Protein AF-0000000070283010 (afdb_homodimer)

Nearest PDB structures (foldseek):
  6u2m-assembly2_C  TM=3.510E-01  e=3.351E-02  Rhodococcus sp. (in: high G+C Gram-positive bacteria)
  5joj-assembly1_A  TM=6.188E-01  e=9.234E-01  Homo sapiens
  1h4b-assembly1_A  TM=6.273E-01  e=2.034E+00  Betula pendula
  7swg-assembly1_A  TM=3.282E-01  e=3.825E+00  Homo sapiens
  3l19-assembly1_A  TM=3.863E-01  e=5.989E-02  Cryptosporidium parvum Iowa II

Radius of gyration: 23.24 Å; Cα contacts (8 Å, |Δi|>4): 903; chains: 2; bounding box: 44×87×58 Å

Solvent-accessible surface area (backbone atoms only — not comparable to full-atom values): 24008 Å² total; per-residue (Å²): 108,71,65,59,40,53,52,48,41,65,32,50,57,16,80,59,28,57,58,24,63,66,42,35,71,65,88,62,52,67,81,48,21,82,62,31,51,40,48,11,8,51,32,58,37,40,76,91,32,53,58,20,66,85,88,66,78,44,84,44,23,19,18,44,39,31,34,50,47,74,28,25,76,81,70,78,51,48,30,36,38,68,30,40,24,50,37,34,43,46,61,68,44,54,70,67,60,14,51,50,46,16,52,53,50,24,66,66,33,7,60,57,16,43,97,57,93,68,84,58,96,68,26,46,28,29,46,73,33,43,40,42,38,41,48,27,20,49,78,59,28,52,47,65,61,16,22,29,23,34,41,41,51,54,27,52,33,56,34,37,19,77,87,45,80,52,26,31,39,68,67,33,48,52,51,45,44,59,57,27,41,26,34,78,25,68,54,10,44,51,50,35,48,48,53,53,49,51,49,42,73,72,48,40,44,96,88,52,30,32,40,46,67,55,56,52,29,46,51,46,21,57,42,54,57,51,46,24,53,51,49,53,51,52,52,51,49,60,71,73,104,108,70,65,58,40,54,53,49,40,65,31,50,56,18,78,61,27,58,59,23,62,66,42,34,70,64,88,60,53,67,81,49,22,82,62,30,51,40,49,12,7,51,33,59,36,41,75,91,31,53,57,20,64,85,88,66,79,46,86,44,24,19,19,47,40,31,33,50,46,75,28,26,76,82,70,79,52,47,31,36,37,69,29,40,24,50,40,34,41,47,59,69,44,54,70,67,60,16,50,50,46,17,51,52,49,25,67,67,33,6,60,57,15,44,97,56,93,69,82,59,97,68,27,45,28,30,45,75,34,42,39,43,38,41,47,28,20,47,78,59,27,52,47,67,61,16,22,28,24,34,42,41,50,55,27,50,32,56,36,37,19,76,87,46,81,54,27,30,41,67,66,34,48,51,50,45,44,61,57,28,39,26,33,78,25,68,55,11,47,50,51,35,47,49,54,53,49,50,47,42,74,72,48,40,45,97,86,52,30,32,40,45,68,56,56,52,28,46,52,45,22,56,43,54,57,51,47,25,51,50,49,54,50,52,53,53,52,60,72,74,103

Organism: Medicago truncatula (NCBI:txid3880)

Foldseek 3Di:
DVVVVVVVVLDQDDPVPCLSVLQDFDDCFCVQEPPLQDFAQQAQAESVRNGHDPPDDSVSHGLQLLLCQQLVPPRPQKHFLVSQLVLVVLLPDDNVVSNVCSCLVLVQQQCQQDPDNDDDPRSMHGSVRSLSSDAFLAQCQQPSNLTGRHRSLLSLQSGQVPPDGQKHAPVSLVVSSVVRDDPPRVSSSVVSNVVVVVLQVRAQDPVRIRGSSSVSCSSNNVSSVVSSVVVVVVVVVVVVD/DVVVVVVVVLDQDDPVPCLSVLQDFDDCFCVQEPPLQDFAQQAQAESVRNGHDPPDDRVSHGLQLLLCQQLVPPRPQKHFLVSQLVLVVLLPDDNVVSNVCSCLVLVQAQCQQDPDNDDDPRSIHGSVRSLSSDAFLAQCQQPSNLTGRHRSLLSLQSGQVPPDGQKHAPVSLVVSSVVRDDPPRVSSSVVSNVVVVVLQVRAQDPVRIRGSSSVSCSSNNNNSVVSSVVVVVVVVVVVVD

InterPro domains:
  IPR007736 Caleosin-related [PF05042] (60-227)
  IPR007736 Caleosin-related [PTHR31495] (5-235)

Secondary structure (DSSP, 8-state):
-HHHHHHHTT---BTTBTHHHHS---S-GGGTSSSTTSPBSS----SS-TT-STT---TT--HHHHHHHTT-TTSSSEE-HHHHHHHHHHTT--HHHHHHHHHHHHHHHHHHH-SSSSPPTT--EEGGGGGGG-BSSS-S-B-TTS-B-HHHHHHHHHHH--SSTTEE-HHHHHHHHHHTPPBT-HHHHHHHHHHHHHHHHHH--TTS-EEHHHHHHHHHTHHHHHHHHHHHHHHHHHHH-/-HHHHHHHTT---BTTBTHHHHS---S-GGGTSSSTTSPBSS----SS-TT-STT---TT--HHHHHHHTT-TTSSSEE-HHHHHHHHHHTT--HHHHHHHHHHHHHHHHHHH-SSSSPPTT--EEGGGGGGG-BSSS-S-B-TTS-B-HHHHHHHHHHH--SBTTEE-HHHHHHHHHHTPPBT-HHHHHHHHHHHHHHHHHH--TTS-EEHHHHHHHHHTHHHHHHHHHHHHHHHHHHH-

Structure (mmCIF, N/CA/C/O backbone):
data_AF-0000000070283010-model_v1
#
loop_
_entity.id
_entity.type
_entity.pdbx_description
1 polymer 'Caleosin CLO1-1'
#
loop_
_atom_site.group_PDB
_atom_site.id
_atom_site.type_symbol
_atom_site.label_atom_id
_atom_site.label_alt_id
_atom_site.label_comp_id
_atom_site.label_asym_id
_atom_site.label_entity_id
_atom_site.label_seq_id
_atom_site.pdbx_PDB_ins_code
_atom_site.Cartn_x
_atom_site.Cartn_y
_atom_site.Cartn_z
_atom_site.occupancy
_atom_site.B_iso_or_equiv
_atom_site.auth_seq_id
_atom_site.auth_comp_id
_atom_site.auth_asym_id
_atom_site.auth_atom_id
_atom_site.pdbx_PDB_model_num
ATOM 1 N N . MET A 1 1 ? -12.219 -9.227 -31.656 1 55.12 1 MET A N 1
ATOM 2 C CA . MET A 1 1 ? -11.453 -9.945 -30.641 1 55.12 1 MET A CA 1
ATOM 3 C C . MET A 1 1 ? -10.484 -9.016 -29.922 1 55.12 1 MET A C 1
ATOM 5 O O . MET A 1 1 ? -10.484 -8.945 -28.688 1 55.12 1 MET A O 1
ATOM 9 N N . SER A 1 2 ? -9.773 -8.188 -30.734 1 60.03 2 SER A N 1
ATOM 10 C CA . SER A 1 2 ? -8.82 -7.238 -30.172 1 60.03 2 SER A CA 1
ATOM 11 C C . SER A 1 2 ? -9.531 -6.148 -29.375 1 60.03 2 SER A C 1
ATOM 13 O O . SER A 1 2 ? -9.117 -5.805 -28.266 1 60.03 2 SER A O 1
ATOM 15 N N . VAL A 1 3 ? -10.695 -5.691 -29.844 1 64.38 3 VAL A N 1
ATOM 16 C CA . VAL A 1 3 ? -11.438 -4.617 -29.188 1 64.38 3 VAL A CA 1
ATOM 17 C C . VAL A 1 3 ? -12.047 -5.137 -27.891 1 64.38 3 VAL A C 1
ATOM 19 O O . VAL A 1 3 ? -12.062 -4.43 -26.875 1 64.38 3 VAL A O 1
ATOM 22 N N . GLU A 1 4 ? -12.531 -6.359 -27.969 1 64.94 4 GLU A N 1
ATOM 23 C CA . GLU A 1 4 ? -13.102 -6.969 -26.766 1 64.94 4 GLU A CA 1
ATOM 24 C C . GLU A 1 4 ? -12.039 -7.172 -25.688 1 64.94 4 GLU A C 1
ATOM 26 O O . GLU A 1 4 ? -12.289 -6.949 -24.516 1 64.94 4 GLU A O 1
ATOM 31 N N . MET A 1 5 ? -10.953 -7.547 -26.141 1 69.38 5 MET A N 1
ATOM 32 C CA . MET A 1 5 ? -9.844 -7.73 -25.219 1 69.38 5 MET A CA 1
ATOM 33 C C . MET A 1 5 ? -9.422 -6.398 -24.609 1 69.38 5 MET A C 1
ATOM 35 O O . MET A 1 5 ? -9.094 -6.328 -23.422 1 69.38 5 MET A O 1
ATOM 39 N N . GLU A 1 6 ? -9.398 -5.461 -25.469 1 71.19 6 GLU A N 1
ATOM 40 C CA . GLU A 1 6 ? -9.055 -4.125 -24.984 1 71.19 6 GLU A CA 1
ATOM 41 C C . GLU A 1 6 ? -10.062 -3.629 -23.953 1 71.19 6 GLU A C 1
ATOM 43 O O . GLU A 1 6 ? -9.695 -3.029 -22.938 1 71.19 6 GLU A O 1
ATOM 48 N N . ARG A 1 7 ? -11.156 -3.975 -24.234 1 77.06 7 ARG A N 1
ATOM 49 C CA . ARG A 1 7 ? -12.219 -3.58 -23.312 1 77.06 7 ARG A CA 1
ATOM 50 C C . ARG A 1 7 ? -12.102 -4.34 -21.984 1 77.06 7 ARG A C 1
ATOM 52 O O . ARG A 1 7 ? -12.25 -3.754 -20.906 1 77.06 7 ARG A O 1
ATOM 59 N N . GLU A 1 8 ? -11.773 -5.547 -22.078 1 86.81 8 GLU A N 1
ATOM 60 C CA . GLU A 1 8 ? -11.68 -6.387 -20.891 1 86.81 8 GLU A CA 1
ATOM 61 C C . GLU A 1 8 ? -10.5 -5.965 -20 1 86.81 8 GLU A C 1
ATOM 63 O O . GLU A 1 8 ? -10.57 -6.047 -18.781 1 86.81 8 GLU A O 1
ATOM 68 N N . SER A 1 9 ? -9.516 -5.465 -20.688 1 90.88 9 SER A N 1
ATOM 69 C CA . SER A 1 9 ? -8.297 -5.098 -19.969 1 90.88 9 SER A CA 1
ATOM 70 C C . SER A 1 9 ? -8.484 -3.807 -19.172 1 90.88 9 SER A C 1
ATOM 72 O O . SER A 1 9 ? -7.629 -3.438 -18.375 1 90.88 9 SER A O 1
ATOM 74 N N . MET A 1 10 ? -9.664 -3.158 -19.328 1 94.81 10 MET A N 1
ATOM 75 C CA . MET A 1 10 ? -9.914 -1.882 -18.672 1 94.81 10 MET A CA 1
ATOM 76 C C . MET A 1 10 ? -10.977 -2.027 -17.578 1 94.81 10 MET A C 1
ATOM 78 O O . MET A 1 10 ? -11.352 -1.047 -16.938 1 94.81 10 MET A O 1
ATOM 82 N N . ILE A 1 11 ? -11.406 -3.275 -17.359 1 96.81 11 ILE A N 1
ATOM 83 C CA . ILE A 1 11 ? -12.492 -3.502 -16.406 1 96.81 11 ILE A CA 1
ATOM 84 C C . ILE A 1 11 ? -11.969 -3.34 -14.984 1 96.81 11 ILE A C 1
ATOM 86 O O . ILE A 1 11 ? -10.922 -3.893 -14.633 1 96.81 11 ILE A O 1
ATOM 90 N N . THR A 1 12 ? -12.703 -2.555 -14.203 1 98.38 12 THR A N 1
ATOM 91 C CA . THR A 1 12 ? -12.258 -2.254 -12.844 1 98.38 12 THR A CA 1
ATOM 92 C C . THR A 1 12 ? -13.148 -2.959 -11.82 1 98.38 12 THR A C 1
ATOM 94 O O . THR A 1 12 ? -12.898 -2.869 -10.617 1 98.38 12 THR A O 1
ATOM 97 N N . GLU A 1 13 ? -14.219 -3.695 -12.297 1 98.31 13 GLU A N 1
ATOM 98 C CA . GLU A 1 13 ? -15.148 -4.387 -11.414 1 98.31 13 GLU A CA 1
ATOM 99 C C . GLU A 1 13 ? -15.273 -5.863 -11.789 1 98.31 13 GLU A C 1
ATOM 101 O O . GLU A 1 13 ? -15.367 -6.203 -12.969 1 98.31 13 GLU A O 1
ATOM 106 N N . ALA A 1 14 ? -15.148 -6.703 -10.789 1 98.31 14 ALA A N 1
ATOM 107 C CA . ALA A 1 14 ? -15.375 -8.133 -10.953 1 98.31 14 ALA A CA 1
ATOM 108 C C . ALA A 1 14 ? -16.688 -8.562 -10.297 1 98.31 14 ALA A C 1
ATOM 110 O O . ALA A 1 14 ? -16.906 -8.297 -9.117 1 98.31 14 ALA A O 1
ATOM 111 N N . ARG A 1 15 ? -17.469 -9.266 -10.977 1 97.81 15 ARG A N 1
ATOM 112 C CA . ARG A 1 15 ? -18.797 -9.656 -10.492 1 97.81 15 ARG A CA 1
ATOM 113 C C . ARG A 1 15 ? -18.672 -10.531 -9.242 1 97.81 15 ARG A C 1
ATOM 115 O O . ARG A 1 15 ? -19.5 -10.43 -8.328 1 97.81 15 ARG A O 1
ATOM 122 N N . ASN A 1 16 ? -17.672 -11.344 -9.203 1 98 16 ASN A N 1
ATOM 123 C CA . ASN A 1 16 ? -17.516 -12.266 -8.078 1 98 16 ASN A CA 1
ATOM 124 C C . ASN A 1 16 ? -16.656 -11.672 -6.973 1 98 16 ASN A C 1
ATOM 126 O O . ASN A 1 16 ? -16.297 -12.367 -6.023 1 98 16 ASN A O 1
ATOM 130 N N . ALA A 1 17 ? -16.312 -10.445 -7.027 1 98.38 17 ALA A N 1
ATOM 131 C CA . ALA A 1 17 ? -15.719 -9.617 -5.98 1 98.38 17 ALA A CA 1
ATOM 132 C C . ALA A 1 17 ? -16.469 -8.297 -5.832 1 98.38 17 ALA A C 1
ATOM 134 O O . ALA A 1 17 ? -15.969 -7.242 -6.234 1 98.38 17 ALA A O 1
ATOM 135 N N . PRO A 1 18 ? -17.578 -8.328 -5.188 1 98.25 18 PRO A N 1
ATOM 136 C CA . PRO A 1 18 ? -18.469 -7.164 -5.133 1 98.25 18 PRO A CA 1
ATOM 137 C C . PRO A 1 18 ? -17.781 -5.934 -4.535 1 98.25 18 PRO A C 1
ATOM 139 O O . PRO A 1 18 ? -18.172 -4.805 -4.836 1 98.25 18 PRO A O 1
ATOM 142 N N . VAL A 1 19 ? -16.797 -6.125 -3.764 1 98.5 19 VAL A N 1
ATOM 143 C CA . VAL A 1 19 ? -16.094 -5.02 -3.125 1 98.5 19 VAL A CA 1
ATOM 144 C C . VAL A 1 19 ? -15.5 -4.102 -4.191 1 98.5 19 VAL A C 1
ATOM 146 O O . VAL A 1 19 ? -15.352 -2.898 -3.971 1 98.5 19 VAL A O 1
ATOM 149 N N . THR A 1 20 ? -15.172 -4.633 -5.379 1 98.69 20 THR A N 1
ATOM 150 C CA . THR A 1 20 ? -14.602 -3.824 -6.449 1 98.69 20 THR A CA 1
ATOM 151 C C . THR A 1 20 ? -15.633 -2.836 -6.988 1 98.69 20 THR A C 1
ATOM 153 O O . THR A 1 20 ? -15.281 -1.752 -7.457 1 98.69 20 THR A O 1
ATOM 156 N N . ALA A 1 21 ? -16.891 -3.209 -6.91 1 98.12 21 ALA A N 1
ATOM 157 C CA . ALA A 1 21 ? -17.969 -2.305 -7.32 1 98.12 21 ALA A CA 1
ATOM 158 C C . ALA A 1 21 ? -18.312 -1.321 -6.207 1 98.12 21 ALA A C 1
ATOM 160 O O . ALA A 1 21 ? -18.672 -0.174 -6.473 1 98.12 21 ALA A O 1
ATOM 161 N N . GLN A 1 22 ? -18.203 -1.771 -5.023 1 98.19 22 GLN A N 1
ATOM 162 C CA . GLN A 1 22 ? -18.5 -0.932 -3.867 1 98.19 22 GLN A CA 1
ATOM 163 C C . GLN A 1 22 ? -17.469 0.177 -3.711 1 98.19 22 GLN A C 1
ATOM 165 O O . GLN A 1 22 ? -17.797 1.286 -3.285 1 98.19 22 GLN A O 1
ATOM 170 N N . ARG A 1 23 ? -16.266 -0.148 -3.998 1 98.56 23 ARG A N 1
ATOM 171 C CA . ARG A 1 23 ? -15.148 0.782 -3.902 1 98.56 23 ARG A CA 1
ATOM 172 C C . ARG A 1 23 ? -14.57 1.08 -5.281 1 98.56 23 ARG A C 1
ATOM 174 O O . ARG A 1 23 ? -13.531 0.523 -5.656 1 98.56 23 ARG A O 1
ATOM 181 N N . ARG A 1 24 ? -15.156 2.035 -5.895 1 98 24 ARG A N 1
ATOM 182 C CA . ARG A 1 24 ? -14.852 2.332 -7.289 1 98 24 ARG A CA 1
ATOM 183 C C . ARG A 1 24 ? -13.555 3.127 -7.41 1 98 24 ARG A C 1
ATOM 185 O O . ARG A 1 24 ? -13.227 3.934 -6.531 1 98 24 ARG A O 1
ATOM 192 N N . VAL A 1 25 ? -12.82 2.914 -8.469 1 98.31 25 VAL A N 1
ATOM 193 C CA . VAL A 1 25 ? -11.602 3.664 -8.727 1 98.31 25 VAL A CA 1
ATOM 194 C C . VAL A 1 25 ? -11.836 4.656 -9.867 1 98.31 25 VAL A C 1
ATOM 196 O O . VAL A 1 25 ? -12.727 4.461 -10.695 1 98.31 25 VAL A O 1
ATOM 199 N N . ARG A 1 26 ? -11.039 5.719 -9.898 1 97.31 26 ARG A N 1
ATOM 200 C CA . ARG A 1 26 ? -11.133 6.742 -10.938 1 97.31 26 ARG A CA 1
ATOM 201 C C . ARG A 1 26 ? -10.578 6.227 -12.258 1 97.31 26 ARG A C 1
ATOM 203 O O . ARG A 1 26 ? -9.555 5.539 -12.289 1 97.31 26 ARG A O 1
ATOM 210 N N . SER A 1 27 ? -11.305 6.59 -13.32 1 96.75 27 SER A N 1
ATOM 211 C CA . SER A 1 27 ? -10.859 6.184 -14.648 1 96.75 27 SER A CA 1
ATOM 212 C C . SER A 1 27 ? -10.578 7.398 -15.531 1 96.75 27 SER A C 1
ATOM 214 O O . SER A 1 27 ? -10.406 7.262 -16.734 1 96.75 27 SER A O 1
ATOM 216 N N . ASP A 1 28 ? -10.469 8.602 -15.031 1 97.25 28 ASP A N 1
ATOM 217 C CA . ASP A 1 28 ? -10.391 9.82 -15.844 1 97.25 28 ASP A CA 1
ATOM 218 C C . ASP A 1 28 ? -9.289 10.75 -15.328 1 97.25 28 ASP A C 1
ATOM 220 O O . ASP A 1 28 ? -9.281 11.938 -15.648 1 97.25 28 ASP A O 1
ATOM 224 N N . LEU A 1 29 ? -8.383 10.258 -14.562 1 97.62 29 LEU A N 1
ATOM 225 C CA . LEU A 1 29 ? -7.445 11.117 -13.852 1 97.62 29 LEU A CA 1
ATOM 226 C C . LEU A 1 29 ? -6.449 11.758 -14.812 1 97.62 29 LEU A C 1
ATOM 228 O O . LEU A 1 29 ? -5.918 12.836 -14.539 1 97.62 29 LEU A O 1
ATOM 232 N N . GLU A 1 30 ? -6.16 11.109 -15.953 1 95.69 30 GLU A N 1
ATOM 233 C CA . GLU A 1 30 ? -5.172 11.617 -16.906 1 95.69 30 GLU A CA 1
ATOM 234 C C . GLU A 1 30 ? -5.633 12.938 -17.516 1 95.69 30 GLU A C 1
ATOM 236 O O . GLU A 1 30 ? -4.824 13.68 -18.078 1 95.69 30 GLU A O 1
ATOM 241 N N . THR A 1 31 ? -6.887 13.234 -17.438 1 96 31 THR A N 1
ATOM 242 C CA . THR A 1 31 ? -7.426 14.461 -18.016 1 96 31 THR A CA 1
ATOM 243 C C . THR A 1 31 ? -7.078 15.664 -17.156 1 96 31 THR A C 1
ATOM 245 O O . THR A 1 31 ? -7.051 16.797 -17.641 1 96 31 THR A O 1
ATOM 248 N N . SER A 1 32 ? -6.758 15.414 -15.859 1 95.56 32 SER A N 1
ATOM 249 C CA . SER A 1 32 ? -6.551 16.531 -14.938 1 95.56 32 SER A CA 1
ATOM 250 C C . SER A 1 32 ? -5.156 16.484 -14.32 1 95.56 32 SER A C 1
ATOM 252 O O . SER A 1 32 ? -4.613 17.516 -13.922 1 95.56 32 SER A O 1
ATOM 254 N N . ILE A 1 33 ? -4.625 15.289 -14.203 1 96.5 33 ILE A N 1
ATOM 255 C CA . ILE A 1 33 ? -3.314 15.102 -13.594 1 96.5 33 ILE A CA 1
ATOM 256 C C . ILE A 1 33 ? -2.369 14.438 -14.594 1 96.5 33 ILE A C 1
ATOM 258 O O . ILE A 1 33 ? -2.584 13.289 -14.992 1 96.5 33 ILE A O 1
ATOM 262 N N . PRO A 1 34 ? -1.347 15.164 -14.93 1 95.62 34 PRO A N 1
ATOM 263 C CA . PRO A 1 34 ? -0.381 14.484 -15.797 1 95.62 34 PRO A CA 1
ATOM 264 C C . PRO A 1 34 ? 0.229 13.242 -15.141 1 95.62 34 PRO A C 1
ATOM 266 O O . PRO A 1 34 ? 0.717 13.32 -14.008 1 95.62 34 PRO A O 1
ATOM 269 N N . LYS A 1 35 ? 0.161 12.062 -15.828 1 96.88 35 LYS A N 1
ATOM 270 C CA . LYS A 1 35 ? 0.736 10.805 -15.367 1 96.88 35 LYS A CA 1
ATOM 271 C C . LYS A 1 35 ? 0.315 10.5 -13.93 1 96.88 35 LYS A C 1
ATOM 273 O O . LYS A 1 35 ? 1.161 10.375 -13.039 1 96.88 35 LYS A O 1
ATOM 278 N N . PRO A 1 36 ? -0.937 10.281 -13.672 1 97.88 36 PRO A N 1
ATOM 279 C CA . PRO A 1 36 ? -1.44 10.125 -12.305 1 97.88 36 PRO A CA 1
ATOM 280 C C . PRO A 1 36 ? -0.867 8.898 -11.602 1 97.88 36 PRO A C 1
ATOM 282 O O . PRO A 1 36 ? -0.969 8.781 -10.375 1 97.88 36 PRO A O 1
ATOM 285 N N . TYR A 1 37 ? -0.196 7.977 -12.375 1 98.19 37 TYR A N 1
ATOM 286 C CA . TYR A 1 37 ? 0.396 6.77 -11.805 1 98.19 37 TYR A CA 1
ATOM 287 C C . TYR A 1 37 ? 1.763 7.07 -11.203 1 98.19 37 TYR A C 1
ATOM 289 O O . TYR A 1 37 ? 2.283 6.277 -10.406 1 98.19 37 TYR A O 1
ATOM 297 N N . MET A 1 38 ? 2.377 8.156 -11.633 1 98.38 38 MET A N 1
ATOM 298 C CA . MET A 1 38 ? 3.762 8.461 -11.281 1 98.38 38 MET A CA 1
ATOM 299 C C . MET A 1 38 ? 3.844 9.117 -9.906 1 98.38 38 MET A C 1
ATOM 301 O O . MET A 1 38 ? 3.232 10.156 -9.672 1 98.38 38 MET A O 1
ATOM 305 N N . ALA A 1 39 ? 4.578 8.477 -8.977 1 98.56 39 ALA A N 1
ATOM 306 C CA . ALA A 1 39 ? 4.758 9.023 -7.633 1 98.56 39 ALA A CA 1
ATOM 307 C C . ALA A 1 39 ? 5.508 10.352 -7.676 1 98.56 39 ALA A C 1
ATOM 309 O O . ALA A 1 39 ? 6.457 10.508 -8.445 1 98.56 39 ALA A O 1
ATOM 310 N N . ARG A 1 40 ? 5.062 11.297 -6.895 1 98.75 40 ARG A N 1
ATOM 311 C CA . ARG A 1 40 ? 5.664 12.617 -6.805 1 98.75 40 ARG A CA 1
ATOM 312 C C . ARG A 1 40 ? 6.512 12.75 -5.547 1 98.75 40 ARG A C 1
ATOM 314 O O . ARG A 1 40 ? 6.027 12.523 -4.438 1 98.75 40 ARG A O 1
ATOM 321 N N . ALA A 1 41 ? 7.715 13.203 -5.742 1 98.62 41 ALA A N 1
ATOM 322 C CA . ALA A 1 41 ? 8.617 13.258 -4.598 1 98.62 41 ALA A CA 1
ATOM 323 C C . ALA A 1 41 ? 8.406 14.539 -3.789 1 98.62 41 ALA A C 1
ATOM 325 O O . ALA A 1 41 ? 8.594 14.547 -2.57 1 98.62 41 ALA A O 1
ATOM 326 N N . LEU A 1 42 ? 7.898 15.625 -4.484 1 98.44 42 LEU A N 1
ATOM 327 C CA . LEU A 1 42 ? 8.023 16.922 -3.842 1 98.44 42 LEU A CA 1
ATOM 328 C C . LEU A 1 42 ? 6.66 17.594 -3.682 1 98.44 42 LEU A C 1
ATOM 330 O O . LEU A 1 42 ? 6.488 18.469 -2.842 1 98.44 42 LEU A O 1
ATOM 334 N N . THR A 1 43 ? 5.699 17.172 -4.488 1 98.19 43 THR A N 1
ATOM 335 C CA . THR A 1 43 ? 4.43 17.875 -4.531 1 98.19 43 THR A CA 1
ATOM 336 C C . THR A 1 43 ? 3.258 16.922 -4.348 1 98.19 43 THR A C 1
ATOM 338 O O . THR A 1 43 ? 3.436 15.703 -4.395 1 98.19 43 THR A O 1
ATOM 341 N N . THR A 1 44 ? 2.109 17.438 -4.059 1 98.31 44 THR A N 1
ATOM 342 C CA . THR A 1 44 ? 0.901 16.656 -3.824 1 98.31 44 THR A CA 1
ATOM 343 C C . THR A 1 44 ? -0.213 17.094 -4.773 1 98.31 44 THR A C 1
ATOM 345 O O . THR A 1 44 ? -1.206 17.688 -4.348 1 98.31 44 THR A O 1
ATOM 348 N N . PRO A 1 45 ? -0.113 16.781 -6.039 1 97.88 45 PRO A N 1
ATOM 349 C CA . PRO A 1 45 ? -1.142 17.188 -7 1 97.88 45 PRO A CA 1
ATOM 350 C C . PRO A 1 45 ? -2.438 16.391 -6.848 1 97.88 45 PRO A C 1
ATOM 352 O O . PRO A 1 45 ? -2.408 15.219 -6.441 1 97.88 45 PRO A O 1
ATOM 355 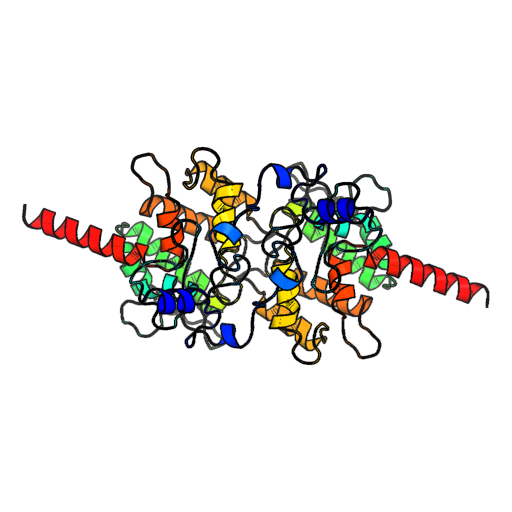N N . ASP A 1 46 ? -3.523 17 -7.102 1 97.06 46 ASP A N 1
ATOM 356 C CA . ASP A 1 46 ? -4.82 16.344 -7.277 1 97.06 46 ASP A CA 1
ATOM 357 C C . ASP A 1 46 ? -5.598 16.984 -8.43 1 97.06 46 ASP A C 1
ATOM 359 O O . ASP A 1 46 ? -5.055 17.797 -9.18 1 97.06 46 ASP A O 1
ATOM 363 N N . THR A 1 47 ? -6.797 16.641 -8.656 1 96.88 47 THR A N 1
ATOM 364 C CA . THR A 1 47 ? -7.574 17.078 -9.812 1 96.88 47 THR A CA 1
ATOM 365 C C . THR A 1 47 ? -7.836 18.578 -9.758 1 96.88 47 THR A C 1
ATOM 367 O O . THR A 1 47 ? -7.93 19.234 -10.797 1 96.88 47 THR A O 1
ATOM 370 N N . SER A 1 48 ? -7.879 19.141 -8.594 1 95.06 48 SER A N 1
ATOM 371 C CA . SER A 1 48 ? -8.156 20.562 -8.43 1 95.06 48 SER A CA 1
ATOM 372 C C . SER A 1 48 ? -6.859 21.375 -8.336 1 95.06 48 SER A C 1
ATOM 374 O O . SER A 1 48 ? -6.852 22.578 -8.594 1 95.06 48 SER A O 1
ATOM 376 N N . HIS A 1 49 ? -5.789 20.703 -7.98 1 94.75 49 HIS A N 1
ATOM 377 C CA . HIS A 1 49 ? -4.473 21.312 -7.84 1 94.75 49 HIS A CA 1
ATOM 378 C C . HIS A 1 49 ? -3.402 20.484 -8.547 1 94.75 49 HIS A C 1
ATOM 380 O O . HIS A 1 49 ? -2.551 19.875 -7.898 1 94.75 49 HIS A O 1
ATOM 386 N N . PRO A 1 50 ? -3.354 20.531 -9.812 1 91.81 50 PRO A N 1
ATOM 387 C CA . PRO A 1 50 ? -2.465 19.641 -10.57 1 91.81 50 PRO A CA 1
ATOM 388 C C . PRO A 1 50 ? -0.988 19.906 -10.281 1 91.81 50 PRO A C 1
ATOM 390 O O . PRO A 1 50 ? -0.142 19.062 -10.578 1 91.81 50 PRO A O 1
ATOM 393 N N . GLN A 1 51 ? -0.674 21.047 -9.633 1 91.94 51 GLN A N 1
ATOM 394 C CA . GLN A 1 51 ? 0.724 21.328 -9.336 1 91.94 51 GLN A CA 1
ATOM 395 C C . GLN A 1 51 ? 0.997 21.234 -7.836 1 91.94 51 GLN A C 1
ATOM 397 O O . GLN A 1 51 ? 2.088 21.578 -7.375 1 91.94 51 GLN A O 1
ATOM 402 N N . GLY A 1 52 ? 0.021 20.812 -7.035 1 94.25 52 GLY A N 1
ATOM 403 C CA . GLY A 1 52 ? 0.185 20.672 -5.598 1 94.25 52 GLY A CA 1
ATOM 404 C C . GLY A 1 52 ? -0.131 21.953 -4.84 1 94.25 52 GLY A C 1
ATOM 405 O O . GLY A 1 52 ? -0.958 22.75 -5.281 1 94.25 52 GLY A O 1
ATOM 406 N N . THR A 1 53 ? 0.366 22.078 -3.658 1 93.94 53 THR A N 1
ATOM 407 C CA . THR A 1 53 ? 0.097 23.219 -2.785 1 93.94 53 THR A CA 1
ATOM 408 C C . THR A 1 53 ? 0.903 24.438 -3.223 1 93.94 53 THR A C 1
ATOM 410 O O . THR A 1 53 ? 2.133 24.438 -3.148 1 93.94 53 THR A O 1
ATOM 413 N N . PRO A 1 54 ? 0.176 25.5 -3.559 1 89.88 54 PRO A N 1
ATOM 414 C CA . PRO A 1 54 ? 0.892 26.703 -3.994 1 89.88 54 PRO A CA 1
ATOM 415 C C . PRO A 1 54 ? 1.769 27.297 -2.896 1 89.88 54 PRO A C 1
ATOM 417 O O . PRO A 1 54 ? 1.347 27.375 -1.739 1 89.88 54 PRO A O 1
ATOM 420 N N . GLY A 1 55 ? 3.035 27.625 -3.297 1 88.88 55 GLY A N 1
ATOM 421 C CA . GLY A 1 55 ? 3.918 28.328 -2.389 1 88.88 55 GLY A CA 1
ATOM 422 C C . GLY A 1 55 ? 4.602 27.422 -1.383 1 88.88 55 GLY A C 1
ATOM 423 O O . GLY A 1 55 ? 5.43 27.875 -0.591 1 88.88 55 GLY A O 1
ATOM 424 N N . ASN A 1 56 ? 4.23 26.141 -1.37 1 92.94 56 ASN A N 1
ATOM 425 C CA . ASN A 1 56 ? 4.859 25.203 -0.438 1 92.94 56 ASN A CA 1
ATOM 426 C C . ASN A 1 56 ? 6.359 25.078 -0.705 1 92.94 56 ASN A C 1
ATOM 428 O O . ASN A 1 56 ? 6.773 24.844 -1.841 1 92.94 56 ASN A O 1
ATOM 432 N N . LYS A 1 57 ? 7.125 25.297 0.318 1 93.31 57 LYS A N 1
ATOM 433 C CA . LYS A 1 57 ? 8.57 25.109 0.236 1 93.31 57 LYS A CA 1
ATOM 434 C C . LYS A 1 57 ? 8.953 23.688 0.679 1 93.31 57 LYS A C 1
ATOM 436 O O . LYS A 1 57 ? 9.18 23.453 1.865 1 93.31 57 LYS A O 1
ATOM 441 N N . HIS A 1 58 ? 9.156 22.891 -0.218 1 95.44 58 HIS A N 1
ATOM 442 C CA . HIS A 1 58 ? 9.391 21.484 0.07 1 95.44 58 HIS A CA 1
ATOM 443 C C . HIS A 1 58 ? 10.82 21.25 0.563 1 95.44 58 HIS A C 1
ATOM 445 O O . HIS A 1 58 ? 11.109 20.203 1.159 1 95.44 58 HIS A O 1
ATOM 451 N N . ASN A 1 59 ? 11.805 22.188 0.311 1 96.12 59 ASN A N 1
ATOM 452 C CA . ASN A 1 59 ? 13.18 22.078 0.77 1 96.12 59 ASN A CA 1
ATOM 453 C C . ASN A 1 59 ? 13.82 20.766 0.334 1 96.12 59 ASN A C 1
ATOM 455 O O . ASN A 1 59 ? 14.609 20.188 1.073 1 96.12 59 ASN A O 1
ATOM 459 N N . ASN A 1 60 ? 13.383 20.172 -0.762 1 97.25 60 ASN A N 1
ATOM 460 C CA . ASN A 1 60 ? 13.883 18.922 -1.351 1 97.25 60 ASN A CA 1
ATOM 461 C C . ASN A 1 60 ? 13.656 17.734 -0.428 1 97.25 60 ASN A C 1
ATOM 463 O O . ASN A 1 60 ? 14.445 16.797 -0.412 1 97.25 60 ASN A O 1
ATOM 467 N N . LEU A 1 61 ? 12.68 17.875 0.451 1 98.62 61 LEU A N 1
ATOM 468 C CA . LEU A 1 61 ? 12.188 16.766 1.26 1 98.62 61 LEU A CA 1
ATOM 469 C C . LEU A 1 61 ? 11.125 15.977 0.506 1 98.62 61 LEU A C 1
ATOM 471 O O . LEU A 1 61 ? 10.336 16.547 -0.247 1 98.62 61 LEU A O 1
ATOM 475 N N . SER A 1 62 ? 11.133 14.586 0.642 1 98.81 62 SER A N 1
ATOM 476 C CA . SER A 1 62 ? 9.984 13.836 0.137 1 98.81 62 SER A CA 1
ATOM 477 C C . SER A 1 62 ? 8.688 14.328 0.762 1 98.81 62 SER A C 1
ATOM 479 O O . SER A 1 62 ? 8.703 14.977 1.807 1 98.81 62 SER A O 1
ATOM 481 N N . VAL A 1 63 ? 7.586 14.047 0.162 1 98.88 63 VAL A N 1
ATOM 482 C CA . VAL A 1 63 ? 6.297 14.508 0.668 1 98.88 63 VAL A CA 1
ATOM 483 C C . VAL A 1 63 ? 6.082 13.984 2.086 1 98.88 63 VAL A C 1
ATOM 485 O O . VAL A 1 63 ? 5.598 14.711 2.957 1 98.88 63 VAL A O 1
ATOM 488 N N . LEU A 1 64 ? 6.473 12.766 2.348 1 98.94 64 LEU A N 1
ATOM 489 C CA . LEU A 1 64 ? 6.336 12.211 3.689 1 98.94 64 LEU A CA 1
ATOM 490 C C . LEU A 1 64 ? 7.223 12.961 4.68 1 98.94 64 LEU A C 1
ATOM 492 O O . LEU A 1 64 ? 6.809 13.227 5.812 1 98.94 64 LEU A O 1
ATOM 496 N N . GLN A 1 65 ? 8.422 13.266 4.289 1 98.88 65 GLN A N 1
ATOM 497 C CA . GLN A 1 65 ? 9.289 14.07 5.145 1 98.88 65 GLN A CA 1
ATOM 498 C C . GLN A 1 65 ? 8.68 15.438 5.426 1 98.88 65 GLN A C 1
ATOM 500 O O . GLN A 1 65 ? 8.742 15.93 6.551 1 98.88 65 GLN A O 1
ATOM 505 N N . GLN A 1 66 ? 8.117 16.047 4.41 1 98.75 66 GLN A N 1
ATOM 506 C CA . GLN A 1 66 ? 7.449 17.328 4.574 1 98.75 66 GLN A CA 1
ATOM 507 C C . GLN A 1 66 ? 6.332 17.25 5.609 1 98.75 66 GLN A C 1
ATOM 509 O O . GLN A 1 66 ? 6.199 18.141 6.461 1 98.75 66 GLN A O 1
ATOM 514 N N . HIS A 1 67 ? 5.566 16.219 5.562 1 98.62 67 HIS A N 1
ATOM 515 C CA . HIS A 1 67 ? 4.488 15.961 6.512 1 98.62 67 HIS A CA 1
ATOM 516 C C . HIS A 1 67 ? 4.996 16.016 7.949 1 98.62 67 HIS A C 1
ATOM 518 O O . HIS A 1 67 ? 4.305 16.516 8.836 1 98.62 67 HIS A O 1
ATOM 524 N N . CYS A 1 68 ? 6.195 15.57 8.188 1 98.56 68 CYS A N 1
ATOM 525 C CA . CYS A 1 68 ? 6.742 15.422 9.539 1 98.56 68 CYS A CA 1
ATOM 526 C C . CYS A 1 68 ? 7.492 16.672 9.969 1 98.56 68 CYS A C 1
ATOM 528 O O . CYS A 1 68 ? 7.738 16.875 11.156 1 98.56 68 CYS A O 1
ATOM 530 N N . ALA A 1 69 ? 7.859 17.5 9.016 1 98.31 69 ALA A N 1
ATOM 531 C CA . ALA A 1 69 ? 8.797 18.609 9.242 1 98.31 69 ALA A CA 1
ATOM 532 C C . ALA A 1 69 ? 8.25 19.594 10.266 1 98.31 69 ALA A C 1
ATOM 534 O O . ALA A 1 69 ? 9.016 20.188 11.031 1 98.31 69 ALA A O 1
ATOM 535 N N . PHE A 1 70 ? 6.949 19.781 10.32 1 98.12 70 PHE A N 1
ATOM 536 C CA . PHE A 1 70 ? 6.309 20.703 11.25 1 98.12 70 PHE A CA 1
ATOM 537 C C . PHE A 1 70 ? 6.676 20.375 12.688 1 98.12 70 PHE A C 1
ATOM 539 O O . PHE A 1 70 ? 6.82 21.281 13.516 1 98.12 70 PHE A O 1
ATOM 546 N N . PHE A 1 71 ? 6.879 19.125 12.961 1 98.62 71 PHE A N 1
ATOM 547 C CA . PHE A 1 71 ? 7.062 18.688 14.336 1 98.62 71 PHE A CA 1
ATOM 548 C C . PHE A 1 71 ? 8.523 18.812 14.766 1 98.62 71 PHE A C 1
ATOM 550 O O . PHE A 1 71 ? 8.844 18.703 15.945 1 98.62 71 PHE A O 1
ATOM 557 N N . ASP A 1 72 ? 9.359 18.984 13.766 1 98.56 72 ASP A N 1
ATOM 558 C CA . ASP A 1 72 ? 10.758 19.297 14.062 1 98.56 72 ASP A CA 1
ATOM 559 C C . ASP A 1 72 ? 10.914 20.75 14.484 1 98.56 72 ASP A C 1
ATOM 561 O O . ASP A 1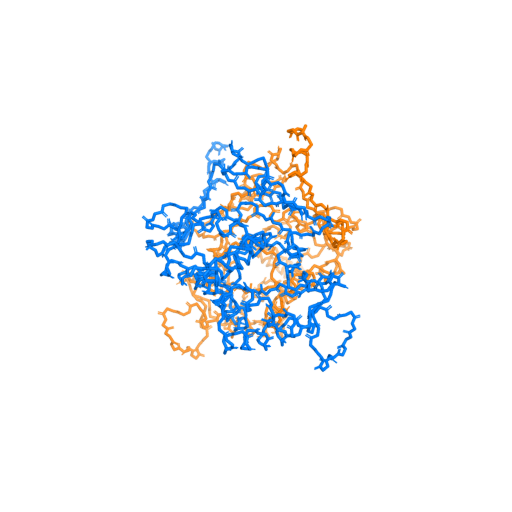 72 ? 11.219 21.609 13.648 1 98.56 72 ASP A O 1
ATOM 565 N N . GLN A 1 73 ? 10.883 21 15.758 1 97 73 GLN A N 1
ATOM 566 C CA . GLN A 1 73 ? 10.719 22.344 16.297 1 97 73 GLN A CA 1
ATOM 567 C C . GLN A 1 73 ? 12.039 23.109 16.25 1 97 73 GLN A C 1
ATOM 569 O O . GLN A 1 73 ? 12.047 24.344 16.234 1 97 73 GLN A O 1
ATOM 574 N N . ASP A 1 74 ? 13.148 22.406 16.188 1 97.44 74 ASP A N 1
ATOM 575 C CA . ASP A 1 74 ? 14.422 23.109 16.203 1 97.44 74 ASP A CA 1
ATOM 576 C C . ASP A 1 74 ? 15.164 22.938 14.875 1 97.44 74 ASP A C 1
ATOM 578 O O . ASP A 1 74 ? 16.312 23.375 14.742 1 97.44 74 ASP A O 1
ATOM 582 N N . GLY A 1 75 ? 14.656 22.203 13.977 1 97.06 75 GLY A N 1
ATOM 583 C CA . GLY A 1 75 ? 15.164 22.125 12.617 1 97.06 75 GLY A CA 1
ATOM 584 C C . GLY A 1 75 ? 16.391 21.25 12.484 1 97.06 75 GLY A C 1
ATOM 585 O O . GLY A 1 75 ? 17.141 21.359 11.508 1 97.06 75 GLY A O 1
ATOM 586 N N . ASN A 1 76 ? 16.594 20.328 13.406 1 98.19 76 ASN A N 1
ATOM 587 C CA . ASN A 1 76 ? 17.797 19.5 13.336 1 98.19 76 ASN A CA 1
ATOM 588 C C . ASN A 1 76 ? 17.531 18.172 12.641 1 98.19 76 ASN A C 1
ATOM 590 O O . ASN A 1 76 ? 18.422 17.312 12.586 1 98.19 76 ASN A O 1
ATOM 594 N N . GLY A 1 77 ? 16.312 17.938 12.203 1 98.38 77 GLY A N 1
ATOM 595 C CA . GLY A 1 77 ? 15.984 16.734 11.453 1 98.38 77 GLY A CA 1
ATOM 596 C C . GLY A 1 77 ? 15.539 15.586 12.344 1 98.38 77 GLY A C 1
ATOM 597 O O . GLY A 1 77 ? 15.336 14.469 11.859 1 98.38 77 GLY A O 1
ATOM 598 N N . ILE A 1 78 ? 15.422 15.891 13.633 1 98.75 78 ILE A N 1
ATOM 599 C CA . ILE A 1 78 ? 15.023 14.875 14.602 1 98.75 78 ILE A CA 1
ATOM 600 C C . ILE A 1 78 ? 13.828 15.367 15.406 1 98.75 78 ILE A C 1
ATOM 602 O O . ILE A 1 78 ? 13.773 16.531 15.805 1 98.75 78 ILE A O 1
ATOM 606 N N . ILE A 1 79 ? 12.844 14.516 15.602 1 98.88 79 ILE A N 1
ATOM 607 C CA . ILE A 1 79 ? 11.656 14.859 16.375 1 98.88 79 ILE A CA 1
ATOM 608 C C . ILE A 1 79 ? 11.672 14.102 17.703 1 98.88 79 ILE A C 1
ATOM 610 O O . ILE A 1 79 ? 11.477 12.891 17.734 1 98.88 79 ILE A O 1
ATOM 614 N N . TYR A 1 80 ? 11.875 14.805 18.703 1 98.81 80 TYR A N 1
ATOM 615 C CA . TYR A 1 80 ? 11.812 14.211 20.031 1 98.81 80 TYR A CA 1
ATOM 616 C C . TYR A 1 80 ? 10.391 14.273 20.594 1 98.81 80 TYR A C 1
ATOM 618 O O . TYR A 1 80 ? 9.555 15.031 20.094 1 98.81 80 TYR A O 1
ATOM 626 N N . PRO A 1 81 ? 10.133 13.445 21.656 1 98.75 81 PRO A N 1
ATOM 627 C CA . PRO A 1 81 ? 8.773 13.414 22.203 1 98.75 81 PRO A CA 1
ATOM 628 C C . PRO A 1 81 ? 8.281 14.797 22.625 1 98.75 81 PRO A C 1
ATOM 630 O O . PRO A 1 81 ? 7.105 15.125 22.422 1 98.75 81 PRO A O 1
ATOM 633 N N . TRP A 1 82 ? 9.102 15.633 23.125 1 98.75 82 TRP A N 1
ATOM 634 C CA . TRP A 1 82 ? 8.672 16.953 23.578 1 98.75 82 TRP A CA 1
ATOM 635 C C . TRP A 1 82 ? 8.375 17.859 22.391 1 98.75 82 TRP A C 1
ATOM 637 O O . TRP A 1 82 ? 7.594 18.812 22.5 1 98.75 82 TRP A O 1
ATOM 647 N N . GLU A 1 83 ? 8.984 17.594 21.25 1 98.88 83 GLU A N 1
ATOM 648 C CA . GLU A 1 83 ? 8.648 18.359 20.047 1 98.88 83 GLU A CA 1
ATOM 649 C C . GLU A 1 83 ? 7.309 17.922 19.469 1 98.88 83 GLU A C 1
ATOM 651 O O . GLU A 1 83 ? 6.527 18.75 19 1 98.88 83 GLU A O 1
ATOM 656 N N . THR A 1 84 ? 7.07 16.562 19.484 1 98.81 84 THR A N 1
ATOM 657 C CA . THR A 1 84 ? 5.75 16.078 19.109 1 98.81 84 THR A CA 1
ATOM 658 C C . THR A 1 84 ? 4.668 16.703 19.984 1 98.81 84 THR A C 1
ATOM 660 O O . THR A 1 84 ? 3.654 17.172 19.469 1 98.81 84 THR A O 1
ATOM 663 N N . TYR A 1 85 ? 4.949 16.688 21.281 1 98.75 85 TYR A N 1
ATOM 664 C CA . TYR A 1 85 ? 4.031 17.297 22.234 1 98.75 85 TYR A CA 1
ATOM 665 C C . TYR A 1 85 ? 3.779 18.766 21.891 1 98.75 85 TYR A C 1
ATOM 667 O O . TYR A 1 85 ? 2.629 19.203 21.812 1 98.75 85 TYR A O 1
ATOM 675 N N . THR A 1 86 ? 4.812 19.516 21.656 1 98.75 86 THR A N 1
ATOM 676 C CA . THR A 1 86 ? 4.723 20.938 21.344 1 98.75 86 THR A CA 1
ATOM 677 C C . THR A 1 86 ? 3.936 21.156 20.062 1 98.75 86 THR A C 1
ATOM 679 O O . THR A 1 86 ? 3.145 22.094 19.969 1 98.75 86 THR A O 1
ATOM 682 N N . GLY A 1 87 ? 4.172 20.312 19.078 1 98.56 87 GLY A N 1
ATOM 683 C CA . GLY A 1 87 ? 3.426 20.406 17.844 1 98.56 87 GLY A CA 1
ATOM 684 C C . GLY A 1 87 ? 1.931 20.219 18.031 1 98.56 87 GLY A C 1
ATOM 685 O O . GLY A 1 87 ? 1.133 21 17.5 1 98.56 87 GLY A O 1
ATOM 686 N N . PHE A 1 88 ? 1.553 19.25 18.812 1 98.56 88 PHE A N 1
ATOM 687 C CA . PHE A 1 88 ? 0.135 19 19.047 1 98.56 88 PHE A CA 1
ATOM 688 C C . PHE A 1 88 ? -0.495 20.141 19.828 1 98.56 88 PHE A C 1
ATOM 690 O O . PHE A 1 88 ? -1.639 20.531 19.562 1 98.56 88 PHE A O 1
ATOM 697 N N . ARG A 1 89 ? 0.252 20.688 20.75 1 98.38 89 ARG A N 1
ATOM 698 C CA . ARG A 1 89 ? -0.235 21.859 21.469 1 98.38 89 ARG A CA 1
ATOM 699 C C . ARG A 1 89 ? -0.462 23.031 20.516 1 98.38 89 ARG A C 1
ATOM 701 O O . ARG A 1 89 ? -1.469 23.734 20.609 1 98.38 89 ARG A O 1
ATOM 708 N N . ALA A 1 90 ? 0.475 23.203 19.641 1 98.12 90 ALA A N 1
ATOM 709 C CA . ALA A 1 90 ? 0.382 24.297 18.672 1 98.12 90 ALA A CA 1
ATOM 710 C C . ALA A 1 90 ? -0.824 24.109 17.75 1 98.12 90 ALA A C 1
ATOM 712 O O . ALA A 1 90 ? -1.383 25.078 17.234 1 98.12 90 ALA A O 1
ATOM 713 N N . LEU A 1 91 ? -1.226 22.859 17.594 1 98 91 LEU A N 1
ATOM 714 C CA . LEU A 1 91 ? -2.355 22.547 16.734 1 98 91 LEU A CA 1
ATOM 715 C C . LEU A 1 91 ? -3.668 22.594 17.5 1 98 91 LEU A C 1
ATOM 717 O O . LEU A 1 91 ? -4.719 22.234 16.969 1 98 91 LEU A O 1
ATOM 721 N N . GLY A 1 92 ? -3.619 22.953 18.766 1 96.44 92 GLY A N 1
ATOM 722 C CA . GLY A 1 92 ? -4.82 23.25 19.531 1 96.44 92 GLY A CA 1
ATOM 723 C C . GLY A 1 92 ? -5.301 22.078 20.359 1 96.44 92 GLY A C 1
ATOM 724 O O . GLY A 1 92 ? -6.371 22.141 20.969 1 96.44 92 GLY A O 1
ATOM 725 N N . PHE A 1 93 ? -4.555 21.062 20.438 1 97.5 93 PHE A N 1
ATOM 726 C CA . PHE A 1 93 ? -4.953 19.922 21.266 1 97.5 93 PHE A CA 1
ATOM 727 C C . PHE A 1 93 ? -4.621 20.172 22.719 1 97.5 93 PHE A C 1
ATOM 729 O O . PHE A 1 93 ? -3.689 20.906 23.047 1 97.5 93 PHE A O 1
ATOM 736 N N . ASN A 1 94 ? -5.379 19.578 23.641 1 97.5 94 ASN A N 1
ATOM 737 C CA . ASN A 1 94 ? -5.129 19.781 25.062 1 97.5 94 ASN A CA 1
ATOM 738 C C . ASN A 1 94 ? -3.936 18.953 25.547 1 97.5 94 ASN A C 1
ATOM 740 O O . ASN A 1 94 ? -3.352 18.188 24.766 1 97.5 94 ASN A O 1
ATOM 744 N N . VAL A 1 95 ? -3.588 19.094 26.734 1 98.38 95 VAL A N 1
ATOM 745 C CA . VAL A 1 95 ? -2.381 18.531 27.328 1 98.38 95 VAL A CA 1
ATOM 746 C C . VAL A 1 95 ? -2.465 17 27.297 1 98.38 95 VAL A C 1
ATOM 748 O O . VAL A 1 95 ? -1.492 16.328 26.953 1 98.38 95 VAL A O 1
ATOM 751 N N . ILE A 1 96 ? -3.584 16.453 27.578 1 98.19 96 ILE A N 1
ATOM 752 C CA . ILE A 1 96 ? -3.756 15.016 27.719 1 98.19 96 ILE A CA 1
ATOM 753 C C . ILE A 1 96 ? -3.559 14.344 26.359 1 98.19 96 ILE A C 1
ATOM 755 O O . ILE A 1 96 ? -2.764 13.414 26.219 1 98.19 96 ILE A O 1
ATOM 759 N N . VAL A 1 97 ? -4.242 14.859 25.328 1 97.31 97 VAL A N 1
ATOM 760 C CA . VAL A 1 97 ? -4.145 14.32 23.984 1 97.31 97 VAL A CA 1
ATOM 761 C C . VAL A 1 97 ? -2.717 14.484 23.453 1 97.31 97 VAL A C 1
ATOM 763 O O . VAL A 1 97 ? -2.17 13.578 22.844 1 97.31 97 VAL A O 1
ATOM 766 N N . SER A 1 98 ? -2.129 15.609 23.781 1 98.44 98 SER A N 1
ATOM 767 C CA . SER A 1 98 ? -0.786 15.891 23.297 1 98.44 98 SER A CA 1
ATOM 768 C C . SER A 1 98 ? 0.241 14.945 23.906 1 98.44 98 SER A C 1
ATOM 770 O O . SER A 1 98 ? 1.146 14.469 23.203 1 98.44 98 SER A O 1
ATOM 772 N N . VAL A 1 99 ? 0.084 14.648 25.203 1 98.5 99 VAL A N 1
ATOM 773 C CA . VAL A 1 99 ? 0.976 13.703 25.859 1 98.5 99 VAL A CA 1
ATOM 774 C C . VAL A 1 99 ? 0.784 12.312 25.281 1 98.5 99 VAL A C 1
ATOM 776 O O . VAL A 1 99 ? 1.759 11.625 24.969 1 98.5 99 VAL A O 1
ATOM 779 N N . PHE A 1 100 ? -0.428 11.953 25.156 1 97.31 100 PHE A N 1
ATOM 780 C CA . PHE A 1 100 ? -0.746 10.633 24.609 1 97.31 100 PHE A CA 1
ATOM 781 C C . PHE A 1 100 ? -0.163 10.461 23.219 1 97.31 100 PHE A C 1
ATOM 783 O O . PHE A 1 100 ? 0.452 9.43 22.922 1 97.31 100 PHE A O 1
ATOM 790 N N . MET A 1 101 ? -0.362 11.422 22.406 1 97.06 101 MET A N 1
ATOM 791 C CA . MET A 1 101 ? 0.111 11.328 21.031 1 97.06 101 MET A CA 1
ATOM 792 C C . MET A 1 101 ? 1.636 11.32 20.984 1 97.06 101 MET A C 1
ATOM 794 O O . MET A 1 101 ? 2.229 10.594 20.172 1 97.06 101 MET A O 1
ATOM 798 N N . ALA A 1 102 ? 2.217 12.148 21.781 1 98.38 102 ALA A N 1
ATOM 799 C CA . ALA A 1 102 ? 3.678 12.164 21.844 1 98.38 102 ALA A CA 1
ATOM 800 C C . ALA A 1 102 ? 4.227 10.789 22.203 1 98.38 102 ALA A C 1
ATOM 802 O O . ALA A 1 102 ? 5.184 10.312 21.578 1 98.38 102 ALA A O 1
ATOM 803 N N . ILE A 1 103 ? 3.629 10.156 23.203 1 97.75 103 ILE A N 1
ATOM 804 C CA . ILE A 1 103 ? 4.059 8.828 23.625 1 97.75 103 ILE A CA 1
ATOM 805 C C . ILE A 1 103 ? 3.812 7.82 22.516 1 97.75 103 ILE A C 1
ATOM 807 O O . ILE A 1 103 ? 4.727 7.098 22.109 1 97.75 103 ILE A O 1
ATOM 811 N N . PHE A 1 104 ? 2.658 7.844 21.984 1 96.38 104 PHE A N 1
ATOM 812 C CA . PHE A 1 104 ? 2.26 6.867 20.984 1 96.38 104 PHE A CA 1
ATOM 813 C C . PHE A 1 104 ? 3.105 7.004 19.719 1 96.38 104 PHE A C 1
ATOM 815 O O . PHE A 1 104 ? 3.619 6.016 19.203 1 96.38 104 PHE A O 1
ATOM 822 N N . ILE A 1 105 ? 3.234 8.164 19.234 1 97.81 105 ILE A N 1
ATOM 823 C CA . ILE A 1 105 ? 3.91 8.414 17.969 1 97.81 105 ILE A CA 1
ATOM 824 C C . ILE A 1 105 ? 5.402 8.117 18.109 1 97.81 105 ILE A C 1
ATOM 826 O O . ILE A 1 105 ? 5.977 7.395 17.281 1 97.81 105 ILE A O 1
ATOM 830 N N . ASN A 1 106 ? 6.004 8.656 19.172 1 98.56 106 ASN A N 1
ATOM 831 C CA . ASN A 1 106 ? 7.441 8.469 19.312 1 98.56 106 ASN A CA 1
ATOM 832 C C . ASN A 1 106 ? 7.781 7.023 19.688 1 98.56 106 ASN A C 1
ATOM 834 O O . ASN A 1 106 ? 8.789 6.48 19.219 1 98.56 106 ASN A O 1
ATOM 838 N N . LEU A 1 107 ? 6.969 6.371 20.469 1 97.25 107 LEU A N 1
ATOM 839 C CA . LEU A 1 107 ? 7.199 4.961 20.75 1 97.25 107 LEU A CA 1
ATOM 840 C C . LEU A 1 107 ? 7.062 4.113 19.5 1 97.25 107 LEU A C 1
ATOM 842 O O . LEU A 1 107 ? 7.809 3.154 19.297 1 97.25 107 LEU A O 1
ATOM 846 N N . GLY A 1 108 ? 6.152 4.465 18.656 1 96.44 108 GLY A N 1
ATOM 847 C CA . GLY A 1 108 ? 5.871 3.68 17.469 1 96.44 108 GLY A CA 1
ATOM 848 C C . GLY A 1 108 ? 6.855 3.928 16.344 1 96.44 108 GLY A C 1
ATOM 849 O O . GLY A 1 108 ? 7.207 3.008 15.602 1 96.44 108 GLY A O 1
ATOM 850 N N . LEU A 1 109 ? 7.379 5.117 16.234 1 98 109 LEU A N 1
ATOM 851 C CA . LEU A 1 109 ? 8.078 5.48 15.008 1 98 109 LEU A CA 1
ATOM 852 C C . LEU A 1 109 ? 9.578 5.609 15.258 1 98 109 LEU A C 1
ATOM 854 O O . LEU A 1 109 ? 10.367 5.621 14.312 1 98 109 LEU A O 1
ATOM 858 N N . SER A 1 110 ? 9.992 5.68 16.516 1 98.62 110 SER A N 1
ATOM 859 C CA . SER A 1 110 ? 11.391 5.949 16.812 1 98.62 110 SER A CA 1
ATOM 860 C C . SER A 1 110 ? 12.289 4.824 16.312 1 98.62 110 SER A C 1
ATOM 862 O O . SER A 1 110 ? 13.188 5.055 15.492 1 98.62 110 SER A O 1
ATOM 864 N N . TYR A 1 111 ? 12.07 3.643 16.656 1 97.81 111 TYR A N 1
ATOM 865 C CA . TYR A 1 111 ? 12.992 2.543 16.406 1 97.81 111 TYR A CA 1
ATOM 866 C C . TYR A 1 111 ? 13.227 2.352 14.906 1 97.81 111 TYR A C 1
ATOM 868 O O . TYR A 1 111 ? 14.375 2.299 14.453 1 97.81 111 TYR A O 1
ATOM 876 N N . PRO A 1 112 ? 12.195 2.346 14.109 1 97.5 112 PRO A N 1
ATOM 877 C CA . PRO A 1 112 ? 12.438 2.117 12.68 1 97.5 112 PRO A CA 1
ATOM 878 C C . PRO A 1 112 ? 13.266 3.229 12.039 1 97.5 112 PRO A C 1
ATOM 880 O O . PRO A 1 112 ? 13.883 3.016 10.992 1 97.5 112 PRO A O 1
ATOM 883 N N . THR A 1 113 ? 13.289 4.352 12.617 1 98.44 113 THR A N 1
ATOM 884 C CA . THR A 1 113 ? 13.938 5.48 11.961 1 98.44 113 THR A CA 1
ATOM 885 C C . THR A 1 113 ? 15.359 5.664 12.477 1 98.44 113 THR A C 1
ATOM 887 O O . THR A 1 113 ? 16.125 6.469 11.945 1 98.44 113 THR A O 1
ATOM 890 N N . LEU A 1 114 ? 15.711 4.918 13.492 1 98.31 114 LEU A N 1
ATOM 891 C CA . LEU A 1 114 ? 17.031 5.07 14.094 1 98.31 114 LEU A CA 1
ATOM 892 C C . LEU A 1 114 ? 18.125 4.676 13.102 1 98.31 114 LEU A C 1
ATOM 894 O O . LEU A 1 114 ? 17.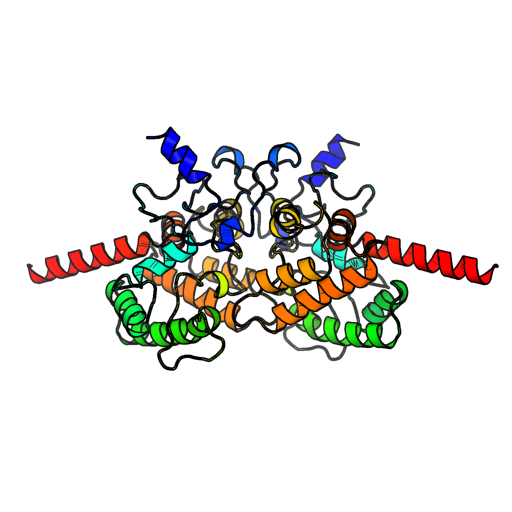969 3.711 12.352 1 98.31 114 LEU A O 1
ATOM 898 N N . PRO A 1 115 ? 19.25 5.387 13.062 1 96.38 115 PRO A N 1
ATOM 899 C CA . PRO A 1 115 ? 20.359 5.027 12.18 1 96.38 115 PRO A CA 1
ATOM 900 C C . PRO A 1 115 ? 21.234 3.914 12.758 1 96.38 115 PRO A C 1
ATOM 902 O O . PRO A 1 115 ? 22.25 3.559 12.172 1 96.38 115 PRO A O 1
ATOM 905 N N . TYR A 1 116 ? 20.844 3.412 13.922 1 94.81 116 TYR A N 1
ATOM 906 C CA . TYR A 1 116 ? 21.531 2.309 14.578 1 94.81 116 TYR A CA 1
ATOM 907 C C . TYR A 1 116 ? 20.547 1.231 15.016 1 94.81 116 TYR A C 1
ATOM 909 O O . TYR A 1 116 ? 19.328 1.414 14.906 1 94.81 116 TYR A O 1
ATOM 917 N N . TRP A 1 117 ? 21.016 0.106 15.484 1 92 117 TRP A N 1
ATOM 918 C CA . TRP A 1 117 ? 20.156 -1.066 15.633 1 92 117 TRP A CA 1
ATOM 919 C C . TRP A 1 117 ? 19.578 -1.139 17.047 1 92 117 TRP A C 1
ATOM 921 O O . TRP A 1 117 ? 18.625 -1.884 17.297 1 92 117 TRP A O 1
ATOM 931 N N . PHE A 1 118 ? 20.109 -0.339 18 1 94.75 118 PHE A N 1
ATOM 932 C CA . PHE A 1 118 ? 19.641 -0.431 19.375 1 94.75 118 PHE A CA 1
ATOM 933 C C . PHE A 1 118 ? 18.656 0.697 19.688 1 94.75 118 PHE A C 1
ATOM 935 O O . PHE A 1 118 ? 18.781 1.794 19.125 1 94.75 118 PHE A O 1
ATOM 942 N N . PRO A 1 119 ? 17.734 0.386 20.578 1 94.5 119 PRO A N 1
ATOM 943 C CA . PRO A 1 119 ? 16.734 1.403 20.906 1 94.5 119 PRO A CA 1
ATOM 944 C C . PRO A 1 119 ? 17.312 2.584 21.672 1 94.5 119 PRO A C 1
ATOM 946 O O . PRO A 1 119 ? 18.344 2.441 22.328 1 94.5 119 PRO A O 1
ATOM 949 N N . SER A 1 120 ? 16.75 3.717 21.469 1 96.69 120 SER A N 1
ATOM 950 C CA . SER A 1 120 ? 17.109 4.934 22.188 1 96.69 120 SER A CA 1
ATOM 951 C C . SER A 1 120 ? 16.109 5.246 23.281 1 96.69 120 SER A C 1
ATOM 953 O O . SER A 1 120 ? 14.898 5.262 23.047 1 96.69 120 SER A O 1
ATOM 955 N N . PRO A 1 121 ? 16.516 5.523 24.469 1 96.5 121 PRO A N 1
ATOM 956 C CA . PRO A 1 121 ? 15.602 5.844 25.562 1 96.5 121 PRO A CA 1
ATOM 957 C C . PRO A 1 121 ? 14.914 7.195 25.375 1 96.5 121 PRO A C 1
ATOM 959 O O . PRO A 1 121 ? 13.914 7.48 26.047 1 96.5 121 PRO A O 1
ATOM 962 N N . LEU A 1 122 ? 15.422 8.023 24.422 1 98.06 122 LEU A N 1
ATOM 963 C CA . LEU A 1 122 ? 14.828 9.336 24.188 1 98.06 122 LEU A CA 1
ATOM 964 C C . LEU A 1 122 ? 13.781 9.266 23.078 1 98.06 122 LEU A C 1
ATOM 966 O O . LEU A 1 122 ? 13.125 10.258 22.766 1 98.06 122 LEU A O 1
ATOM 970 N N . PHE A 1 123 ? 13.656 8.203 22.391 1 98.5 123 PHE A N 1
ATOM 971 C CA . PHE A 1 123 ? 12.656 7.887 21.375 1 98.5 123 PHE A CA 1
ATOM 972 C C . PHE A 1 123 ? 12.648 8.945 20.281 1 98.5 123 PHE A C 1
ATOM 974 O O . PHE A 1 123 ? 11.594 9.477 19.938 1 98.5 123 PHE A O 1
ATOM 981 N N . PRO A 1 124 ? 13.828 9.258 19.719 1 98.75 124 PRO A N 1
ATOM 982 C CA . PRO A 1 124 ? 13.875 10.211 18.609 1 98.75 124 PRO A CA 1
ATOM 983 C C . PRO A 1 124 ? 13.32 9.633 17.312 1 98.75 124 PRO A C 1
ATOM 985 O O . PRO A 1 124 ? 13.422 8.422 17.078 1 98.75 124 PRO A O 1
ATOM 988 N N . ILE A 1 125 ? 12.711 10.43 16.531 1 98.81 125 ILE A N 1
ATOM 989 C CA . ILE A 1 125 ? 12.289 10.078 15.18 1 98.81 125 ILE A CA 1
ATOM 990 C C . ILE A 1 125 ? 13.156 10.812 14.156 1 98.81 125 ILE A C 1
ATOM 992 O O . ILE A 1 125 ? 13.148 12.047 14.102 1 98.81 125 ILE A O 1
ATOM 996 N N . TYR A 1 126 ? 13.914 10.117 13.398 1 98.81 126 TYR A N 1
ATOM 997 C CA . TYR A 1 126 ? 14.773 10.695 12.375 1 98.81 126 TYR A CA 1
ATOM 998 C C . TYR A 1 126 ? 14.008 10.898 11.07 1 98.81 126 TYR A C 1
ATOM 1000 O O . TYR A 1 126 ? 13.648 9.93 10.398 1 98.81 126 TYR A O 1
ATOM 1008 N N . ILE A 1 127 ? 13.82 12.125 10.664 1 98.75 127 ILE A N 1
ATOM 1009 C CA . ILE A 1 127 ? 13.047 12.484 9.477 1 98.75 127 ILE A CA 1
ATOM 1010 C C . ILE A 1 127 ? 13.711 11.914 8.227 1 98.75 127 ILE A C 1
ATOM 1012 O O . ILE A 1 127 ? 13.031 11.453 7.309 1 98.75 127 ILE A O 1
ATOM 1016 N N . HIS A 1 128 ? 15.016 11.906 8.219 1 98.25 128 HIS A N 1
ATOM 1017 C CA . HIS A 1 128 ? 15.773 11.383 7.086 1 98.25 128 HIS A CA 1
ATOM 1018 C C . HIS A 1 128 ? 15.367 9.945 6.77 1 98.25 128 HIS A C 1
ATOM 1020 O O . HIS A 1 128 ? 15.375 9.539 5.605 1 98.25 128 HIS A O 1
ATOM 1026 N N . ASN A 1 129 ? 15.008 9.172 7.793 1 98.31 129 ASN A N 1
ATOM 1027 C CA . ASN A 1 129 ? 14.688 7.754 7.668 1 98.31 129 ASN A CA 1
ATOM 1028 C C . ASN A 1 129 ? 13.195 7.504 7.832 1 98.31 129 ASN A C 1
ATOM 1030 O O . ASN A 1 129 ? 12.773 6.367 8.055 1 98.31 129 ASN A O 1
ATOM 1034 N N . ILE A 1 130 ? 12.359 8.555 7.66 1 98.81 130 ILE A N 1
ATOM 1035 C CA . ILE A 1 130 ? 10.961 8.445 8.062 1 98.81 130 ILE A CA 1
ATOM 1036 C C . ILE A 1 130 ? 10.234 7.461 7.148 1 98.81 130 ILE A C 1
ATOM 1038 O O . ILE A 1 130 ? 9.203 6.898 7.527 1 98.81 130 ILE A O 1
ATOM 1042 N N . HIS A 1 131 ? 10.758 7.223 5.891 1 98.62 131 HIS A N 1
ATOM 1043 C CA . HIS A 1 131 ? 10.141 6.262 4.984 1 98.62 131 HIS A CA 1
ATOM 1044 C C . HIS A 1 131 ? 10.141 4.859 5.59 1 98.62 131 HIS A C 1
ATOM 1046 O O . HIS A 1 131 ? 9.273 4.047 5.27 1 98.62 131 HIS A O 1
ATOM 1052 N N . ARG A 1 132 ? 11.023 4.562 6.559 1 98.19 132 ARG A N 1
ATOM 1053 C CA . ARG A 1 132 ? 11.109 3.26 7.207 1 98.19 132 ARG A CA 1
ATOM 1054 C C . ARG A 1 132 ? 10 3.08 8.234 1 98.19 132 ARG A C 1
ATOM 1056 O O . ARG A 1 132 ? 9.75 1.967 8.703 1 98.19 132 ARG A O 1
ATOM 1063 N N . ALA A 1 133 ? 9.336 4.125 8.555 1 98.31 133 ALA A N 1
ATOM 1064 C CA . ALA A 1 133 ? 8.312 4.078 9.594 1 98.31 133 ALA A CA 1
ATOM 1065 C C . ALA A 1 133 ? 6.914 4.027 8.984 1 98.31 133 ALA A C 1
ATOM 1067 O O . ALA A 1 133 ? 5.914 4.062 9.703 1 98.31 133 ALA A O 1
ATOM 1068 N N . LYS A 1 134 ? 6.879 3.975 7.645 1 98.5 134 LYS A N 1
ATOM 1069 C CA . LYS A 1 134 ? 5.582 3.742 7.02 1 98.5 134 LYS A CA 1
ATOM 1070 C C . LYS A 1 134 ? 4.934 2.469 7.555 1 98.5 134 LYS A C 1
ATOM 1072 O O . LYS A 1 134 ? 5.578 1.422 7.633 1 98.5 134 LYS A O 1
ATOM 1077 N N . HIS A 1 135 ? 3.746 2.586 8.055 1 98.31 135 HIS A N 1
ATOM 1078 C CA . HIS A 1 135 ? 3.033 1.427 8.578 1 98.31 135 HIS A CA 1
ATOM 1079 C C . HIS A 1 135 ? 2.039 0.884 7.555 1 98.31 135 HIS A C 1
ATOM 1081 O O . HIS A 1 135 ? 1.768 1.533 6.543 1 98.31 135 HIS A O 1
ATOM 1087 N N . GLY A 1 136 ? 1.557 -0.323 7.746 1 98.25 136 GLY A N 1
ATOM 1088 C CA . GLY A 1 136 ? 0.522 -0.923 6.918 1 98.25 136 GLY A CA 1
ATOM 1089 C C . GLY A 1 136 ? -0.87 -0.412 7.238 1 98.25 136 GLY A C 1
ATOM 1090 O O . GLY A 1 136 ? -1.027 0.516 8.039 1 98.25 136 GLY A O 1
ATOM 1091 N N . SER A 1 137 ? -1.828 -0.955 6.516 1 98.62 137 SER A N 1
ATOM 1092 C CA . SER A 1 137 ? -3.229 -0.608 6.73 1 98.62 137 SER A CA 1
ATOM 1093 C C . SER A 1 137 ? -3.479 0.873 6.469 1 98.62 137 SER A C 1
ATOM 1095 O O . SER A 1 137 ? -4.316 1.492 7.129 1 98.62 137 SER A O 1
ATOM 1097 N N . ASP A 1 138 ? -2.648 1.482 5.637 1 98 138 ASP A N 1
ATOM 1098 C CA . ASP A 1 138 ? -2.787 2.891 5.281 1 98 138 ASP A CA 1
ATOM 1099 C C . ASP A 1 138 ? -3.479 3.051 3.93 1 98 138 ASP A C 1
ATOM 1101 O O . ASP A 1 138 ? -3.998 2.08 3.375 1 98 138 ASP A O 1
ATOM 1105 N N . SER A 1 139 ? -3.588 4.227 3.412 1 97.75 139 SER A N 1
ATOM 1106 C CA . SER A 1 139 ? -4.305 4.539 2.182 1 97.75 139 SER A CA 1
ATOM 1107 C C . SER A 1 139 ? -3.455 4.238 0.953 1 97.75 139 SER A C 1
ATOM 1109 O O . SER A 1 139 ? -3.967 4.191 -0.167 1 97.75 139 SER A O 1
ATOM 1111 N N . GLY A 1 140 ? -2.199 4.062 1.129 1 97.81 140 GLY A N 1
ATOM 1112 C CA . GLY A 1 140 ? -1.31 3.818 0.005 1 97.81 140 GLY A CA 1
ATOM 1113 C C . GLY A 1 140 ? -0.938 5.082 -0.748 1 97.81 140 GLY A C 1
ATOM 1114 O O . GLY A 1 140 ? -0.287 5.02 -1.793 1 97.81 140 GLY A O 1
ATOM 1115 N N . VAL A 1 141 ? -1.25 6.242 -0.174 1 98.81 141 VAL A N 1
ATOM 1116 C CA . VAL A 1 141 ? -0.956 7.504 -0.849 1 98.81 141 VAL A CA 1
ATOM 1117 C C . VAL A 1 141 ? 0.55 7.758 -0.832 1 98.81 141 VAL A C 1
ATOM 1119 O O . VAL A 1 141 ? 1.111 8.258 -1.808 1 98.81 141 VAL A O 1
ATOM 1122 N N . TYR A 1 142 ? 1.181 7.43 0.271 1 98.81 142 TYR A N 1
ATOM 1123 C CA . TYR A 1 142 ? 2.639 7.391 0.273 1 98.81 142 TYR A CA 1
ATOM 1124 C C . TYR A 1 142 ? 3.148 6.066 -0.277 1 98.81 142 TYR A C 1
ATOM 1126 O O . TYR A 1 142 ? 2.652 5 0.095 1 98.81 142 TYR A O 1
ATOM 1134 N N . ASP A 1 143 ? 4.062 6.137 -1.188 1 98.56 143 ASP A N 1
ATOM 1135 C CA . ASP A 1 143 ? 4.73 4.883 -1.519 1 98.56 143 ASP A CA 1
ATOM 1136 C C . ASP A 1 143 ? 5.809 4.547 -0.491 1 98.56 143 ASP A C 1
ATOM 1138 O O . ASP A 1 143 ? 5.938 5.227 0.528 1 98.56 143 ASP A O 1
ATOM 1142 N N . THR A 1 144 ? 6.52 3.516 -0.664 1 98.56 144 THR A N 1
ATOM 1143 C CA . THR A 1 144 ? 7.445 2.994 0.338 1 98.56 144 THR A CA 1
ATOM 1144 C C . THR A 1 144 ? 8.617 3.953 0.547 1 98.56 144 THR A C 1
ATOM 1146 O O . THR A 1 144 ? 9.32 3.867 1.553 1 98.56 144 THR A O 1
ATOM 1149 N N . GLU A 1 145 ? 8.844 4.887 -0.387 1 98.75 145 GLU A N 1
ATOM 1150 C CA . GLU A 1 145 ? 9.945 5.836 -0.316 1 98.75 145 GLU A CA 1
ATOM 1151 C C . GLU A 1 145 ? 9.492 7.172 0.265 1 98.75 145 GLU A C 1
ATOM 1153 O O . GLU A 1 145 ? 10.312 8.062 0.508 1 98.75 145 GLU A O 1
ATOM 1158 N N . GLY A 1 146 ? 8.156 7.277 0.412 1 98.81 146 GLY A N 1
ATOM 1159 C CA . GLY A 1 146 ? 7.629 8.5 0.988 1 98.81 146 GLY A CA 1
ATOM 1160 C C . GLY A 1 146 ? 7.133 9.484 -0.054 1 98.81 146 GLY A C 1
ATOM 1161 O O . GLY A 1 146 ? 6.879 10.656 0.256 1 98.81 146 GLY A O 1
ATOM 1162 N N . ARG A 1 147 ? 7.023 9.055 -1.334 1 98.81 147 ARG A N 1
ATOM 1163 C CA . ARG A 1 147 ? 6.469 9.891 -2.4 1 98.81 147 ARG A CA 1
ATOM 1164 C C . ARG A 1 147 ? 4.945 9.875 -2.367 1 98.81 147 ARG A C 1
ATOM 1166 O O . ARG A 1 147 ? 4.34 9.047 -1.686 1 98.81 147 ARG A O 1
ATOM 1173 N N . PHE A 1 148 ? 4.402 10.797 -3.039 1 98.88 148 PHE A N 1
ATOM 1174 C CA . PHE A 1 148 ? 2.959 10.984 -3.125 1 98.88 148 PHE A CA 1
ATOM 1175 C C . PHE A 1 148 ? 2.412 10.375 -4.414 1 98.88 148 PHE A C 1
ATOM 1177 O O . PHE A 1 148 ? 2.863 10.719 -5.508 1 98.88 148 PHE A O 1
ATOM 1184 N N . VAL A 1 149 ? 1.449 9.484 -4.305 1 98.81 149 VAL A N 1
ATOM 1185 C CA . VAL A 1 149 ? 0.836 8.891 -5.488 1 98.81 149 VAL A CA 1
ATOM 1186 C C . VAL A 1 149 ? -0.532 9.523 -5.734 1 98.81 149 VAL A C 1
ATOM 1188 O O . VAL A 1 149 ? -1.51 9.18 -5.066 1 98.81 149 VAL A O 1
ATOM 1191 N N . PRO A 1 150 ? -0.63 10.336 -6.781 1 98.62 150 PRO A N 1
ATOM 1192 C CA . PRO A 1 150 ? -1.865 11.086 -7.004 1 98.62 150 PRO A CA 1
ATOM 1193 C C . PRO A 1 150 ? -3.08 10.18 -7.207 1 98.62 150 PRO A C 1
ATOM 1195 O O . PRO A 1 150 ? -4.156 10.461 -6.672 1 98.62 150 PRO A O 1
ATOM 1198 N N . ALA A 1 151 ? -2.945 9.125 -7.914 1 98.69 151 ALA A N 1
ATOM 1199 C CA . ALA A 1 151 ? -4.07 8.234 -8.195 1 98.69 151 ALA A CA 1
ATOM 1200 C C . ALA A 1 151 ? -4.633 7.641 -6.91 1 98.69 151 ALA A C 1
ATOM 1202 O O . ALA A 1 151 ? -5.852 7.562 -6.734 1 98.69 151 ALA A O 1
ATOM 1203 N N . ASN A 1 152 ? -3.746 7.215 -6.023 1 98.81 152 ASN A N 1
ATOM 1204 C CA . ASN A 1 152 ? -4.184 6.66 -4.746 1 98.81 152 ASN A CA 1
ATOM 1205 C C . ASN A 1 152 ? -4.926 7.699 -3.908 1 98.81 152 ASN A C 1
ATOM 1207 O O . ASN A 1 152 ? -5.906 7.379 -3.238 1 98.81 152 ASN A O 1
ATOM 1211 N N . PHE A 1 153 ? -4.414 8.906 -3.98 1 98.88 153 PHE A N 1
ATOM 1212 C CA . PHE A 1 153 ? -5.07 9.992 -3.256 1 98.88 153 PHE A CA 1
ATOM 1213 C C . PHE A 1 153 ? -6.5 10.18 -3.752 1 98.88 153 PHE A C 1
ATOM 1215 O O . PHE A 1 153 ? -7.438 10.25 -2.953 1 98.88 153 PHE A O 1
ATOM 1222 N N . GLU A 1 154 ? -6.676 10.281 -5.066 1 98.81 154 GLU A N 1
ATOM 1223 C CA . GLU A 1 154 ? -7.988 10.492 -5.664 1 98.81 154 GLU A CA 1
ATOM 1224 C C . GLU A 1 154 ? -8.914 9.312 -5.371 1 98.81 154 GLU A C 1
ATOM 1226 O O . GLU A 1 154 ? -10.117 9.5 -5.16 1 98.81 154 GLU A O 1
ATOM 1231 N N . ASN A 1 155 ? -8.375 8.172 -5.254 1 98.75 155 ASN A N 1
ATOM 1232 C CA . ASN A 1 155 ? -9.18 6.98 -5.027 1 98.75 155 ASN A CA 1
ATOM 1233 C C . ASN A 1 155 ? -9.742 6.941 -3.609 1 98.75 155 ASN A C 1
ATOM 1235 O O . ASN A 1 155 ? -10.734 6.266 -3.352 1 98.75 155 ASN A O 1
ATOM 1239 N N . ILE A 1 156 ? -9.094 7.641 -2.66 1 98.88 156 ILE A N 1
ATOM 1240 C CA . ILE A 1 156 ? -9.688 7.75 -1.329 1 98.88 156 ILE A CA 1
ATOM 1241 C C . ILE A 1 156 ? -11.117 8.266 -1.441 1 98.88 156 ILE A C 1
ATOM 1243 O O . ILE A 1 156 ? -12.039 7.68 -0.863 1 98.88 156 ILE A O 1
ATOM 1247 N N . PHE A 1 157 ? -11.273 9.227 -2.211 1 98.81 157 PHE A N 1
ATOM 1248 C CA . PHE A 1 157 ? -12.555 9.93 -2.258 1 98.81 157 PHE A CA 1
ATOM 1249 C C . PHE A 1 157 ? -13.523 9.219 -3.199 1 98.81 157 PHE A C 1
ATOM 1251 O O . PHE A 1 157 ? -14.734 9.227 -2.969 1 98.81 157 PHE A O 1
ATOM 1258 N N . SER A 1 158 ? -12.984 8.609 -4.285 1 98.44 158 SER A N 1
ATOM 1259 C CA . SER A 1 158 ? -13.883 7.852 -5.16 1 98.44 158 SER A CA 1
ATOM 1260 C C . SER A 1 158 ? -14.422 6.613 -4.453 1 98.44 158 SER A C 1
ATOM 1262 O O . SER A 1 158 ? -15.57 6.219 -4.68 1 98.44 158 SER A O 1
ATOM 1264 N N . LYS A 1 159 ? -13.68 6.035 -3.586 1 98.69 159 LYS A N 1
ATOM 1265 C CA . LYS A 1 159 ? -14.062 4.812 -2.891 1 98.69 159 LYS A CA 1
ATOM 1266 C C . LYS A 1 159 ? -14.984 5.113 -1.712 1 98.69 159 LYS A C 1
ATOM 1268 O O . LYS A 1 159 ? -15.914 4.355 -1.436 1 98.69 159 LYS A O 1
ATOM 1273 N N . TYR A 1 160 ? -14.734 6.27 -1.006 1 98.81 160 TYR A N 1
ATOM 1274 C CA . TYR A 1 160 ? -15.305 6.309 0.335 1 98.81 160 TYR A CA 1
ATOM 1275 C C . TYR A 1 160 ? -16.109 7.582 0.547 1 98.81 160 TYR A C 1
ATOM 1277 O O . TYR A 1 160 ? -16.906 7.676 1.493 1 98.81 160 TYR A O 1
ATOM 1285 N N . ALA A 1 161 ? -15.82 8.633 -0.237 1 98.69 161 ALA A N 1
ATOM 1286 C CA . ALA A 1 161 ? -16.641 9.844 -0.125 1 98.69 161 ALA A CA 1
ATOM 1287 C C . ALA A 1 161 ? -17.984 9.664 -0.828 1 98.69 161 ALA A C 1
ATOM 1289 O O . ALA A 1 161 ? -18.188 10.203 -1.916 1 98.69 161 ALA A O 1
ATOM 1290 N N . LEU A 1 162 ? -18.906 8.992 -0.185 1 98.31 162 LEU A N 1
ATOM 1291 C CA . LEU A 1 162 ? -20.141 8.555 -0.829 1 98.31 162 LEU A CA 1
ATOM 1292 C C . LEU A 1 162 ? -21.297 9.5 -0.504 1 98.31 162 LEU A C 1
ATOM 1294 O O . LEU A 1 162 ? -22.281 9.57 -1.246 1 98.31 162 LEU A O 1
ATOM 1298 N N . THR A 1 163 ? -21.156 10.234 0.542 1 98.44 163 THR A N 1
ATOM 1299 C CA . THR A 1 163 ? -22.203 11.172 0.936 1 98.44 163 THR A CA 1
ATOM 1300 C C . THR A 1 163 ? -22.125 12.453 0.111 1 98.44 163 THR A C 1
ATOM 1302 O O . THR A 1 163 ? -23.125 12.875 -0.491 1 98.44 163 THR A O 1
ATOM 1305 N N . VAL A 1 164 ? -21.047 13.148 0.128 1 98.31 164 VAL A N 1
ATOM 1306 C CA . VAL A 1 164 ? -20.719 14.336 -0.664 1 98.31 164 VAL A CA 1
ATOM 1307 C C . VAL A 1 164 ? -19.359 14.164 -1.315 1 98.31 164 VAL A C 1
ATOM 1309 O O . VAL A 1 164 ? -18.375 13.859 -0.638 1 98.31 164 VAL A O 1
ATOM 1312 N N . PRO A 1 165 ? -19.281 14.336 -2.656 1 97.44 165 PRO A N 1
ATOM 1313 C CA . PRO A 1 165 ? -17.984 14.172 -3.312 1 97.44 165 PRO A CA 1
ATOM 1314 C C . PRO A 1 165 ? -16.906 15.07 -2.717 1 97.44 165 PRO A C 1
ATOM 1316 O O . PRO A 1 165 ? -17.188 16.219 -2.35 1 97.44 165 PRO A O 1
ATOM 1319 N N . ASP A 1 166 ? -15.703 14.477 -2.539 1 97.88 166 ASP A N 1
ATOM 1320 C CA . ASP A 1 166 ? -14.477 15.188 -2.191 1 97.88 166 ASP A CA 1
ATOM 1321 C C . ASP A 1 166 ? -14.516 15.68 -0.748 1 97.88 166 ASP A C 1
ATOM 1323 O O . ASP A 1 166 ? -13.836 16.641 -0.398 1 97.88 166 ASP A O 1
ATOM 1327 N N . LYS A 1 167 ? -15.266 15.109 0.024 1 98.31 167 LYS A N 1
ATOM 1328 C CA . LYS A 1 167 ? -15.195 15.281 1.473 1 98.31 167 LYS A CA 1
ATOM 1329 C C . LYS A 1 167 ? -15.656 14.023 2.199 1 98.31 167 LYS A C 1
ATOM 1331 O O . LYS A 1 167 ? -16.469 13.258 1.677 1 98.31 167 LYS A O 1
ATOM 1336 N N . LEU A 1 168 ? -15.188 13.805 3.424 1 98.88 168 LEU A N 1
ATOM 1337 C CA . LEU A 1 168 ? -15.43 12.555 4.141 1 98.88 168 LEU A CA 1
ATOM 1338 C C . LEU A 1 168 ? -16.109 12.828 5.48 1 98.88 168 LEU A C 1
ATOM 1340 O O . LEU A 1 168 ? -15.695 13.719 6.223 1 98.88 168 LEU A O 1
ATOM 1344 N N . THR A 1 169 ? -17.141 12.078 5.77 1 98.81 169 THR A N 1
ATOM 1345 C CA . THR A 1 169 ? -17.703 12.055 7.109 1 98.81 169 THR A CA 1
ATOM 1346 C C . THR A 1 169 ? -16.859 11.172 8.039 1 98.81 169 THR A C 1
ATOM 1348 O O . THR A 1 169 ? -16 10.422 7.574 1 98.81 169 THR A O 1
ATOM 1351 N N . LEU A 1 170 ? -17.172 11.289 9.312 1 98.69 170 LEU A N 1
ATOM 1352 C CA . LEU A 1 170 ? -16.484 10.43 10.273 1 98.69 170 LEU A CA 1
ATOM 1353 C C . LEU A 1 170 ? -16.75 8.961 9.977 1 98.69 170 LEU A C 1
ATOM 1355 O O . LEU A 1 170 ? -15.836 8.133 10.062 1 98.69 170 LEU A O 1
ATOM 1359 N N . LYS A 1 171 ? -17.969 8.672 9.625 1 98.75 171 LYS A N 1
ATOM 1360 C CA . LYS A 1 171 ? -18.344 7.301 9.297 1 98.75 171 LYS A CA 1
ATOM 1361 C C . LYS A 1 171 ? -17.578 6.805 8.07 1 98.75 171 LYS A C 1
ATOM 1363 O O . LYS A 1 171 ? -17.109 5.664 8.047 1 98.75 171 LYS A O 1
ATOM 1368 N N . GLU A 1 172 ? -17.438 7.633 7.074 1 98.88 172 GLU A N 1
ATOM 1369 C CA . GLU A 1 172 ? -16.719 7.273 5.852 1 98.88 172 GLU A CA 1
ATOM 1370 C C . GLU A 1 172 ? -15.234 7.109 6.117 1 98.88 172 GLU A C 1
ATOM 1372 O O . GLU A 1 172 ? -14.586 6.234 5.539 1 98.88 172 GLU A O 1
ATOM 1377 N N . ILE A 1 173 ? -14.703 7.906 7.023 1 98.88 173 ILE A N 1
ATOM 1378 C CA . ILE A 1 173 ? -13.312 7.75 7.453 1 98.88 173 ILE A CA 1
ATOM 1379 C C . ILE A 1 173 ? -13.141 6.406 8.156 1 98.88 173 ILE A C 1
ATOM 1381 O O . ILE A 1 173 ? -12.188 5.672 7.879 1 98.88 173 ILE A O 1
ATOM 1385 N N . TRP A 1 174 ? -14.102 6.078 9.008 1 98.75 174 TRP A N 1
ATOM 1386 C CA . TRP A 1 174 ? -14.062 4.793 9.703 1 98.75 174 TRP A CA 1
ATOM 1387 C C . TRP A 1 174 ? -14.117 3.637 8.711 1 98.75 174 TRP A C 1
ATOM 1389 O O . TRP A 1 174 ? -13.344 2.682 8.82 1 98.75 174 TRP A O 1
ATOM 1399 N N . ASN A 1 175 ? -14.992 3.736 7.742 1 98.69 175 ASN A N 1
ATOM 1400 C CA . ASN A 1 175 ? -15.117 2.705 6.715 1 98.69 175 ASN A CA 1
ATOM 1401 C C . ASN A 1 175 ? -13.828 2.561 5.91 1 98.69 175 ASN A C 1
ATOM 1403 O O . ASN A 1 175 ? -13.438 1.448 5.555 1 98.69 175 ASN A O 1
ATOM 1407 N N . MET A 1 176 ? -13.227 3.666 5.621 1 98.81 176 MET A N 1
ATOM 1408 C CA . MET A 1 176 ? -11.969 3.637 4.887 1 98.81 176 MET A CA 1
ATOM 1409 C C . MET A 1 176 ? -10.891 2.916 5.691 1 98.81 176 MET A C 1
ATOM 1411 O O . MET A 1 176 ? -10.164 2.076 5.152 1 98.81 176 MET A O 1
ATOM 1415 N N . THR A 1 177 ? -10.797 3.277 7.004 1 98.69 177 THR A N 1
ATOM 1416 C CA . THR A 1 177 ? -9.773 2.65 7.828 1 98.69 177 THR A CA 1
ATOM 1417 C C . THR A 1 177 ? -10.039 1.155 7.984 1 98.69 177 THR A C 1
ATOM 1419 O O . THR A 1 177 ? -9.102 0.359 8.07 1 98.69 177 THR A O 1
ATOM 1422 N N . GLU A 1 178 ? -11.305 0.753 7.949 1 98.25 178 GLU A N 1
ATOM 1423 C CA . GLU A 1 178 ? -11.648 -0.666 7.957 1 98.25 178 GLU A CA 1
ATOM 1424 C C . GLU A 1 178 ? -11.266 -1.332 6.641 1 98.25 178 GLU A C 1
ATOM 1426 O O . GLU A 1 178 ? -10.719 -2.436 6.633 1 98.25 178 GLU A O 1
ATOM 1431 N N . GLY A 1 179 ? -11.547 -0.657 5.57 1 98.12 179 GLY A N 1
ATOM 1432 C CA . GLY A 1 179 ? -11.258 -1.194 4.25 1 98.12 179 GLY A CA 1
ATOM 1433 C C . GLY A 1 179 ? -9.773 -1.318 3.969 1 98.12 179 GLY A C 1
ATOM 1434 O O . GLY A 1 179 ? -9.359 -2.127 3.135 1 98.12 179 GLY A O 1
ATOM 1435 N N . ASN A 1 180 ? -8.945 -0.551 4.688 1 98.5 180 ASN A N 1
ATOM 1436 C CA . ASN A 1 180 ? -7.504 -0.518 4.473 1 98.5 180 ASN A CA 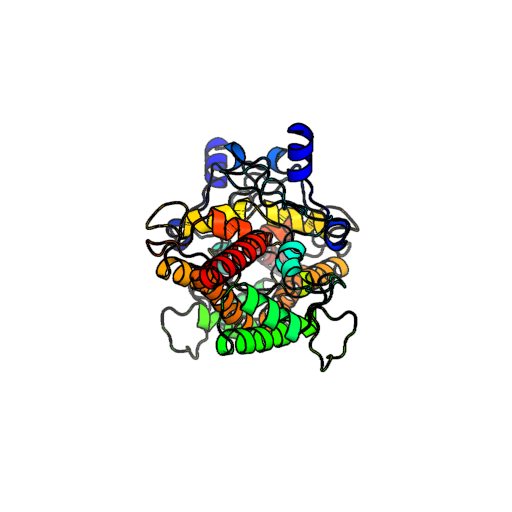1
ATOM 1437 C C . ASN A 1 180 ? -6.781 -1.521 5.367 1 98.5 180 ASN A C 1
ATOM 1439 O O . ASN A 1 180 ? -5.562 -1.675 5.273 1 98.5 180 ASN A O 1
ATOM 1443 N N . ARG A 1 181 ? -7.48 -2.264 6.234 1 98.19 181 ARG A N 1
ATOM 1444 C CA . ARG A 1 181 ? -6.836 -3.156 7.191 1 98.19 181 ARG A CA 1
ATOM 1445 C C . ARG A 1 181 ? -6.082 -4.273 6.477 1 98.19 181 ARG A C 1
ATOM 1447 O O . ARG A 1 181 ? -6.648 -4.961 5.625 1 98.19 181 ARG A O 1
ATOM 1454 N N . ASN A 1 182 ? -4.836 -4.402 6.809 1 98.5 182 ASN A N 1
ATOM 1455 C CA . ASN A 1 182 ? -4.062 -5.574 6.418 1 98.5 182 ASN A CA 1
ATOM 1456 C C . ASN A 1 182 ? -4.23 -6.715 7.418 1 98.5 182 ASN A C 1
ATOM 1458 O O . ASN A 1 182 ? -4.449 -6.477 8.609 1 98.5 182 ASN A O 1
ATOM 1462 N N . ALA A 1 183 ? -4.152 -7.867 6.875 1 97.19 183 ALA A N 1
ATOM 1463 C CA . ALA A 1 183 ? -4.254 -9.039 7.742 1 97.19 183 ALA A CA 1
ATOM 1464 C C . ALA A 1 183 ? -3.164 -9.023 8.805 1 97.19 183 ALA A C 1
ATOM 1466 O O . ALA A 1 183 ? -1.99 -8.805 8.5 1 97.19 183 ALA A O 1
ATOM 1467 N N . LEU A 1 184 ? -3.6 -9.203 10.078 1 96.94 184 LEU A N 1
ATOM 1468 C CA . LEU A 1 184 ? -2.725 -9.375 11.234 1 96.94 184 LEU A CA 1
ATOM 1469 C C . LEU A 1 184 ? -1.749 -8.203 11.352 1 96.94 184 LEU A C 1
ATOM 1471 O O . LEU A 1 184 ? -0.548 -8.414 11.539 1 96.94 184 LEU A O 1
ATOM 1475 N N . ASP A 1 185 ? -2.186 -7.039 11.172 1 98.12 185 ASP A N 1
ATOM 1476 C CA . ASP A 1 185 ? -1.417 -5.801 11.273 1 98.12 185 ASP A CA 1
ATOM 1477 C C . ASP A 1 185 ? -1.99 -4.887 12.359 1 98.12 185 ASP A C 1
ATOM 1479 O O . ASP A 1 185 ? -2.346 -3.74 12.078 1 98.12 185 ASP A O 1
ATOM 1483 N N . PRO A 1 186 ? -1.985 -5.27 13.688 1 97.69 186 PRO A N 1
ATOM 1484 C CA . PRO A 1 186 ? -2.627 -4.461 14.727 1 97.69 186 PRO A CA 1
ATOM 1485 C C . PRO A 1 186 ? -2.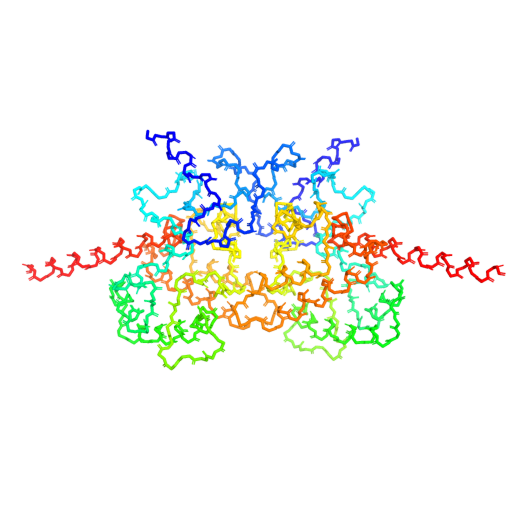018 -3.068 14.852 1 97.69 186 PRO A C 1
ATOM 1487 O O . PRO A 1 186 ? -2.73 -2.1 15.125 1 97.69 186 PRO A O 1
ATOM 1490 N N . PHE A 1 187 ? -0.715 -2.953 14.672 1 98.06 187 PHE A N 1
ATOM 1491 C CA . PHE A 1 187 ? -0.108 -1.628 14.742 1 98.06 187 PHE A CA 1
ATOM 1492 C C . PHE A 1 187 ? -0.644 -0.727 13.641 1 98.06 187 PHE A C 1
ATOM 1494 O O . PHE A 1 187 ? -1.017 0.421 13.891 1 98.06 187 PHE A O 1
ATOM 1501 N N . GLY A 1 188 ? -0.675 -1.271 12.375 1 98.31 188 GLY A N 1
ATOM 1502 C CA . GLY A 1 188 ? -1.204 -0.506 11.258 1 98.31 188 GLY A CA 1
ATOM 1503 C C . GLY A 1 188 ? -2.662 -0.127 11.438 1 98.31 188 GLY A C 1
ATOM 1504 O O . GLY A 1 188 ? -3.072 0.973 11.062 1 98.31 188 GLY A O 1
ATOM 1505 N N . TRP A 1 189 ? -3.451 -1.033 12.07 1 98.56 189 TRP A N 1
ATOM 1506 C CA . TRP A 1 189 ? -4.855 -0.74 12.336 1 98.56 189 TRP A CA 1
ATOM 1507 C C . TRP A 1 189 ? -4.996 0.472 13.258 1 98.56 189 TRP A C 1
ATOM 1509 O O . TRP A 1 189 ? -5.738 1.406 12.953 1 98.56 189 TRP A O 1
ATOM 1519 N N . ALA A 1 190 ? -4.234 0.406 14.305 1 97.75 190 ALA A N 1
ATOM 1520 C CA . ALA A 1 190 ? -4.312 1.468 15.305 1 97.75 190 ALA A CA 1
ATOM 1521 C C . ALA A 1 190 ? -3.766 2.781 14.758 1 97.75 190 ALA A C 1
ATOM 1523 O O . ALA A 1 190 ? -4.363 3.842 14.961 1 97.75 190 ALA A O 1
ATOM 1524 N N . ALA A 1 191 ? -2.658 2.723 14.062 1 97.75 191 ALA A N 1
ATOM 1525 C CA . ALA A 1 191 ? -2.031 3.92 13.508 1 97.75 191 ALA A CA 1
ATOM 1526 C C . ALA A 1 191 ? -2.953 4.605 12.508 1 97.75 191 ALA A C 1
ATOM 1528 O O . ALA A 1 191 ? -3.148 5.824 12.562 1 97.75 191 ALA A O 1
ATOM 1529 N N . GLY A 1 192 ? -3.545 3.812 11.602 1 97.75 192 GLY A N 1
ATOM 1530 C CA . GLY A 1 192 ? -4.465 4.367 10.625 1 97.75 192 GLY A CA 1
ATOM 1531 C C . GLY A 1 192 ? -5.656 5.066 11.25 1 97.75 192 GLY A C 1
ATOM 1532 O O . GLY A 1 192 ? -6.004 6.184 10.867 1 97.75 192 GLY A O 1
ATOM 1533 N N . LYS A 1 193 ? -6.25 4.445 12.242 1 97.81 193 LYS A N 1
ATOM 1534 C CA . LYS A 1 193 ? -7.43 5.004 12.898 1 97.81 193 LYS A CA 1
ATOM 1535 C C . LYS A 1 193 ? -7.078 6.258 13.688 1 97.81 193 LYS A C 1
ATOM 1537 O O . LYS A 1 193 ? -7.828 7.238 13.68 1 97.81 193 LYS A O 1
ATOM 1542 N N . LEU A 1 194 ? -5.961 6.27 14.344 1 96.44 194 LEU A N 1
ATOM 1543 C CA . LEU A 1 194 ? -5.547 7.426 15.133 1 96.44 194 LEU A CA 1
ATOM 1544 C C . LEU A 1 194 ? -5.199 8.602 14.227 1 96.44 194 LEU A C 1
ATOM 1546 O O . LEU A 1 194 ? -5.605 9.742 14.492 1 96.44 194 LEU A O 1
ATOM 1550 N N . GLU A 1 195 ? -4.449 8.328 13.133 1 96.81 195 GLU A N 1
ATOM 1551 C CA . GLU A 1 195 ? -4.07 9.375 12.195 1 96.81 195 GLU A CA 1
ATOM 1552 C C . GLU A 1 195 ? -5.297 10.062 11.602 1 96.81 195 GLU A C 1
ATOM 1554 O O . GLU A 1 195 ? -5.387 11.289 11.594 1 96.81 195 GLU A O 1
ATOM 1559 N N . TRP A 1 196 ? -6.246 9.305 11.156 1 98.38 196 TRP A N 1
ATOM 1560 C CA . TRP A 1 196 ? -7.426 9.867 10.516 1 98.38 196 TRP A CA 1
ATOM 1561 C C . TRP A 1 196 ? -8.359 10.5 11.547 1 98.38 196 TRP A C 1
ATOM 1563 O O . TRP A 1 196 ? -9.031 11.492 11.258 1 98.38 196 TRP A O 1
ATOM 1573 N N . GLY A 1 197 ? -8.383 9.891 12.758 1 97.5 197 GLY A N 1
ATOM 1574 C CA . GLY A 1 197 ? -9.133 10.516 13.836 1 97.5 197 GLY A CA 1
ATOM 1575 C C . GLY A 1 197 ? -8.617 11.891 14.203 1 97.5 197 GLY A C 1
ATOM 1576 O O . GLY A 1 197 ? -9.398 12.836 14.352 1 97.5 197 GLY A O 1
ATOM 1577 N N . PHE A 1 198 ? -7.316 12 14.305 1 96.75 198 PHE A N 1
ATOM 1578 C CA . PHE A 1 198 ? -6.703 13.289 14.602 1 96.75 198 PHE A CA 1
ATOM 1579 C C . PHE A 1 198 ? -6.965 14.289 13.484 1 96.75 198 PHE A C 1
ATOM 1581 O O . PHE A 1 198 ? -7.258 15.453 13.742 1 96.75 198 PHE A O 1
ATOM 1588 N N . LEU A 1 199 ? -6.848 13.859 12.25 1 97.94 199 LEU A N 1
ATOM 1589 C CA . LEU A 1 199 ? -7.121 14.742 11.117 1 97.94 199 LEU A CA 1
ATOM 1590 C C . LEU A 1 199 ? -8.562 15.234 11.148 1 97.94 199 LEU A C 1
ATOM 1592 O O . LEU A 1 199 ? -8.836 16.391 10.852 1 97.94 199 LEU A O 1
ATOM 1596 N N . TYR A 1 200 ? -9.484 14.32 11.531 1 98.56 200 TYR A N 1
ATOM 1597 C CA . TYR A 1 200 ? -10.891 14.695 11.625 1 98.56 200 TYR A CA 1
ATOM 1598 C C . TYR A 1 200 ? -11.086 15.828 12.633 1 98.56 200 TYR A C 1
ATOM 1600 O O . TYR A 1 200 ? -11.781 16.797 12.352 1 98.56 200 TYR A O 1
ATOM 1608 N N . VAL A 1 201 ? -10.484 15.719 13.773 1 97.31 201 VAL A N 1
ATOM 1609 C CA . VAL A 1 201 ? -10.609 16.734 14.812 1 97.31 201 VAL A CA 1
ATOM 1610 C C . VAL A 1 201 ? -9.969 18.031 14.344 1 97.31 201 VAL A C 1
ATOM 1612 O O . VAL A 1 201 ? -10.516 19.125 14.57 1 97.31 201 VAL A O 1
ATOM 1615 N N . LEU A 1 202 ? -8.93 17.922 13.656 1 96.62 202 LEU A N 1
ATOM 1616 C CA . LEU A 1 202 ? -8.141 19.078 13.25 1 96.62 202 LEU A CA 1
ATOM 1617 C C . LEU A 1 202 ? -8.844 19.828 12.117 1 96.62 202 LEU A C 1
ATOM 1619 O O . LEU A 1 202 ? -8.797 21.062 12.07 1 96.62 202 LEU A O 1
ATOM 1623 N N . ALA A 1 203 ? -9.523 19.094 11.211 1 97.5 203 ALA A N 1
ATOM 1624 C CA . ALA A 1 203 ? -9.805 19.734 9.93 1 97.5 203 ALA A CA 1
ATOM 1625 C C . ALA A 1 203 ? -11.273 19.594 9.555 1 97.5 203 ALA A C 1
ATOM 1627 O O . ALA A 1 203 ? -11.688 20.016 8.469 1 97.5 203 ALA A O 1
ATOM 1628 N N . ARG A 1 204 ? -12.102 18.953 10.383 1 97.88 204 ARG A N 1
ATOM 1629 C CA . ARG A 1 204 ? -13.516 18.859 10.047 1 97.88 204 ARG A CA 1
ATOM 1630 C C . ARG A 1 204 ? -14.133 20.234 9.891 1 97.88 204 ARG A C 1
ATOM 1632 O O . ARG A 1 204 ? -13.789 21.172 10.625 1 97.88 204 ARG A O 1
ATOM 1639 N N . ASP A 1 205 ? -14.906 20.344 8.914 1 97.62 205 ASP A N 1
ATOM 1640 C CA . ASP A 1 205 ? -15.578 21.625 8.703 1 97.62 205 ASP A CA 1
ATOM 1641 C C . ASP A 1 205 ? -16.859 21.719 9.531 1 97.62 205 ASP A C 1
ATOM 1643 O O . ASP A 1 205 ? -17.141 20.844 10.352 1 97.62 205 ASP A O 1
ATOM 1647 N N . GLU A 1 206 ? -17.609 22.781 9.375 1 97.06 206 GLU A N 1
ATOM 1648 C CA . GLU A 1 206 ? -18.781 23.078 10.195 1 97.06 206 GLU A CA 1
ATOM 1649 C C . GLU A 1 206 ? -19.859 22.016 10 1 97.06 206 GLU A C 1
ATOM 1651 O O . GLU A 1 206 ? -20.656 21.75 10.914 1 97.06 206 GLU A O 1
ATOM 1656 N N . ASP A 1 207 ? -19.844 21.391 8.844 1 97.75 207 ASP A N 1
ATOM 1657 C CA . ASP A 1 207 ? -20.875 20.391 8.531 1 97.75 207 ASP A CA 1
ATOM 1658 C C . ASP A 1 207 ? -20.422 19 8.945 1 97.75 207 ASP A C 1
ATOM 1660 O O . ASP A 1 207 ? -21.125 18.016 8.703 1 97.75 207 ASP A O 1
ATOM 1664 N N . GLY A 1 208 ? -19.219 18.875 9.484 1 97.94 208 GLY A N 1
ATOM 1665 C CA . GLY A 1 208 ? -18.75 17.594 9.992 1 97.94 208 GLY A CA 1
ATOM 1666 C C . GLY A 1 208 ? -17.984 16.797 8.945 1 97.94 208 GLY A C 1
ATOM 1667 O O . GLY A 1 208 ? -17.828 15.578 9.086 1 97.94 208 GLY A O 1
ATOM 1668 N N . PHE A 1 209 ? -17.609 17.391 7.844 1 98.75 209 PHE A N 1
ATOM 1669 C CA . PHE A 1 209 ? -16.844 16.734 6.785 1 98.75 209 PHE A CA 1
ATOM 1670 C C . PHE A 1 209 ? -15.383 17.156 6.836 1 98.75 209 PHE A C 1
ATOM 1672 O O . PHE A 1 209 ? -15.062 18.281 7.23 1 98.75 209 PHE A O 1
ATOM 1679 N N . VAL A 1 210 ? -14.508 16.25 6.5 1 98.81 210 VAL A N 1
ATOM 1680 C CA . VAL A 1 210 ? -13.125 16.625 6.215 1 98.81 210 VAL A CA 1
ATOM 1681 C C . VAL A 1 210 ? -12.945 16.828 4.711 1 98.81 210 VAL A C 1
ATOM 1683 O O . VAL A 1 210 ? -13.039 15.875 3.932 1 98.81 210 VAL A O 1
ATOM 1686 N N . PRO A 1 211 ? -12.688 18.047 4.312 1 98.69 211 PRO A N 1
ATOM 1687 C CA . PRO A 1 211 ? -12.57 18.312 2.879 1 98.69 211 PRO A CA 1
ATOM 1688 C C . PRO A 1 211 ? -11.32 17.688 2.264 1 98.69 211 PRO A C 1
ATOM 1690 O O . PRO A 1 211 ? -10.281 17.594 2.926 1 98.69 211 PRO A O 1
ATOM 1693 N N . LYS A 1 212 ? -11.414 17.328 0.982 1 98.69 212 LYS A N 1
ATOM 1694 C CA . LYS A 1 212 ? -10.312 16.766 0.213 1 98.69 212 LYS A CA 1
ATOM 1695 C C . LYS A 1 212 ? -9.078 17.656 0.291 1 98.69 212 LYS A C 1
ATOM 1697 O O . LYS A 1 212 ? -7.953 17.156 0.407 1 98.69 212 LYS A O 1
ATOM 1702 N N . GLU A 1 213 ? -9.242 18.938 0.216 1 97.94 213 GLU A N 1
ATOM 1703 C CA . GLU A 1 213 ? -8.125 19.859 0.288 1 97.94 213 GLU A CA 1
ATOM 1704 C C . GLU A 1 213 ? -7.387 19.734 1.617 1 97.94 213 GLU A C 1
ATOM 1706 O O . GLU A 1 213 ? -6.152 19.781 1.656 1 97.94 213 GLU A O 1
ATOM 1711 N N . ALA A 1 214 ? -8.078 19.609 2.686 1 98.12 214 ALA A N 1
ATOM 1712 C CA . ALA A 1 214 ? -7.457 19.453 3.996 1 98.12 214 ALA A CA 1
ATOM 1713 C C . ALA A 1 214 ? -6.652 18.156 4.066 1 98.12 214 ALA A C 1
ATOM 1715 O O . ALA A 1 214 ? -5.543 18.141 4.605 1 98.12 214 ALA A O 1
ATOM 1716 N N . VAL A 1 215 ? -7.23 17.109 3.529 1 98.75 215 VAL A N 1
ATOM 1717 C CA . VAL A 1 215 ? -6.535 15.82 3.506 1 98.75 215 VAL A CA 1
ATOM 1718 C C . VAL A 1 215 ? -5.254 15.945 2.688 1 98.75 215 VAL A C 1
ATOM 1720 O O . VAL A 1 215 ? -4.191 15.484 3.111 1 98.75 215 VAL A O 1
ATOM 1723 N N . ARG A 1 216 ? -5.379 16.547 1.537 1 98.69 216 ARG A N 1
ATOM 1724 C CA . ARG A 1 216 ? -4.227 16.719 0.659 1 98.69 216 ARG A CA 1
ATOM 1725 C C . ARG A 1 216 ? -3.117 17.5 1.356 1 98.69 216 ARG A C 1
ATOM 1727 O O . ARG A 1 216 ? -1.95 17.094 1.313 1 98.69 216 ARG A O 1
ATOM 1734 N N . ARG A 1 217 ? -3.475 18.547 2.029 1 98.44 217 ARG A N 1
ATOM 1735 C CA . ARG A 1 217 ? -2.504 19.406 2.699 1 98.44 217 ARG A CA 1
ATOM 1736 C C . ARG A 1 217 ? -1.92 18.719 3.93 1 98.44 217 ARG A C 1
ATOM 1738 O O . ARG A 1 217 ? -0.833 19.078 4.387 1 98.44 217 ARG A O 1
ATOM 1745 N N . CYS A 1 218 ? -2.656 17.797 4.492 1 98.44 218 CYS A N 1
ATOM 1746 C CA . CYS A 1 218 ? -2.1 16.984 5.562 1 98.44 218 CYS A CA 1
ATOM 1747 C C . CYS A 1 218 ? -0.937 16.141 5.059 1 98.44 218 CYS A C 1
ATOM 1749 O O . CYS A 1 218 ? 0.067 15.977 5.754 1 98.44 218 CYS A O 1
ATOM 1751 N N . TYR A 1 219 ? -1.015 15.625 3.844 1 98.62 219 TYR A N 1
ATOM 1752 C CA . TYR A 1 219 ? 0.017 14.75 3.295 1 98.62 219 TYR A CA 1
ATOM 1753 C C . TYR A 1 219 ? 1.326 15.508 3.104 1 98.62 219 TYR A C 1
ATOM 1755 O O . TYR A 1 219 ? 2.408 14.93 3.227 1 98.62 219 TYR A O 1
ATOM 1763 N N . ASP A 1 220 ? 1.284 16.781 2.799 1 98.19 220 ASP A N 1
ATOM 1764 C CA . ASP A 1 220 ? 2.545 17.516 2.674 1 98.19 220 ASP A CA 1
ATOM 1765 C C . ASP A 1 220 ? 2.799 18.391 3.9 1 98.19 220 ASP A C 1
ATOM 1767 O O . ASP A 1 220 ? 3.773 19.141 3.939 1 98.19 220 ASP A O 1
ATOM 1771 N N . GLY A 1 221 ? 1.925 18.375 4.875 1 98.25 221 GLY A N 1
ATOM 1772 C CA . GLY A 1 221 ? 2.141 19 6.172 1 98.25 221 GLY A CA 1
ATOM 1773 C C . GLY A 1 221 ? 1.782 20.484 6.184 1 98.25 221 GLY A C 1
ATOM 1774 O O . GLY A 1 221 ? 1.823 21.125 7.234 1 98.25 221 GLY A O 1
ATOM 1775 N N . THR A 1 222 ? 1.367 21.047 5.086 1 97.94 222 THR A N 1
ATOM 1776 C CA . THR A 1 222 ? 1.105 22.484 5.016 1 97.94 222 THR A CA 1
ATOM 1777 C C . THR A 1 222 ? -0.092 22.844 5.887 1 97.94 222 THR A C 1
ATOM 1779 O O . THR A 1 222 ? -0.19 23.984 6.367 1 97.94 222 THR A O 1
ATOM 1782 N N . ILE A 1 223 ? -0.959 21.938 6.125 1 97.88 223 ILE A N 1
ATOM 1783 C CA . ILE A 1 223 ? -2.145 22.219 6.93 1 97.88 223 ILE A CA 1
ATOM 1784 C C . ILE A 1 223 ? -1.731 22.516 8.367 1 97.88 223 ILE A C 1
ATOM 1786 O O . ILE A 1 223 ? -2.391 23.297 9.062 1 97.88 223 ILE A O 1
ATOM 1790 N N . PHE A 1 224 ? -0.679 21.906 8.859 1 98.12 224 PHE A N 1
ATOM 1791 C CA . PHE A 1 224 ? -0.252 22.062 10.242 1 98.12 224 PHE A CA 1
ATOM 1792 C C . PHE A 1 224 ? 0.212 23.5 10.5 1 98.12 224 PHE A C 1
ATOM 1794 O O . PHE A 1 224 ? -0.179 24.109 11.492 1 98.12 224 PHE A O 1
ATOM 1801 N N . GLU A 1 225 ? 1 23.969 9.562 1 95.25 225 GLU A N 1
ATOM 1802 C CA . GLU A 1 225 ? 1.455 25.359 9.672 1 95.25 225 GLU A CA 1
ATOM 1803 C C . GLU A 1 225 ? 0.281 26.328 9.633 1 95.25 225 GLU A C 1
ATOM 1805 O O . GLU A 1 225 ? 0.227 27.281 10.422 1 95.25 225 GLU A O 1
ATOM 1810 N N . TYR A 1 226 ? -0.537 26.078 8.742 1 95.31 226 TYR A N 1
ATOM 1811 C CA . TYR A 1 226 ? -1.717 26.922 8.594 1 95.31 226 TYR A CA 1
ATOM 1812 C C . TYR A 1 226 ? -2.543 26.938 9.875 1 95.31 226 TYR A C 1
ATOM 1814 O O . TYR A 1 226 ? -2.906 28 10.367 1 95.31 226 TYR A O 1
ATOM 1822 N N . CYS A 1 227 ? -2.85 25.781 10.398 1 96.44 227 CYS A N 1
ATOM 1823 C CA . CYS A 1 227 ? -3.666 25.656 11.602 1 96.44 227 CYS A CA 1
ATOM 1824 C C . CYS A 1 227 ? -2.969 26.297 12.797 1 96.44 227 CYS A C 1
ATOM 1826 O O . CYS A 1 227 ? -3.596 27.016 13.57 1 96.44 227 CYS A O 1
ATOM 1828 N N . ALA A 1 228 ? -1.718 26.047 12.945 1 97.31 228 ALA A N 1
ATOM 1829 C CA . ALA A 1 228 ? -0.964 26.59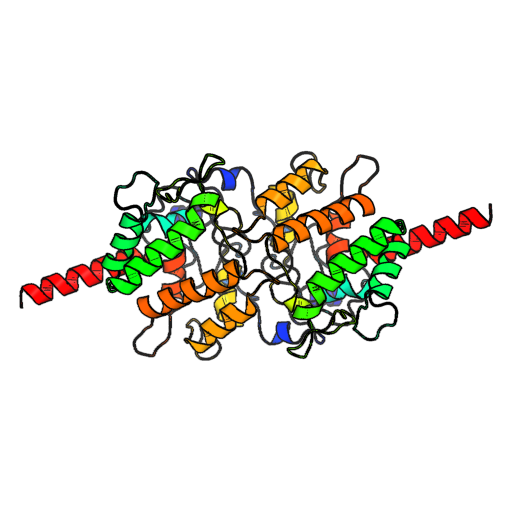4 14.07 1 97.31 228 ALA A CA 1
ATOM 1830 C C . ALA A 1 228 ? -0.963 28.125 14.031 1 97.31 228 ALA A C 1
ATOM 1832 O O . ALA A 1 228 ? -1.163 28.781 15.055 1 97.31 228 ALA A O 1
ATOM 1833 N N . LYS A 1 229 ? -0.749 28.656 12.852 1 95.81 229 LYS A N 1
ATOM 1834 C CA . LYS A 1 229 ? -0.754 30.109 12.688 1 95.81 229 LYS A CA 1
ATOM 1835 C C . LYS A 1 229 ? -2.127 30.688 13 1 95.81 229 LYS A C 1
ATOM 1837 O O . LYS A 1 229 ? -2.227 31.734 13.648 1 95.81 229 LYS A O 1
ATOM 1842 N N . THR A 1 230 ? -3.105 30.062 12.523 1 94.75 230 THR A N 1
ATOM 1843 C CA . THR A 1 230 ? -4.473 30.516 12.742 1 94.75 230 THR A CA 1
ATOM 1844 C C . THR A 1 230 ? -4.824 30.484 14.227 1 94.75 230 THR A C 1
ATOM 1846 O O . THR A 1 230 ? -5.43 31.438 14.742 1 94.75 230 THR A O 1
ATOM 1849 N N . ILE A 1 231 ? -4.473 29.469 14.883 1 94.5 231 ILE A N 1
ATOM 1850 C CA . ILE A 1 231 ? -4.766 29.312 16.312 1 94.5 231 ILE A CA 1
ATOM 1851 C C . ILE A 1 231 ? -3.998 30.359 17.109 1 94.5 231 ILE A C 1
ATOM 1853 O O . ILE A 1 231 ? -4.547 30.984 18.031 1 94.5 231 ILE A O 1
ATOM 1857 N N . ALA A 1 232 ? -2.766 30.578 16.766 1 94.19 232 ALA A N 1
ATOM 1858 C CA . ALA A 1 232 ? -1.955 31.594 17.438 1 94.19 232 ALA A CA 1
ATOM 1859 C C . ALA A 1 232 ? -2.551 32.969 17.25 1 94.19 232 ALA A C 1
ATOM 1861 O O . ALA A 1 232 ? -2.586 33.781 18.188 1 94.19 232 ALA A O 1
ATOM 1862 N N . ALA A 1 233 ? -2.998 33.188 16.094 1 93.44 233 ALA A N 1
ATOM 1863 C CA . ALA A 1 233 ? -3.592 34.5 15.789 1 93.44 233 ALA A CA 1
ATOM 1864 C C . ALA A 1 233 ? -4.883 34.719 16.578 1 93.44 233 ALA A C 1
ATOM 1866 O O . ALA A 1 233 ? -5.145 35.812 17.062 1 93.44 233 ALA A O 1
ATOM 1867 N N . ASN A 1 234 ? -5.625 33.75 16.672 1 91.81 234 ASN A N 1
ATOM 1868 C CA . ASN A 1 234 ? -6.871 33.812 17.422 1 91.81 234 ASN A CA 1
ATOM 1869 C C . ASN A 1 234 ? -6.617 34.031 18.906 1 91.81 234 ASN A C 1
ATOM 1871 O O . ASN A 1 234 ? -7.371 34.75 19.578 1 91.81 234 ASN A O 1
ATOM 1875 N N . LYS A 1 235 ? -5.605 33.469 19.453 1 89.12 235 LYS A N 1
ATOM 1876 C CA . LYS A 1 235 ? -5.246 33.656 20.859 1 89.12 235 LYS A CA 1
ATOM 1877 C C . LYS A 1 235 ? -4.781 35.062 21.141 1 89.12 235 LYS A C 1
ATOM 1879 O O . LYS A 1 235 ? -5.113 35.656 22.172 1 89.12 235 LYS A O 1
ATOM 1884 N N . ASP A 1 236 ? -4.051 35.594 20.234 1 89.88 236 ASP A N 1
ATOM 1885 C CA . ASP A 1 236 ? -3.57 36.969 20.375 1 89.88 236 ASP A CA 1
ATOM 1886 C C . ASP A 1 236 ? -4.723 37.969 20.297 1 89.88 236 ASP A C 1
ATOM 1888 O O . ASP A 1 236 ? -4.746 38.969 21.031 1 89.88 236 ASP A O 1
ATOM 1892 N N . GLU A 1 237 ? -5.516 37.719 19.422 1 88.31 237 GLU A N 1
ATOM 1893 C CA . GLU A 1 237 ? -6.684 38.562 19.312 1 88.31 237 GLU A CA 1
ATOM 1894 C C . GLU A 1 237 ? -7.555 38.5 20.562 1 88.31 237 GLU A C 1
ATOM 1896 O O . GLU A 1 237 ? -8.086 39.5 21.016 1 88.31 237 GLU A O 1
ATOM 1901 N N . ALA A 1 238 ? -7.684 37.438 21.062 1 84.88 238 ALA A N 1
ATOM 1902 C CA . ALA A 1 238 ? -8.484 37.25 22.266 1 84.88 238 ALA A CA 1
ATOM 1903 C C . ALA A 1 238 ? -7.852 37.938 23.469 1 84.88 238 ALA A C 1
ATOM 1905 O O . ALA A 1 238 ? -8.555 38.406 24.359 1 84.88 238 ALA A O 1
ATOM 1906 N N . LYS A 1 239 ? -6.586 38.094 23.469 1 80.19 239 LYS A N 1
ATOM 1907 C CA . LYS A 1 239 ? -5.867 38.75 24.547 1 80.19 239 LYS A CA 1
ATOM 1908 C C . LYS A 1 239 ? -6.012 40.281 24.438 1 80.19 239 LYS A C 1
ATOM 1910 O O . LYS A 1 239 ? -5.965 40.969 25.453 1 80.19 239 LYS A O 1
ATOM 1915 N N . MET A 1 240 ? -6.137 40.688 23.25 1 84.12 240 MET A N 1
ATOM 1916 C CA . MET A 1 240 ? -6.238 42.125 23.031 1 84.12 240 MET A CA 1
ATOM 1917 C C . MET A 1 240 ? -7.676 42.594 23.188 1 84.12 240 MET A C 1
ATOM 1919 O O . MET A 1 240 ? -7.918 43.781 23.406 1 84.12 240 MET A O 1
ATOM 1923 N N . GLY A 1 241 ? -8.664 41.781 23.031 1 68 241 GLY A N 1
ATOM 1924 C CA . GLY A 1 241 ? -10.047 42.188 23.203 1 68 241 GLY A CA 1
ATOM 1925 C C . GLY A 1 241 ? -10.594 41.844 24.594 1 68 241 GLY A C 1
ATOM 1926 O O . GLY A 1 241 ? -11.273 42.656 25.203 1 68 241 GLY A O 1
ATOM 1927 N N . MET B 1 1 ? 7.234 30.734 -14.602 1 55.16 1 MET B N 1
ATOM 1928 C CA . MET B 1 1 ? 6.738 30.328 -13.297 1 55.16 1 MET B CA 1
ATOM 1929 C C . MET B 1 1 ? 5.848 29.094 -13.414 1 55.16 1 MET B C 1
ATOM 1931 O O . MET B 1 1 ? 6.066 28.094 -12.727 1 55.16 1 MET B O 1
ATOM 1935 N N . SER B 1 2 ? 4.93 29.141 -14.422 1 59 2 SER B N 1
ATOM 1936 C CA . SER B 1 2 ? 4.02 28.016 -14.648 1 59 2 SER B CA 1
ATOM 1937 C C . SER B 1 2 ? 4.77 26.797 -15.156 1 59 2 SER B C 1
ATOM 1939 O O . SER B 1 2 ? 4.539 25.672 -14.68 1 59 2 SER B O 1
ATOM 1941 N N . VAL B 1 3 ? 5.785 27 -15.992 1 64.44 3 VAL B N 1
ATOM 1942 C CA . VAL B 1 3 ? 6.535 25.891 -16.562 1 64.44 3 VAL B CA 1
ATOM 1943 C C . VAL B 1 3 ? 7.422 25.25 -15.5 1 64.44 3 VAL B C 1
ATOM 1945 O O . VAL B 1 3 ? 7.562 24.031 -15.453 1 64.44 3 VAL B O 1
ATOM 1948 N N . GLU B 1 4 ? 7.988 26.094 -14.688 1 65.06 4 GLU B N 1
ATOM 1949 C CA . GLU B 1 4 ? 8.82 25.594 -13.594 1 65.06 4 GLU B CA 1
ATOM 1950 C C . GLU B 1 4 ? 7.996 24.797 -12.594 1 65.06 4 GLU B C 1
ATOM 1952 O O . GLU B 1 4 ? 8.445 23.75 -12.109 1 65.06 4 GLU B O 1
ATOM 1957 N N . MET B 1 5 ? 6.875 25.281 -12.383 1 69.12 5 MET B N 1
ATOM 1958 C CA . MET B 1 5 ? 5.973 24.578 -11.477 1 69.12 5 MET B CA 1
ATOM 1959 C C . MET B 1 5 ? 5.555 23.234 -12.078 1 69.12 5 MET B C 1
ATOM 1961 O O . MET B 1 5 ? 5.449 22.234 -11.359 1 69.12 5 MET B O 1
ATOM 1965 N N . GLU B 1 6 ? 5.297 23.312 -13.305 1 70.94 6 GLU B N 1
ATOM 1966 C CA . GLU B 1 6 ? 4.926 22.078 -13.992 1 70.94 6 GLU B CA 1
ATOM 1967 C C . GLU B 1 6 ? 6.062 21.047 -13.938 1 70.94 6 GLU B C 1
ATOM 1969 O O . GLU B 1 6 ? 5.824 19.859 -13.727 1 70.94 6 GLU B O 1
ATOM 1974 N N . ARG B 1 7 ? 7.109 21.578 -14.047 1 76.94 7 ARG B N 1
ATOM 1975 C CA . ARG B 1 7 ? 8.281 20.703 -13.984 1 76.94 7 ARG B CA 1
ATOM 1976 C C . ARG B 1 7 ? 8.477 20.141 -12.578 1 76.94 7 ARG B C 1
ATOM 1978 O O . ARG B 1 7 ? 8.758 18.953 -12.414 1 76.94 7 ARG B O 1
ATOM 1985 N N . GLU B 1 8 ? 8.227 20.938 -11.641 1 87 8 GLU B N 1
ATOM 1986 C CA . GLU B 1 8 ? 8.422 20.531 -10.25 1 87 8 GLU B CA 1
ATOM 1987 C C . GLU B 1 8 ? 7.398 19.484 -9.836 1 87 8 GLU B C 1
ATOM 1989 O O . GLU B 1 8 ? 7.699 18.594 -9.039 1 87 8 GLU B O 1
ATOM 1994 N N . SER B 1 9 ? 6.266 19.609 -10.445 1 90.88 9 SER B N 1
ATOM 1995 C CA . SER B 1 9 ? 5.172 18.719 -10.07 1 90.88 9 SER B CA 1
ATOM 1996 C C . SER B 1 9 ? 5.387 17.312 -10.625 1 90.88 9 SER B C 1
ATOM 1998 O O . SER B 1 9 ? 4.664 16.391 -10.266 1 90.88 9 SER B O 1
ATOM 2000 N N . MET B 1 10 ? 6.461 17.125 -11.43 1 94.94 10 MET B N 1
ATOM 2001 C CA . MET B 1 10 ? 6.707 15.836 -12.062 1 94.94 10 MET B CA 1
ATOM 2002 C C . MET B 1 10 ? 7.961 15.18 -11.484 1 94.94 10 MET B C 1
ATOM 2004 O O . MET B 1 10 ? 8.352 14.094 -11.914 1 94.94 10 MET B O 1
ATOM 2008 N N . ILE B 1 11 ? 8.539 15.836 -10.469 1 96.88 11 ILE B N 1
ATOM 2009 C CA . ILE B 1 11 ? 9.797 15.336 -9.914 1 96.88 11 ILE B CA 1
ATOM 2010 C C . ILE B 1 11 ? 9.531 14.086 -9.078 1 96.88 11 ILE B C 1
ATOM 2012 O O . ILE B 1 11 ? 8.625 14.07 -8.242 1 96.88 11 ILE B O 1
ATOM 2016 N N . THR B 1 12 ? 10.32 13.047 -9.352 1 98.38 12 THR B N 1
ATOM 2017 C CA . THR B 1 12 ? 10.117 11.773 -8.68 1 98.38 12 THR B CA 1
ATOM 2018 C C . THR B 1 12 ? 11.234 11.492 -7.68 1 98.38 12 THR B C 1
ATOM 2020 O O . THR B 1 12 ? 11.211 10.484 -6.977 1 98.38 12 THR B O 1
ATOM 2023 N N . GLU B 1 13 ? 12.266 12.414 -7.598 1 98.38 13 GLU B N 1
ATOM 2024 C CA . GLU B 1 13 ? 13.398 12.25 -6.699 1 98.38 13 GLU B CA 1
ATOM 2025 C C . GLU B 1 13 ? 13.586 13.477 -5.812 1 98.38 13 GLU B C 1
ATOM 2027 O O . GLU B 1 13 ? 13.484 14.609 -6.285 1 98.38 13 GLU B O 1
ATOM 2032 N N . ALA B 1 14 ? 13.727 13.219 -4.527 1 98.31 14 ALA B N 1
ATOM 2033 C CA . ALA B 1 14 ? 14.047 14.273 -3.568 1 98.31 14 ALA B CA 1
ATOM 2034 C C . ALA B 1 14 ? 15.492 14.148 -3.078 1 98.31 14 ALA B C 1
ATOM 2036 O O . ALA B 1 14 ? 15.906 13.086 -2.605 1 98.31 14 ALA B O 1
ATOM 2037 N N . ARG B 1 15 ? 16.203 15.188 -3.094 1 97.88 15 ARG B N 1
ATOM 2038 C CA . ARG B 1 15 ? 17.609 15.172 -2.734 1 97.88 15 ARG B CA 1
ATOM 2039 C C . ARG B 1 15 ? 17.812 14.75 -1.283 1 97.88 15 ARG B C 1
ATOM 2041 O O . ARG B 1 15 ? 18.766 14.047 -0.958 1 97.88 15 ARG B O 1
ATOM 2048 N N . ASN B 1 16 ? 16.906 15.141 -0.441 1 98.06 16 ASN B N 1
ATOM 2049 C CA . ASN B 1 16 ? 17.047 14.844 0.979 1 98.06 16 ASN B CA 1
ATOM 2050 C C . ASN B 1 16 ? 16.359 13.531 1.349 1 98.06 16 ASN B C 1
ATOM 2052 O O . ASN B 1 16 ? 16.25 13.195 2.529 1 98.06 16 ASN B O 1
ATOM 2056 N N . ALA B 1 17 ? 15.898 12.781 0.433 1 98.38 17 ALA B N 1
ATOM 2057 C CA . ALA B 1 17 ? 15.438 11.398 0.538 1 98.38 17 ALA B CA 1
ATOM 2058 C C . ALA B 1 17 ? 16.078 10.516 -0.533 1 98.38 17 ALA B C 1
ATOM 2060 O O . ALA B 1 17 ? 15.414 10.117 -1.495 1 98.38 17 ALA B O 1
ATOM 2061 N N . PRO B 1 18 ? 17.281 10.141 -0.326 1 98.25 18 PRO B N 1
ATOM 2062 C CA . PRO B 1 18 ? 18.062 9.445 -1.358 1 98.25 18 PRO B CA 1
ATOM 2063 C C . PRO B 1 18 ? 17.406 8.148 -1.816 1 98.25 18 PRO B C 1
ATOM 2065 O O . PRO B 1 18 ? 17.625 7.699 -2.943 1 98.25 18 PRO B O 1
ATOM 2068 N N . VAL B 1 19 ? 16.578 7.59 -1.017 1 98.5 19 VAL B N 1
ATOM 2069 C CA . VAL B 1 19 ? 15.914 6.34 -1.354 1 98.5 19 VAL B CA 1
ATOM 2070 C C . VAL B 1 19 ? 15.055 6.535 -2.6 1 98.5 19 VAL B C 1
ATOM 2072 O O . VAL B 1 19 ? 14.844 5.594 -3.369 1 98.5 19 VAL B O 1
ATOM 2075 N N . THR B 1 20 ? 14.562 7.754 -2.848 1 98.69 20 THR B N 1
ATOM 2076 C CA . THR B 1 20 ? 13.742 8.023 -4.02 1 98.69 20 THR B CA 1
ATOM 2077 C C . THR B 1 20 ? 14.562 7.91 -5.301 1 98.69 20 THR B C 1
ATOM 2079 O O . THR B 1 20 ? 14.031 7.559 -6.355 1 98.69 20 THR B O 1
ATOM 2082 N N . ALA B 1 21 ? 15.844 8.195 -5.191 1 98.12 21 ALA B N 1
ATOM 2083 C CA . ALA B 1 21 ? 16.734 8.039 -6.34 1 98.12 21 ALA B CA 1
ATOM 2084 C C . ALA B 1 21 ? 17.188 6.59 -6.484 1 98.12 21 ALA B C 1
ATOM 2086 O O . ALA B 1 21 ? 17.391 6.105 -7.598 1 98.12 21 ALA B O 1
ATOM 2087 N N . GLN B 1 22 ? 17.328 5.934 -5.398 1 98.25 22 GLN B N 1
ATOM 2088 C CA . GLN B 1 22 ? 17.766 4.539 -5.398 1 98.25 22 GLN B CA 1
ATOM 2089 C C . GLN B 1 22 ? 16.688 3.627 -5.965 1 98.25 22 GLN B C 1
ATOM 2091 O O . GLN B 1 22 ? 16.984 2.623 -6.613 1 98.25 22 GLN B O 1
ATOM 2096 N N . ARG B 1 23 ? 15.492 3.965 -5.688 1 98.62 23 ARG B N 1
ATOM 2097 C CA . ARG B 1 23 ? 14.328 3.211 -6.137 1 98.62 23 ARG B CA 1
ATOM 2098 C C . ARG B 1 23 ? 13.477 4.039 -7.098 1 98.62 23 ARG B C 1
ATOM 2100 O O . ARG B 1 23 ? 12.445 4.586 -6.703 1 98.62 23 ARG B O 1
ATOM 2107 N N . ARG B 1 24 ? 13.852 3.959 -8.312 1 98 24 ARG B N 1
ATOM 2108 C CA . ARG B 1 24 ? 13.266 4.828 -9.328 1 98 24 ARG B CA 1
ATOM 2109 C C . ARG B 1 24 ? 11.906 4.301 -9.781 1 98 24 ARG B C 1
ATOM 2111 O O . ARG B 1 24 ? 11.688 3.09 -9.82 1 98 24 ARG B O 1
ATOM 2118 N N . VAL B 1 25 ? 11.016 5.191 -10.125 1 98.31 25 VAL B N 1
ATOM 2119 C CA . VAL B 1 25 ? 9.703 4.812 -10.633 1 98.31 25 VAL B CA 1
ATOM 2120 C C . VAL B 1 25 ? 9.633 5.094 -12.133 1 98.31 25 VAL B C 1
ATOM 2122 O O . VAL B 1 25 ? 10.367 5.938 -12.648 1 98.31 25 VAL B O 1
ATOM 2125 N N . ARG B 1 26 ? 8.758 4.375 -12.828 1 97.38 26 ARG B N 1
ATOM 2126 C CA . ARG B 1 26 ? 8.57 4.547 -14.266 1 97.38 26 ARG B CA 1
ATOM 2127 C C . ARG B 1 26 ? 7.828 5.848 -14.562 1 97.38 26 ARG B C 1
ATOM 2129 O O . ARG B 1 26 ? 6.887 6.211 -13.859 1 97.38 26 ARG B O 1
ATOM 2136 N N . SER B 1 27 ? 8.297 6.5 -15.625 1 96.81 27 SER B N 1
ATOM 2137 C CA . SER B 1 27 ? 7.656 7.742 -16.031 1 96.81 27 SER B CA 1
ATOM 2138 C C . SER B 1 27 ? 7.105 7.641 -17.453 1 96.81 27 SER B C 1
ATOM 2140 O O . SER B 1 27 ? 6.719 8.648 -18.047 1 96.81 27 SER B O 1
ATOM 2142 N N . ASP B 1 28 ? 6.988 6.484 -18.062 1 97.25 28 ASP B N 1
ATOM 2143 C CA . ASP B 1 28 ? 6.652 6.344 -19.484 1 97.25 28 ASP B CA 1
ATOM 2144 C C . ASP B 1 28 ? 5.594 5.266 -19.688 1 97.25 28 ASP B C 1
ATOM 2146 O O . ASP B 1 28 ? 5.422 4.758 -20.797 1 97.25 28 ASP B O 1
ATOM 2150 N N . LEU B 1 29 ? 4.891 4.891 -18.672 1 97.62 29 LEU B N 1
ATOM 2151 C CA . LEU B 1 29 ? 4.031 3.713 -18.734 1 97.62 29 LEU B CA 1
ATOM 2152 C C . LEU B 1 29 ? 2.822 3.969 -19.625 1 97.62 29 LEU B C 1
ATOM 2154 O O . LEU B 1 29 ? 2.262 3.031 -20.203 1 97.62 29 LEU B O 1
ATOM 2158 N N . GLU B 1 30 ? 2.375 5.227 -19.75 1 95.69 30 GLU B N 1
ATOM 2159 C CA . GLU B 1 30 ? 1.191 5.551 -20.547 1 95.69 30 GLU B CA 1
ATOM 2160 C C . GLU B 1 30 ? 1.414 5.242 -22.031 1 95.69 30 GLU B C 1
ATOM 2162 O O . GLU B 1 30 ? 0.456 5.141 -22.797 1 95.69 30 GLU B O 1
ATOM 2167 N N . THR B 1 31 ? 2.641 5.109 -22.453 1 96 31 THR B N 1
ATOM 2168 C CA . THR B 1 31 ? 2.955 4.832 -23.844 1 96 31 THR B CA 1
ATOM 2169 C C . THR B 1 31 ? 2.664 3.375 -24.188 1 96 31 THR B C 1
ATOM 2171 O O . THR B 1 31 ? 2.445 3.037 -25.344 1 96 31 THR B O 1
ATOM 2174 N N . SER B 1 32 ? 2.607 2.506 -23.156 1 95.56 32 SER B N 1
ATOM 2175 C CA . SER B 1 32 ? 2.475 1.075 -23.406 1 95.56 32 SER B CA 1
ATOM 2176 C C . SER B 1 32 ? 1.224 0.507 -22.75 1 95.56 32 SER B C 1
ATOM 2178 O O . SER B 1 32 ? 0.675 -0.498 -23.203 1 95.56 32 SER B O 1
ATOM 2180 N N . ILE B 1 33 ? 0.823 1.123 -21.656 1 96.5 33 ILE B N 1
ATOM 2181 C CA . ILE B 1 33 ? -0.335 0.654 -20.891 1 96.5 33 ILE B CA 1
ATOM 2182 C C . ILE B 1 33 ? -1.381 1.764 -20.812 1 96.5 33 ILE B C 1
ATOM 2184 O O . ILE B 1 33 ? -1.139 2.812 -20.219 1 96.5 33 ILE B O 1
ATOM 2188 N N . PRO B 1 34 ? -2.504 1.484 -21.391 1 95.69 34 PRO B N 1
ATOM 2189 C CA . PRO B 1 34 ? -3.547 2.498 -21.203 1 95.69 34 PRO B CA 1
ATOM 2190 C C . PRO B 1 34 ? -3.916 2.709 -19.734 1 95.69 34 PRO B C 1
ATOM 2192 O O . PRO B 1 34 ? -4.195 1.745 -19.031 1 95.69 34 PRO B O 1
ATOM 2195 N N . LYS B 1 35 ? -3.873 3.986 -19.25 1 96.88 35 LYS B N 1
ATOM 2196 C CA . LYS B 1 35 ? -4.242 4.367 -17.891 1 96.88 35 LYS B CA 1
ATOM 2197 C C . LYS B 1 35 ? -3.539 3.484 -16.875 1 96.88 35 LYS B C 1
ATOM 2199 O O . LYS B 1 35 ? -4.191 2.801 -16.078 1 96.88 35 LYS B O 1
ATOM 2204 N N . PRO B 1 36 ? -2.242 3.533 -16.781 1 97.88 36 PRO B N 1
ATOM 2205 C CA . PRO B 1 36 ? -1.481 2.621 -15.914 1 97.88 36 PRO B CA 1
ATOM 2206 C C . PRO B 1 36 ? -1.805 2.801 -14.438 1 97.88 36 PRO B C 1
ATOM 2208 O O . PRO B 1 36 ? -1.464 1.942 -13.617 1 97.88 36 PRO B O 1
ATOM 2211 N N . TYR B 1 37 ? -2.537 3.916 -14.07 1 98.19 37 TYR B N 1
ATOM 2212 C CA . TYR B 1 37 ? -2.9 4.18 -12.688 1 98.19 37 TYR B CA 1
ATOM 2213 C C . TYR B 1 37 ? -4.152 3.402 -12.289 1 98.19 37 TYR B C 1
ATOM 2215 O O . TYR B 1 37 ? -4.441 3.242 -11.102 1 98.19 37 TYR B O 1
ATOM 2223 N N . MET B 1 38 ? -4.926 2.996 -13.273 1 98.38 38 MET B N 1
ATOM 2224 C CA . MET B 1 38 ? -6.242 2.408 -13.047 1 98.38 38 MET B CA 1
ATOM 2225 C C . MET B 1 38 ? -6.121 0.927 -12.703 1 98.38 38 MET B C 1
ATOM 2227 O O . MET B 1 38 ? -5.57 0.146 -13.477 1 98.38 38 MET B O 1
ATOM 2231 N N . ALA B 1 39 ? -6.609 0.539 -11.5 1 98.56 39 ALA B N 1
ATOM 2232 C CA . ALA B 1 39 ? -6.582 -0.858 -11.078 1 98.56 39 ALA B CA 1
ATOM 2233 C C . ALA B 1 39 ? -7.441 -1.726 -11.992 1 98.56 39 ALA B C 1
ATOM 2235 O O . ALA B 1 39 ? -8.531 -1.314 -12.406 1 98.56 39 ALA B O 1
ATOM 2236 N N . ARG B 1 40 ? -6.938 -2.887 -12.336 1 98.75 40 ARG B N 1
ATOM 2237 C CA . ARG B 1 40 ? -7.629 -3.842 -13.195 1 98.75 40 ARG B CA 1
ATOM 2238 C C . ARG B 1 40 ? -8.234 -4.977 -12.375 1 98.75 40 ARG B C 1
ATOM 2240 O O . ARG B 1 40 ? -7.531 -5.648 -11.617 1 98.75 40 ARG B O 1
ATOM 2247 N N . ALA B 1 41 ? -9.484 -5.219 -12.625 1 98.62 41 ALA B N 1
ATOM 2248 C CA . ALA B 1 41 ? -10.164 -6.219 -11.805 1 98.62 41 ALA B CA 1
ATOM 2249 C C . ALA B 1 41 ? -9.922 -7.625 -12.344 1 98.62 41 ALA B C 1
ATOM 2251 O O . ALA B 1 41 ? -9.875 -8.586 -11.57 1 98.62 41 ALA B O 1
ATOM 2252 N N . LEU B 1 42 ? -9.648 -7.727 -13.695 1 98.38 42 LEU B N 1
ATOM 2253 C CA . LEU B 1 42 ? -9.773 -9.055 -14.289 1 98.38 42 LEU B CA 1
ATOM 2254 C C . LEU B 1 42 ? -8.469 -9.477 -14.961 1 98.38 42 LEU B C 1
ATOM 2256 O O . LEU B 1 42 ? -8.227 -10.664 -15.172 1 98.38 42 LEU B O 1
ATOM 2260 N N . THR B 1 43 ? -7.645 -8.492 -15.305 1 98.12 43 THR B N 1
ATOM 2261 C CA . THR B 1 43 ? -6.477 -8.797 -16.125 1 98.12 43 THR B CA 1
ATOM 2262 C C . THR B 1 43 ? -5.211 -8.234 -15.477 1 98.12 43 THR B C 1
ATOM 2264 O O . THR B 1 43 ? -5.285 -7.445 -14.531 1 98.12 43 THR B O 1
ATOM 2267 N N . THR B 1 44 ? -4.074 -8.688 -15.922 1 98.31 44 THR B N 1
ATOM 2268 C CA . THR B 1 44 ? -2.779 -8.266 -15.398 1 98.31 44 THR B CA 1
ATOM 2269 C C . THR B 1 44 ? -1.905 -7.699 -16.516 1 98.31 44 THR B C 1
ATOM 2271 O O . THR B 1 44 ? -0.909 -8.312 -16.906 1 98.31 44 THR B O 1
ATOM 2274 N N . PRO B 1 45 ? -2.211 -6.531 -17.016 1 97.88 45 PRO B N 1
ATOM 2275 C CA . PRO B 1 45 ? -1.419 -5.949 -18.109 1 97.88 45 PRO B CA 1
ATOM 2276 C C . PRO B 1 45 ? -0.052 -5.453 -17.641 1 97.88 45 PRO B C 1
ATOM 2278 O O . PRO B 1 45 ? 0.099 -5.043 -16.484 1 97.88 45 PRO B O 1
ATOM 2281 N N . ASP B 1 46 ? 0.911 -5.543 -18.469 1 97.06 46 ASP B N 1
ATOM 2282 C CA . ASP B 1 46 ? 2.203 -4.887 -18.312 1 97.06 46 ASP B CA 1
ATOM 2283 C C . ASP B 1 46 ? 2.695 -4.324 -19.641 1 97.06 46 ASP B C 1
ATOM 2285 O O . ASP B 1 46 ? 1.952 -4.297 -20.625 1 97.06 46 ASP B O 1
ATOM 2289 N N . THR B 1 47 ? 3.85 -3.818 -19.734 1 96.81 47 THR B N 1
ATOM 2290 C CA . THR B 1 47 ? 4.355 -3.125 -20.922 1 96.81 47 THR B CA 1
ATOM 2291 C C . THR B 1 47 ? 4.496 -4.086 -22.094 1 96.81 47 THR B C 1
ATOM 2293 O O . THR B 1 47 ? 4.34 -3.689 -23.25 1 96.81 47 THR B O 1
ATOM 2296 N N . SER B 1 48 ? 4.707 -5.348 -21.844 1 95 48 SER B N 1
ATOM 2297 C CA . SER B 1 48 ? 4.883 -6.34 -22.891 1 95 48 SER B CA 1
ATOM 2298 C C . SER B 1 48 ? 3.564 -7.039 -23.219 1 95 48 SER B C 1
ATOM 2300 O O . SER B 1 48 ? 3.402 -7.594 -24.312 1 95 48 SER B O 1
ATOM 2302 N N . HIS B 1 49 ? 2.646 -6.988 -22.281 1 94.62 49 HIS B N 1
ATOM 2303 C CA . HIS B 1 49 ? 1.329 -7.598 -22.438 1 94.62 49 HIS B CA 1
ATOM 2304 C C . HIS B 1 49 ? 0.225 -6.629 -22.031 1 94.62 49 HIS B C 1
ATOM 2306 O O . HIS B 1 49 ? -0.432 -6.824 -21 1 94.62 49 HIS B O 1
ATOM 2312 N N . PRO B 1 50 ? -0.058 -5.68 -22.812 1 91.69 50 PRO B N 1
ATOM 2313 C CA . PRO B 1 50 ? -0.99 -4.617 -22.422 1 91.69 50 PRO B CA 1
ATOM 2314 C C . PRO B 1 50 ? -2.402 -5.137 -22.172 1 91.69 50 PRO B C 1
ATOM 2316 O O . PRO B 1 50 ? -3.211 -4.449 -21.531 1 91.69 50 PRO B O 1
ATOM 2319 N N . GLN B 1 51 ? -2.699 -6.379 -22.594 1 91.94 51 GLN B N 1
ATOM 2320 C CA . GLN B 1 51 ? -4.039 -6.914 -22.375 1 91.94 51 GLN B CA 1
ATOM 2321 C C . GLN B 1 51 ? -4.023 -8.031 -21.344 1 91.94 51 GLN B C 1
ATOM 2323 O O . GLN B 1 51 ? -5.031 -8.703 -21.125 1 91.94 51 GLN B O 1
ATOM 2328 N N . GLY B 1 52 ? -2.877 -8.297 -20.719 1 94.25 52 GLY B N 1
ATOM 2329 C CA . GLY B 1 52 ? -2.762 -9.336 -19.719 1 94.25 52 GLY B CA 1
ATOM 2330 C C . GLY B 1 52 ? -2.42 -10.695 -20.297 1 94.25 52 GLY B C 1
ATOM 2331 O O . GLY B 1 52 ? -1.765 -10.789 -21.328 1 94.25 52 GLY B O 1
ATOM 2332 N N . THR B 1 53 ? -2.699 -11.742 -19.578 1 93.88 53 THR B N 1
ATOM 2333 C CA . THR B 1 53 ? -2.367 -13.102 -19.984 1 93.88 53 THR B CA 1
ATOM 2334 C C . THR B 1 53 ? -3.344 -13.609 -21.047 1 93.88 53 THR B C 1
ATOM 2336 O O . THR B 1 53 ? -4.531 -13.781 -20.766 1 93.88 53 THR B O 1
ATOM 2339 N N . PRO B 1 54 ? -2.783 -13.945 -22.203 1 89.81 54 PRO B N 1
ATOM 2340 C CA . PRO B 1 54 ? -3.672 -14.43 -23.266 1 89.81 54 PRO B CA 1
ATOM 2341 C C . PRO B 1 54 ? -4.375 -15.734 -22.891 1 89.81 54 PRO B C 1
ATOM 2343 O O . PRO B 1 54 ? -3.754 -16.641 -22.328 1 89.81 54 PRO B O 1
ATOM 2346 N N . GLY B 1 55 ? -5.715 -15.75 -23.156 1 88.69 55 GLY B N 1
ATOM 2347 C CA . GLY B 1 55 ? -6.469 -16.984 -22.984 1 88.69 55 GLY B CA 1
ATOM 2348 C C . GLY B 1 55 ? -6.879 -17.25 -21.547 1 88.69 55 GLY B C 1
ATOM 2349 O O . GLY B 1 55 ? -7.578 -18.219 -21.266 1 88.69 55 GLY B O 1
ATOM 2350 N N . ASN B 1 56 ? -6.398 -16.406 -20.609 1 92.81 56 ASN B N 1
ATOM 2351 C CA . ASN B 1 56 ? -6.766 -16.594 -19.219 1 92.81 56 ASN B CA 1
ATOM 2352 C C . ASN B 1 56 ? -8.266 -16.453 -19 1 92.81 56 ASN B C 1
ATOM 2354 O O . ASN B 1 56 ? -8.859 -15.453 -19.438 1 92.81 56 ASN B O 1
ATOM 2358 N N . LYS B 1 57 ? -8.852 -17.453 -18.406 1 93.31 57 LYS B N 1
ATOM 2359 C CA . LYS B 1 57 ? -10.258 -17.391 -18.047 1 93.31 57 LYS B CA 1
ATOM 2360 C C . LYS B 1 57 ? -10.43 -16.875 -16.609 1 93.31 57 LYS B C 1
ATOM 2362 O O . LYS B 1 57 ? -10.414 -17.672 -15.664 1 93.31 57 LYS B O 1
ATOM 2367 N N . HIS B 1 58 ? -10.727 -15.703 -16.5 1 95.38 58 HIS B N 1
ATOM 2368 C CA . HIS B 1 58 ? -10.781 -15.062 -15.188 1 95.38 58 HIS B CA 1
ATOM 2369 C C . HIS B 1 58 ? -12.062 -15.422 -14.445 1 95.38 58 HIS B C 1
ATOM 2371 O O . HIS B 1 58 ? -12.148 -15.258 -13.227 1 95.38 58 HIS B O 1
ATOM 2377 N N . ASN B 1 59 ? -13.164 -15.914 -15.141 1 96.06 59 ASN B N 1
ATOM 2378 C CA . ASN B 1 59 ? -14.422 -16.328 -14.523 1 96.06 59 ASN B CA 1
ATOM 2379 C C . ASN B 1 59 ? -15.008 -15.219 -13.656 1 96.06 59 ASN B C 1
ATOM 2381 O O . ASN B 1 59 ? -15.594 -15.492 -12.609 1 96.06 59 ASN B O 1
ATOM 2385 N N . ASN B 1 60 ? -14.742 -13.953 -13.938 1 97.25 60 ASN B N 1
ATOM 2386 C CA . ASN B 1 60 ? -15.227 -12.766 -13.25 1 97.25 60 ASN B CA 1
ATOM 2387 C C . ASN B 1 60 ? -14.727 -12.711 -11.812 1 97.25 60 ASN B C 1
ATOM 2389 O O . ASN B 1 60 ? -15.414 -12.203 -10.922 1 97.25 60 ASN B O 1
ATOM 2393 N N . LEU B 1 61 ? -13.617 -13.383 -11.562 1 98.56 61 LEU B N 1
ATOM 2394 C CA . LEU B 1 61 ? -12.883 -13.266 -10.305 1 98.56 61 LEU B CA 1
ATOM 2395 C C . LEU B 1 61 ? -11.922 -12.086 -10.344 1 98.56 61 LEU B C 1
ATOM 2397 O O . LEU B 1 61 ? -11.336 -11.789 -11.391 1 98.56 61 LEU B O 1
ATOM 2401 N N . SER B 1 62 ? -11.781 -11.328 -9.188 1 98.81 62 SER B N 1
ATOM 2402 C CA . SER B 1 62 ? -10.688 -10.359 -9.125 1 98.81 62 SER B CA 1
ATOM 2403 C C . SER B 1 62 ? -9.336 -11.039 -9.367 1 98.81 62 SER B C 1
ATOM 2405 O O . SER B 1 62 ? -9.219 -12.258 -9.234 1 98.81 62 SER B O 1
ATOM 2407 N N . VAL B 1 63 ? -8.352 -10.297 -9.719 1 98.88 63 VAL B N 1
ATOM 2408 C CA . VAL B 1 63 ? -7.035 -10.859 -10 1 98.88 63 VAL B CA 1
ATOM 2409 C C . VAL B 1 63 ? -6.52 -11.609 -8.773 1 98.88 63 VAL B C 1
ATOM 2411 O O . VAL B 1 63 ? -5.945 -12.695 -8.898 1 98.88 63 VAL B O 1
ATOM 2414 N N . LEU B 1 64 ? -6.742 -11.078 -7.598 1 98.94 64 LEU B N 1
ATOM 2415 C CA . LEU B 1 64 ? -6.309 -11.75 -6.379 1 98.94 64 LEU B CA 1
ATOM 2416 C C . LEU B 1 64 ? -7.059 -13.07 -6.195 1 98.94 64 LEU B C 1
ATOM 2418 O O . LEU B 1 64 ? -6.469 -14.07 -5.789 1 98.94 64 LEU B O 1
ATOM 2422 N N . GLN B 1 65 ? -8.336 -13.07 -6.449 1 98.88 65 GLN B N 1
ATOM 2423 C CA . GLN B 1 65 ? -9.102 -14.312 -6.391 1 98.88 65 GLN B CA 1
ATOM 2424 C C . GLN B 1 65 ? -8.562 -15.328 -7.395 1 98.88 65 GLN B C 1
ATOM 2426 O O . GLN B 1 65 ? -8.469 -16.516 -7.086 1 98.88 65 GLN B O 1
ATOM 2431 N N . GLN B 1 66 ? -8.258 -14.883 -8.594 1 98.75 66 GLN B N 1
ATOM 2432 C CA . GLN B 1 66 ? -7.691 -15.758 -9.617 1 98.75 66 GLN B CA 1
ATOM 2433 C C . GLN B 1 66 ? -6.402 -16.406 -9.125 1 98.75 66 GLN B C 1
ATOM 2435 O O . GLN B 1 66 ? -6.195 -17.609 -9.312 1 98.75 66 GLN B O 1
ATOM 2440 N N . HIS B 1 67 ? -5.566 -15.648 -8.492 1 98.62 67 HIS B N 1
ATOM 2441 C CA . HIS B 1 67 ? -4.312 -16.125 -7.918 1 98.62 67 HIS B CA 1
ATOM 2442 C C . HIS B 1 67 ? -4.555 -17.312 -6.992 1 98.62 67 HIS B C 1
ATOM 2444 O O . HIS B 1 67 ? -3.76 -18.266 -6.973 1 98.62 67 HIS B O 1
ATOM 2450 N N . CYS B 1 68 ? -5.641 -17.344 -6.285 1 98.56 68 CYS B N 1
ATOM 2451 C CA . CYS B 1 68 ? -5.914 -18.328 -5.25 1 98.56 68 CYS B CA 1
ATOM 2452 C C . CYS B 1 68 ? -6.68 -19.516 -5.824 1 98.56 68 CYS B C 1
ATOM 2454 O O . CYS B 1 68 ? -6.719 -20.594 -5.215 1 98.56 68 CYS B O 1
ATOM 2456 N N . ALA B 1 69 ? -7.281 -19.328 -6.973 1 98.25 69 ALA B N 1
ATOM 2457 C CA . ALA B 1 69 ? -8.25 -20.281 -7.52 1 98.25 69 ALA B CA 1
ATOM 2458 C C . ALA B 1 69 ? -7.613 -21.641 -7.762 1 98.25 69 ALA B C 1
ATOM 2460 O O . ALA B 1 69 ? -8.273 -22.672 -7.625 1 98.25 69 ALA B O 1
ATOM 2461 N N . PHE B 1 70 ? -6.352 -21.688 -8.102 1 98.06 70 PHE B N 1
ATOM 2462 C CA . PHE B 1 70 ? -5.637 -22.922 -8.383 1 98.06 70 PHE B CA 1
ATOM 2463 C C . PHE B 1 70 ? -5.699 -23.859 -7.184 1 98.06 70 PHE B C 1
ATOM 2465 O O . PHE B 1 70 ? -5.766 -25.094 -7.352 1 98.06 70 PHE B O 1
ATOM 2472 N N . PHE B 1 71 ? -5.738 -23.312 -6.016 1 98.62 71 PHE B N 1
ATOM 2473 C CA . PHE B 1 71 ? -5.621 -24.125 -4.805 1 98.62 71 PHE B CA 1
ATOM 2474 C C . PHE B 1 71 ? -6.98 -24.656 -4.383 1 98.62 71 PHE B C 1
ATOM 2476 O O . PHE B 1 71 ? -7.066 -25.531 -3.516 1 98.62 71 PHE B O 1
ATOM 2483 N N . ASP B 1 72 ? -8 -24.062 -4.957 1 98.56 72 ASP B N 1
ATOM 2484 C CA . ASP B 1 72 ? -9.336 -24.625 -4.762 1 98.56 72 ASP B CA 1
ATOM 2485 C C . ASP B 1 72 ? -9.547 -25.875 -5.617 1 98.56 72 ASP B C 1
ATOM 2487 O O . ASP B 1 72 ? -10.07 -25.781 -6.73 1 98.56 72 ASP B O 1
ATOM 2491 N N . GLN B 1 73 ? -9.305 -27.016 -5.035 1 96.94 73 GLN B N 1
ATOM 2492 C CA . GLN B 1 73 ? -9.164 -28.25 -5.785 1 96.94 73 GLN B CA 1
ATOM 2493 C C . GLN B 1 73 ? -10.531 -28.812 -6.164 1 96.94 73 GLN B C 1
ATOM 2495 O O . GLN B 1 73 ? -10.648 -29.578 -7.133 1 96.94 73 GLN B O 1
ATOM 2500 N N . ASP B 1 74 ? -11.562 -28.422 -5.457 1 97.38 74 ASP B N 1
ATOM 2501 C CA . ASP B 1 74 ? -12.875 -28.984 -5.762 1 97.38 74 ASP B CA 1
ATOM 2502 C C . ASP B 1 74 ? -13.828 -27.922 -6.297 1 97.38 74 ASP B C 1
ATOM 2504 O O . ASP B 1 74 ? -15.008 -28.188 -6.508 1 97.38 74 ASP B O 1
ATOM 2508 N N . GLY B 1 75 ? -13.438 -26.719 -6.359 1 97 75 GLY B N 1
ATOM 2509 C CA . GLY B 1 75 ? -14.172 -25.672 -7.027 1 97 75 GLY B CA 1
ATOM 2510 C C . GLY B 1 75 ? -15.32 -25.125 -6.199 1 97 75 GLY B C 1
ATOM 2511 O O . GLY B 1 75 ? -16.25 -24.516 -6.734 1 97 75 GLY B O 1
ATOM 2512 N N . ASN B 1 76 ? -15.266 -25.266 -4.879 1 98.12 76 ASN B N 1
ATOM 2513 C CA . ASN B 1 76 ? -16.391 -24.812 -4.062 1 98.12 76 ASN B CA 1
ATOM 2514 C C . ASN B 1 76 ? -16.141 -23.422 -3.498 1 98.12 76 ASN B C 1
ATOM 2516 O O . ASN B 1 76 ? -16.938 -22.922 -2.699 1 98.12 76 ASN B O 1
ATOM 2520 N N . GLY B 1 77 ? -15 -22.828 -3.816 1 98.38 77 GLY B N 1
ATOM 2521 C CA . GLY B 1 77 ? -14.711 -21.469 -3.396 1 98.38 77 GLY B CA 1
ATOM 2522 C C . GLY B 1 77 ? -14.016 -21.391 -2.053 1 98.38 77 GLY B C 1
ATOM 2523 O O . GLY B 1 77 ? -13.805 -20.297 -1.517 1 98.38 77 GLY B O 1
ATOM 2524 N N . ILE B 1 78 ? -13.688 -22.562 -1.524 1 98.75 78 ILE B N 1
ATOM 2525 C CA . ILE B 1 78 ? -13.031 -22.641 -0.224 1 98.75 78 ILE B CA 1
ATOM 2526 C C . ILE B 1 78 ? -11.758 -23.469 -0.34 1 98.75 78 ILE B C 1
ATOM 2528 O O . ILE B 1 78 ? -11.734 -24.5 -1.008 1 98.75 78 ILE B O 1
ATOM 2532 N N . ILE B 1 79 ? -10.68 -22.984 0.244 1 98.88 79 ILE B N 1
ATOM 2533 C CA . ILE B 1 79 ? -9.406 -23.703 0.235 1 98.88 79 ILE B CA 1
ATOM 2534 C C . ILE B 1 79 ? -9.117 -24.25 1.63 1 98.88 79 ILE B C 1
ATOM 2536 O O . ILE B 1 79 ? -8.805 -23.5 2.551 1 98.88 79 ILE B O 1
ATOM 2540 N N . TYR B 1 80 ? -9.188 -25.469 1.747 1 98.81 80 TYR B N 1
ATOM 2541 C CA . TYR B 1 80 ? -8.828 -26.125 3.002 1 98.81 80 TYR B CA 1
ATOM 2542 C C . TYR B 1 80 ? -7.344 -26.469 3.031 1 98.81 80 TYR B C 1
ATOM 2544 O O . TYR B 1 80 ? -6.684 -26.484 1.991 1 98.81 80 TYR B O 1
ATOM 2552 N N . PRO B 1 81 ? -6.824 -26.75 4.258 1 98.75 81 PRO B N 1
ATOM 2553 C CA . PRO B 1 81 ? -5.391 -27.031 4.355 1 98.75 81 PRO B CA 1
ATOM 2554 C C . PRO B 1 81 ? -4.949 -28.188 3.449 1 98.75 81 PRO B C 1
ATOM 2556 O O . PRO B 1 81 ? -3.865 -28.125 2.865 1 98.75 81 PRO B O 1
ATOM 2559 N N . TRP B 1 82 ? -5.738 -29.172 3.27 1 98.75 82 TRP B N 1
ATOM 2560 C CA . TRP B 1 82 ? -5.352 -30.312 2.439 1 98.75 82 TRP B CA 1
ATOM 2561 C C . TRP B 1 82 ? -5.355 -29.938 0.962 1 98.75 82 TRP B C 1
ATOM 2563 O O . TRP B 1 82 ? -4.648 -30.547 0.157 1 98.75 82 TRP B O 1
ATOM 2573 N N . GLU B 1 83 ? -6.141 -28.938 0.581 1 98.88 83 GLU B N 1
ATOM 2574 C CA . GLU B 1 83 ? -6.105 -28.469 -0.798 1 98.88 83 GLU B CA 1
ATOM 2575 C C . GLU B 1 83 ? -4.859 -27.625 -1.057 1 98.88 83 GLU B C 1
ATOM 2577 O O . GLU B 1 83 ? -4.25 -27.719 -2.127 1 98.88 83 GLU B O 1
ATOM 2582 N N . THR B 1 84 ? -4.5 -26.766 -0.04 1 98.81 84 THR B N 1
ATOM 2583 C CA . THR B 1 84 ? -3.23 -26.047 -0.128 1 98.81 84 THR B CA 1
ATOM 2584 C C . THR B 1 84 ? -2.068 -27.016 -0.283 1 98.81 84 THR B C 1
ATOM 2586 O O . THR B 1 84 ? -1.21 -26.844 -1.149 1 98.81 84 THR B O 1
ATOM 2589 N N . TYR B 1 85 ? -2.098 -28.047 0.567 1 98.75 85 TYR B N 1
ATOM 2590 C CA . TYR B 1 85 ? -1.078 -29.078 0.5 1 98.75 85 TYR B CA 1
ATOM 2591 C C . TYR B 1 85 ? -1.025 -29.703 -0.889 1 98.75 85 TYR B C 1
ATOM 2593 O O . TYR B 1 85 ? 0.048 -29.828 -1.483 1 98.75 85 TYR B O 1
ATOM 2601 N N . THR B 1 86 ? -2.145 -30.094 -1.42 1 98.75 86 THR B N 1
ATOM 2602 C CA . THR B 1 86 ? -2.242 -30.734 -2.727 1 98.75 86 THR B CA 1
ATOM 2603 C C . THR B 1 86 ? -1.729 -29.812 -3.824 1 98.75 86 THR B C 1
ATOM 2605 O O . THR B 1 86 ? -1.055 -30.25 -4.758 1 98.75 86 THR B O 1
ATOM 2608 N N . GLY B 1 87 ? -2.074 -28.547 -3.723 1 98.56 87 GLY B N 1
ATOM 2609 C CA . GLY B 1 87 ? -1.581 -27.562 -4.684 1 98.56 87 GLY B CA 1
ATOM 2610 C C . GLY B 1 87 ? -0.067 -27.469 -4.703 1 98.56 87 GLY B C 1
ATOM 2611 O O . GLY B 1 87 ? 0.547 -27.469 -5.773 1 98.56 87 GLY B O 1
ATOM 2612 N N . PHE B 1 88 ? 0.531 -27.422 -3.543 1 98.56 88 PHE B N 1
ATOM 2613 C CA . PHE B 1 88 ? 1.983 -27.312 -3.473 1 98.56 88 PHE B CA 1
ATOM 2614 C C . PHE B 1 88 ? 2.645 -28.594 -3.998 1 98.56 88 PHE B C 1
ATOM 2616 O O . PHE B 1 88 ? 3.684 -28.531 -4.656 1 98.56 88 PHE B O 1
ATOM 2623 N N . ARG B 1 89 ? 2.041 -29.719 -3.725 1 98.38 89 ARG B N 1
ATOM 2624 C CA . ARG B 1 89 ? 2.545 -30.969 -4.293 1 98.38 89 ARG B CA 1
ATOM 2625 C C . ARG B 1 89 ? 2.488 -30.938 -5.816 1 98.38 89 ARG B C 1
ATOM 2627 O O . ARG B 1 89 ? 3.43 -31.359 -6.488 1 98.38 89 ARG B O 1
ATOM 2634 N N . ALA B 1 90 ? 1.395 -30.453 -6.305 1 98.12 90 ALA B N 1
ATOM 2635 C CA . ALA B 1 90 ? 1.208 -30.375 -7.75 1 98.12 90 ALA B CA 1
ATOM 2636 C C . ALA B 1 90 ? 2.238 -29.438 -8.383 1 98.12 90 ALA B C 1
ATOM 2638 O O . ALA B 1 90 ? 2.605 -29.609 -9.547 1 98.12 90 ALA B O 1
ATOM 2639 N N . LEU B 1 91 ? 2.711 -28.5 -7.598 1 97.94 91 LEU B N 1
ATOM 2640 C CA . LEU B 1 91 ? 3.686 -27.531 -8.086 1 97.94 91 LEU B CA 1
ATOM 2641 C C . LEU B 1 91 ? 5.105 -28.062 -7.906 1 97.94 91 LEU B C 1
ATOM 2643 O O . LEU B 1 91 ? 6.074 -27.328 -8.141 1 97.94 91 LEU B O 1
ATOM 2647 N N . GLY B 1 92 ? 5.262 -29.25 -7.395 1 96.38 92 GLY B N 1
ATOM 2648 C CA . GLY B 1 92 ? 6.551 -29.922 -7.387 1 96.38 92 GLY B CA 1
ATOM 2649 C C . GLY B 1 92 ? 7.281 -29.797 -6.062 1 96.38 92 GLY B C 1
ATOM 2650 O O . GLY B 1 92 ? 8.438 -30.219 -5.938 1 96.38 92 GLY B O 1
ATOM 2651 N N . PHE B 1 93 ? 6.652 -29.281 -5.086 1 97.44 93 PHE B N 1
ATOM 2652 C CA . PHE B 1 93 ? 7.293 -29.172 -3.781 1 97.44 93 PHE B CA 1
ATOM 2653 C C . PHE B 1 93 ? 7.219 -30.484 -3.021 1 97.44 93 PHE B C 1
ATOM 2655 O O . PHE B 1 93 ? 6.297 -31.281 -3.236 1 97.44 93 PHE B O 1
ATOM 2662 N N . ASN B 1 94 ? 8.188 -30.75 -2.15 1 97.44 94 ASN B N 1
ATOM 2663 C CA . ASN B 1 94 ? 8.188 -32 -1.399 1 97.44 94 ASN B CA 1
ATOM 2664 C C . ASN B 1 94 ? 7.184 -31.969 -0.254 1 97.44 94 ASN B C 1
ATOM 2666 O O . ASN B 1 94 ? 6.539 -30.938 -0.017 1 97.44 94 ASN B O 1
ATOM 2670 N N . VAL B 1 95 ? 7.039 -33.031 0.417 1 98.38 95 VAL B N 1
ATOM 2671 C CA . VAL B 1 95 ? 6.02 -33.219 1.438 1 98.38 95 VAL B CA 1
ATOM 2672 C C . VAL B 1 95 ? 6.234 -32.25 2.59 1 98.38 95 VAL B C 1
ATOM 2674 O O . VAL B 1 95 ? 5.281 -31.641 3.086 1 98.38 95 VAL B O 1
ATOM 2677 N N . ILE B 1 96 ? 7.434 -32 2.994 1 98.19 96 ILE B N 1
ATOM 2678 C CA . ILE B 1 96 ? 7.754 -31.188 4.156 1 98.19 96 ILE B CA 1
ATOM 2679 C C . ILE B 1 96 ? 7.371 -29.734 3.885 1 98.19 96 ILE B C 1
ATOM 2681 O O . ILE B 1 96 ? 6.652 -29.125 4.676 1 98.19 96 ILE B O 1
ATOM 2685 N N . VAL B 1 97 ? 7.805 -29.219 2.736 1 97.19 97 VAL B N 1
ATOM 2686 C CA . VAL B 1 97 ? 7.508 -27.844 2.354 1 97.19 97 VAL B CA 1
ATOM 2687 C C . VAL B 1 97 ? 6 -27.672 2.176 1 97.19 97 VAL B C 1
ATOM 2689 O O . VAL B 1 97 ? 5.426 -26.656 2.607 1 97.19 97 VAL B O 1
ATOM 2692 N N . SER B 1 98 ? 5.387 -28.672 1.615 1 98.44 98 SER B N 1
ATOM 2693 C CA . SER B 1 98 ? 3.957 -28.594 1.342 1 98.44 98 SER B CA 1
ATOM 2694 C C . SER B 1 98 ? 3.148 -28.562 2.633 1 98.44 98 SER B C 1
ATOM 2696 O O . SER B 1 98 ? 2.176 -27.812 2.748 1 98.44 98 SER B O 1
ATOM 2698 N N . VAL B 1 99 ? 3.561 -29.359 3.613 1 98.44 99 VAL B N 1
ATOM 2699 C CA . VAL B 1 99 ? 2.893 -29.359 4.91 1 98.44 99 VAL B CA 1
ATOM 2700 C C . VAL B 1 99 ? 3.094 -28.016 5.602 1 98.44 99 VAL B C 1
ATOM 2702 O O . VAL B 1 99 ? 2.141 -27.438 6.117 1 98.44 99 VAL B O 1
ATOM 2705 N N . PHE B 1 100 ? 4.293 -27.578 5.582 1 97.25 100 PHE B N 1
ATOM 2706 C CA . PHE B 1 100 ? 4.621 -26.312 6.223 1 97.25 100 PHE B CA 1
ATOM 2707 C C . PHE B 1 100 ? 3.807 -25.172 5.617 1 97.25 100 PHE B C 1
ATOM 2709 O O . PHE B 1 100 ? 3.24 -24.359 6.344 1 97.25 100 PHE B O 1
ATOM 2716 N N . MET B 1 101 ? 3.764 -25.141 4.34 1 97 101 MET B N 1
ATOM 2717 C CA . MET B 1 101 ? 3.053 -24.062 3.666 1 97 101 MET B CA 1
ATOM 2718 C C . MET B 1 101 ? 1.552 -24.156 3.922 1 97 101 MET B C 1
ATOM 2720 O O . MET B 1 101 ? 0.886 -23.125 4.113 1 97 101 MET B O 1
ATOM 2724 N N . ALA B 1 102 ? 1.062 -25.344 3.889 1 98.38 102 ALA B N 1
ATOM 2725 C CA . ALA B 1 102 ? -0.357 -25.531 4.176 1 98.38 102 ALA B CA 1
ATOM 2726 C C . ALA B 1 102 ? -0.709 -25 5.562 1 98.38 102 ALA B C 1
ATOM 2728 O O . ALA B 1 102 ? -1.72 -24.312 5.73 1 98.38 102 ALA B O 1
ATOM 2729 N N . ILE B 1 103 ? 0.117 -25.312 6.543 1 97.75 103 ILE B N 1
ATOM 2730 C CA . ILE B 1 103 ? -0.109 -24.859 7.91 1 97.75 103 ILE B CA 1
ATOM 2731 C C . ILE B 1 103 ? 0.013 -23.328 7.969 1 97.75 103 ILE B C 1
ATOM 2733 O O . ILE B 1 103 ? -0.896 -22.656 8.445 1 97.75 103 ILE B O 1
ATOM 2737 N N . PHE B 1 104 ? 1.045 -22.828 7.418 1 96.31 104 PHE B N 1
ATOM 2738 C CA . PHE B 1 104 ? 1.337 -21.406 7.496 1 96.31 104 PHE B CA 1
ATOM 2739 C C . PHE B 1 104 ? 0.265 -20.594 6.781 1 96.31 104 PHE B C 1
ATOM 2741 O O . PHE B 1 104 ? -0.249 -19.609 7.324 1 96.31 104 PHE B O 1
ATOM 2748 N N . ILE B 1 105 ? -0.058 -20.953 5.609 1 97.81 105 ILE B N 1
ATOM 2749 C CA . ILE B 1 105 ? -0.974 -20.188 4.773 1 97.81 105 ILE B CA 1
ATOM 2750 C C . ILE B 1 105 ? -2.381 -20.25 5.363 1 97.81 105 ILE B C 1
ATOM 2752 O O . ILE B 1 105 ? -3.033 -19.219 5.531 1 97.81 105 ILE B O 1
ATOM 2756 N N . ASN B 1 106 ? -2.818 -21.469 5.695 1 98.56 106 ASN B N 1
ATOM 2757 C CA . ASN B 1 106 ? -4.184 -21.594 6.195 1 98.56 106 ASN B CA 1
ATOM 2758 C C . ASN B 1 106 ? -4.32 -21 7.598 1 98.56 106 ASN B C 1
ATOM 2760 O O . ASN B 1 106 ? -5.344 -20.406 7.926 1 98.56 106 ASN B O 1
ATOM 2764 N N . LEU B 1 107 ? -3.322 -21.125 8.43 1 97.25 107 LEU B N 1
ATOM 2765 C CA . LEU B 1 107 ? -3.371 -20.484 9.742 1 97.25 107 LEU B CA 1
ATOM 2766 C C . LEU B 1 107 ? -3.393 -18.969 9.609 1 97.25 107 LEU B C 1
ATOM 2768 O O . LEU B 1 107 ? -4.078 -18.281 10.375 1 97.25 107 LEU B O 1
ATOM 2772 N N . GLY B 1 108 ? -2.688 -18.469 8.672 1 96.44 108 GLY B N 1
ATOM 2773 C CA . GLY B 1 108 ? -2.559 -17.031 8.508 1 96.44 108 GLY B CA 1
ATOM 2774 C C . GLY B 1 108 ? -3.752 -16.391 7.809 1 96.44 108 GLY B C 1
ATOM 2775 O O . GLY B 1 108 ? -4.152 -15.273 8.141 1 96.44 108 GLY B O 1
ATOM 2776 N N . LEU B 1 109 ? -4.387 -17.109 6.922 1 98 109 LEU B N 1
ATOM 2777 C CA . LEU B 1 109 ? -5.328 -16.453 6.023 1 98 109 LEU B CA 1
ATOM 2778 C C . LEU B 1 109 ? -6.762 -16.859 6.344 1 98 109 LEU B C 1
ATOM 2780 O O . LEU B 1 109 ? -7.711 -16.203 5.902 1 98 109 LEU B O 1
ATOM 2784 N N . SER B 1 110 ? -6.945 -17.906 7.125 1 98.62 110 SER B N 1
ATOM 2785 C CA . SER B 1 110 ? -8.289 -18.422 7.352 1 98.62 110 SER B CA 1
ATOM 2786 C C . SER B 1 110 ? -9.164 -17.406 8.078 1 98.62 110 SER B C 1
ATOM 2788 O O . SER B 1 110 ? -10.203 -17 7.57 1 98.62 110 SER B O 1
ATOM 2790 N N . TYR B 1 111 ? -8.773 -16.922 9.164 1 97.75 111 TYR B N 1
ATOM 2791 C CA . TYR B 1 111 ? -9.625 -16.125 10.031 1 97.75 111 TYR B CA 1
ATOM 2792 C C . TYR B 1 111 ? -10.109 -14.859 9.32 1 97.75 111 TYR B C 1
ATOM 2794 O O . TYR B 1 111 ? -11.305 -14.578 9.289 1 97.75 111 TYR B O 1
ATOM 2802 N N . PRO B 1 112 ? -9.234 -14.141 8.656 1 97.5 112 PRO B N 1
ATOM 2803 C CA . PRO B 1 112 ? -9.711 -12.914 8.008 1 97.5 112 PRO B CA 1
ATOM 2804 C C . PRO B 1 112 ? -10.734 -13.188 6.906 1 97.5 112 PRO B C 1
ATOM 2806 O O . PRO B 1 112 ? -11.516 -12.297 6.555 1 97.5 112 PRO B O 1
ATOM 2809 N N . THR B 1 113 ? -10.773 -14.344 6.398 1 98.44 113 THR B N 1
ATOM 2810 C CA . THR B 1 113 ? -11.633 -14.602 5.246 1 98.44 113 THR B CA 1
ATOM 2811 C C . THR B 1 113 ? -12.945 -15.242 5.688 1 98.44 113 THR B C 1
ATOM 2813 O O . THR B 1 113 ? -13.867 -15.391 4.879 1 98.44 113 THR B O 1
ATOM 2816 N N . LEU B 1 114 ? -13.023 -15.594 6.934 1 98.31 114 LEU B N 1
ATOM 2817 C CA . LEU B 1 114 ? -14.227 -16.266 7.422 1 98.31 114 LEU B CA 1
ATOM 2818 C C . LEU B 1 114 ? -15.438 -15.352 7.328 1 98.31 114 LEU B C 1
ATOM 2820 O O . LEU B 1 114 ? -15.336 -14.148 7.594 1 98.31 114 LEU B O 1
ATOM 2824 N N . PRO B 1 115 ? -16.609 -15.859 6.953 1 96.44 115 PRO B N 1
ATOM 2825 C CA . PRO B 1 115 ? -17.828 -15.047 6.906 1 96.44 115 PRO B CA 1
ATOM 2826 C C . PRO B 1 115 ? -18.484 -14.875 8.273 1 96.44 115 PRO B C 1
ATOM 2828 O O . PRO B 1 115 ? -19.562 -14.289 8.383 1 96.44 115 PRO B O 1
ATOM 2831 N N . TYR B 1 116 ? -17.828 -15.422 9.312 1 94.75 116 TYR B N 1
ATOM 2832 C CA . TYR B 1 116 ? -18.297 -15.297 10.695 1 94.75 116 TYR B CA 1
ATOM 2833 C C . TYR B 1 116 ? -17.156 -14.875 11.609 1 94.75 116 TYR B C 1
ATOM 2835 O O . TYR B 1 116 ? -15.992 -14.805 11.18 1 94.75 116 TYR B O 1
ATOM 2843 N N . TRP B 1 117 ? -17.438 -14.57 12.852 1 91.94 117 TRP B N 1
ATOM 2844 C CA . TRP B 1 117 ? -16.469 -13.875 13.688 1 91.94 117 TRP B CA 1
ATOM 2845 C C . TRP B 1 117 ? -15.633 -14.867 14.492 1 91.94 117 TRP B C 1
ATOM 2847 O O . TRP B 1 117 ? -14.594 -14.5 15.047 1 91.94 117 TRP B O 1
ATOM 2857 N N . PHE B 1 118 ? -16.031 -16.156 14.547 1 94.75 118 PHE B N 1
ATOM 2858 C CA . PHE B 1 118 ? -15.297 -17.125 15.359 1 94.75 118 PHE B CA 1
ATOM 2859 C C . PHE B 1 118 ? -14.391 -17.984 14.492 1 94.75 118 PHE B C 1
ATOM 2861 O O . PHE B 1 118 ? -14.703 -18.25 13.336 1 94.75 118 PHE B O 1
ATOM 2868 N N . PRO B 1 119 ? -13.297 -18.406 15.094 1 94.56 119 PRO B N 1
ATOM 2869 C CA . PRO B 1 119 ? -12.352 -19.203 14.32 1 94.56 119 PRO B CA 1
ATOM 2870 C C . PRO B 1 119 ? -12.891 -20.594 13.984 1 94.56 119 PRO B C 1
ATOM 2872 O O . PRO B 1 119 ? -13.758 -21.109 14.688 1 94.56 119 PRO B O 1
ATOM 2875 N N . SER B 1 120 ? -12.469 -21.094 12.875 1 96.69 120 SER B N 1
ATOM 2876 C CA . SER B 1 120 ? -12.805 -22.438 12.438 1 96.69 120 SER B CA 1
ATOM 2877 C C . SER B 1 120 ? -11.648 -23.406 12.688 1 96.69 120 SER B C 1
ATOM 2879 O O . SER B 1 120 ? -10.508 -23.125 12.312 1 96.69 120 SER B O 1
ATOM 2881 N N . PRO B 1 121 ? -11.867 -24.547 13.258 1 96.44 121 PRO B N 1
ATOM 2882 C CA . PRO B 1 121 ? -10.797 -25.516 13.508 1 96.44 121 PRO B CA 1
ATOM 2883 C C . PRO B 1 121 ? -10.266 -26.141 12.227 1 96.44 121 PRO B C 1
ATOM 2885 O O . PRO B 1 121 ? -9.195 -26.75 12.234 1 96.44 121 PRO B O 1
ATOM 2888 N N . LEU B 1 122 ? -11.016 -25.984 11.102 1 98 122 LEU B N 1
ATOM 2889 C CA . LEU B 1 122 ? -10.586 -26.562 9.844 1 98 122 LEU B CA 1
ATOM 2890 C C . LEU B 1 122 ? -9.758 -25.562 9.031 1 98 122 LEU B C 1
ATOM 2892 O O . LEU B 1 122 ? -9.266 -25.891 7.953 1 98 122 LEU B O 1
ATOM 2896 N N . PHE B 1 123 ? -9.664 -24.359 9.414 1 98.5 123 PHE B N 1
ATOM 2897 C CA . PHE B 1 123 ? -8.852 -23.281 8.867 1 98.5 123 PHE B CA 1
ATOM 2898 C C . PHE B 1 123 ? -9.133 -23.094 7.379 1 98.5 123 PHE B C 1
ATOM 2900 O O . PHE B 1 123 ? -8.211 -23.062 6.562 1 98.5 123 PHE B O 1
ATOM 2907 N N . PRO B 1 124 ? -10.422 -22.953 7.004 1 98.75 124 PRO B N 1
ATOM 2908 C CA . PRO B 1 124 ? -10.758 -22.703 5.598 1 98.75 124 PRO B CA 1
ATOM 2909 C C . PRO B 1 124 ? -10.398 -21.281 5.152 1 98.75 124 PRO B C 1
ATOM 2911 O O . PRO B 1 124 ? -10.438 -20.359 5.961 1 98.75 124 PRO B O 1
ATOM 2914 N N . ILE B 1 125 ? -10.016 -21.125 3.951 1 98.75 125 ILE B N 1
ATOM 2915 C CA . ILE B 1 125 ? -9.82 -19.828 3.326 1 98.75 125 ILE B CA 1
ATOM 2916 C C . ILE B 1 125 ? -10.922 -19.578 2.301 1 98.75 125 ILE B C 1
ATOM 2918 O O . ILE B 1 125 ? -11.039 -20.297 1.312 1 98.75 125 ILE B O 1
ATOM 2922 N N . TYR B 1 126 ? -11.75 -18.625 2.531 1 98.81 126 TYR B N 1
ATOM 2923 C CA . TYR B 1 126 ? -12.828 -18.281 1.616 1 98.81 126 TYR B CA 1
ATOM 2924 C C . TYR B 1 126 ? -12.336 -17.328 0.529 1 98.81 126 TYR B C 1
ATOM 2926 O O . TYR B 1 126 ? -12.016 -16.172 0.805 1 98.81 126 TYR B O 1
ATOM 2934 N N . ILE B 1 127 ? -12.344 -17.766 -0.707 1 98.75 127 ILE B N 1
ATOM 2935 C CA . ILE B 1 127 ? -11.836 -17.016 -1.844 1 98.75 127 ILE B CA 1
ATOM 2936 C C . ILE B 1 127 ? -12.664 -15.742 -2.039 1 98.75 127 ILE B C 1
ATOM 2938 O O . ILE B 1 127 ? -12.125 -14.688 -2.369 1 98.75 127 ILE B O 1
ATOM 2942 N N . HIS B 1 128 ? -13.945 -15.836 -1.803 1 98.19 128 HIS B N 1
ATOM 2943 C CA . HIS B 1 128 ? -14.852 -14.695 -1.945 1 98.19 128 HIS B CA 1
ATOM 2944 C C . HIS B 1 128 ? -14.391 -13.516 -1.1 1 98.19 128 HIS B C 1
ATOM 2946 O O . HIS B 1 128 ? -14.57 -12.359 -1.489 1 98.19 128 HIS B O 1
ATOM 2952 N N . ASN B 1 129 ? -13.773 -13.797 0.055 1 98.31 129 ASN B N 1
ATOM 2953 C CA . ASN B 1 129 ? -13.359 -12.773 1.014 1 98.31 129 ASN B CA 1
ATOM 2954 C C . ASN B 1 129 ? -11.836 -12.609 1.034 1 98.31 129 ASN B C 1
ATOM 2956 O O . ASN B 1 129 ? -11.289 -12.031 1.971 1 98.31 129 ASN B O 1
ATOM 2960 N N . ILE B 1 130 ? -11.141 -13.055 -0.039 1 98.81 130 ILE B N 1
ATOM 2961 C CA . ILE B 1 130 ? -9.695 -13.18 0.03 1 98.81 130 ILE B CA 1
ATOM 2962 C C . ILE B 1 130 ? -9.062 -11.789 0.103 1 98.81 130 ILE B C 1
ATOM 2964 O O . ILE B 1 130 ? -7.934 -11.633 0.578 1 98.81 130 ILE B O 1
ATOM 2968 N N . HIS B 1 131 ? -9.797 -10.703 -0.379 1 98.62 131 HIS B N 1
ATOM 2969 C CA . HIS B 1 131 ? -9.266 -9.352 -0.299 1 98.62 131 HIS B CA 1
ATOM 2970 C C . HIS B 1 131 ? -9.031 -8.938 1.149 1 98.62 131 HIS B C 1
ATOM 2972 O O . HIS B 1 131 ? -8.164 -8.102 1.426 1 98.62 131 HIS B O 1
ATOM 2978 N N . ARG B 1 132 ? -9.688 -9.586 2.131 1 98.19 132 ARG B N 1
ATOM 2979 C CA . ARG B 1 132 ? -9.539 -9.273 3.549 1 98.19 132 ARG B CA 1
ATOM 2980 C C . ARG B 1 132 ? -8.25 -9.859 4.105 1 98.19 132 ARG B C 1
ATOM 2982 O O . ARG B 1 132 ? -7.82 -9.508 5.207 1 98.19 132 ARG B O 1
ATOM 2989 N N . ALA B 1 133 ? -7.633 -10.711 3.375 1 98.31 133 ALA B N 1
ATOM 2990 C CA . ALA B 1 133 ? -6.43 -11.391 3.85 1 98.31 133 ALA B CA 1
ATOM 2991 C C . ALA B 1 133 ? -5.172 -10.766 3.258 1 98.31 133 ALA B C 1
ATOM 2993 O O . ALA B 1 133 ? -4.062 -11.258 3.475 1 98.31 133 ALA B O 1
ATOM 2994 N N . LYS B 1 134 ? -5.379 -9.688 2.479 1 98.5 134 LYS B N 1
ATOM 2995 C CA . LYS B 1 134 ? -4.203 -8.938 2.039 1 98.5 134 LYS B CA 1
ATOM 2996 C C . LYS B 1 134 ? -3.355 -8.492 3.229 1 98.5 134 LYS B C 1
ATOM 2998 O O . LYS B 1 134 ? -3.881 -7.961 4.207 1 98.5 134 LYS B O 1
ATOM 3003 N N . HIS B 1 135 ? -2.109 -8.844 3.223 1 98.31 135 HIS B N 1
ATOM 3004 C CA . HIS B 1 135 ? -1.214 -8.461 4.309 1 98.31 135 HIS B CA 1
ATOM 3005 C C . HIS B 1 135 ? -0.38 -7.242 3.926 1 98.31 135 HIS B C 1
ATOM 3007 O O . HIS B 1 135 ? -0.356 -6.84 2.76 1 98.31 135 HIS B O 1
ATOM 3013 N N . GLY B 1 136 ? 0.232 -6.594 4.879 1 98.25 136 GLY B N 1
ATOM 3014 C CA . GLY B 1 136 ? 1.142 -5.484 4.648 1 98.25 136 GLY B CA 1
ATOM 3015 C C . GLY B 1 136 ? 2.52 -5.926 4.195 1 98.25 136 GLY B C 1
ATOM 3016 O O . GLY B 1 136 ? 2.742 -7.109 3.932 1 98.25 136 GLY B O 1
ATOM 3017 N N . SER B 1 137 ? 3.367 -4.941 3.994 1 98.69 137 SER B N 1
ATOM 3018 C CA . SER B 1 137 ? 4.75 -5.195 3.6 1 98.69 137 SER B CA 1
ATOM 3019 C C . SER B 1 137 ? 4.816 -5.902 2.248 1 98.69 137 SER B C 1
ATOM 3021 O O . SER B 1 137 ? 5.707 -6.719 2.012 1 98.69 137 SER B O 1
ATOM 3023 N N . ASP B 1 138 ? 3.789 -5.723 1.428 1 98 138 ASP B N 1
ATOM 3024 C CA . ASP B 1 138 ? 3.736 -6.32 0.097 1 98 138 ASP B CA 1
ATOM 3025 C C . ASP B 1 138 ? 4.152 -5.312 -0.974 1 98 138 ASP B C 1
ATOM 3027 O O . ASP B 1 138 ? 4.648 -4.23 -0.656 1 98 138 ASP B O 1
ATOM 3031 N N . SER B 1 139 ? 4.059 -5.633 -2.221 1 97.75 139 SER B N 1
ATOM 3032 C CA . SER B 1 139 ? 4.504 -4.812 -3.344 1 97.75 139 SER B CA 1
ATOM 3033 C C . SER B 1 139 ? 3.471 -3.75 -3.697 1 97.75 139 SER B C 1
ATOM 3035 O O . SER B 1 139 ? 3.768 -2.809 -4.438 1 97.75 139 SER B O 1
ATOM 3037 N N . GLY B 1 140 ? 2.293 -3.887 -3.215 1 97.81 140 GLY B N 1
ATOM 3038 C CA . GLY B 1 140 ? 1.235 -2.945 -3.541 1 97.81 140 GLY B CA 1
ATOM 3039 C C . GLY B 1 140 ? 0.618 -3.189 -4.906 1 97.81 140 GLY B C 1
ATOM 3040 O O . GLY B 1 140 ? -0.205 -2.398 -5.371 1 97.81 140 GLY B O 1
ATOM 3041 N N . VAL B 1 141 ? 0.925 -4.328 -5.512 1 98.81 141 VAL B N 1
ATOM 3042 C CA . VAL B 1 141 ? 0.4 -4.625 -6.84 1 98.81 141 VAL B CA 1
ATOM 3043 C C . VAL B 1 141 ? -1.093 -4.938 -6.75 1 98.81 141 VAL B C 1
ATOM 3045 O O . VAL B 1 141 ? -1.869 -4.543 -7.625 1 98.81 141 VAL B O 1
ATOM 3048 N N . TYR B 1 142 ? -1.476 -5.641 -5.715 1 98.75 142 TYR B N 1
ATOM 3049 C CA . TYR B 1 142 ? -2.898 -5.75 -5.41 1 98.75 142 TYR B CA 1
ATOM 3050 C C . TYR B 1 142 ? -3.381 -4.535 -4.625 1 98.75 142 TYR B C 1
ATOM 3052 O O . TYR B 1 142 ? -2.732 -4.109 -3.668 1 98.75 142 TYR B O 1
ATOM 3060 N N . ASP B 1 143 ? -4.449 -3.959 -5.07 1 98.56 143 ASP B N 1
ATOM 3061 C CA . ASP B 1 143 ? -5.055 -2.975 -4.176 1 98.56 143 ASP B CA 1
ATOM 3062 C C . ASP B 1 143 ? -5.887 -3.652 -3.092 1 98.56 143 ASP B C 1
ATOM 3064 O O . ASP B 1 143 ? -5.883 -4.879 -2.977 1 98.56 143 ASP B O 1
ATOM 3068 N N . THR B 1 144 ? -6.527 -2.936 -2.268 1 98.5 144 THR B N 1
ATOM 3069 C CA . THR B 1 144 ? -7.199 -3.467 -1.085 1 98.5 144 THR B CA 1
ATOM 3070 C C . THR B 1 144 ? -8.391 -4.336 -1.482 1 98.5 144 THR B C 1
ATOM 3072 O O . THR B 1 144 ? -8.883 -5.121 -0.676 1 98.5 144 THR B O 1
ATOM 3075 N N . GLU B 1 145 ? -8.867 -4.223 -2.723 1 98.75 145 GLU B N 1
ATOM 3076 C CA . GLU B 1 145 ? -10.016 -4.969 -3.209 1 98.75 145 GLU B CA 1
ATOM 3077 C C . GLU B 1 145 ? -9.586 -6.219 -3.971 1 98.75 145 GLU B C 1
ATOM 3079 O O . GLU B 1 145 ? -10.422 -7.043 -4.352 1 98.75 145 GLU B O 1
ATOM 3084 N N . GLY B 1 146 ? -8.266 -6.281 -4.219 1 98.81 146 GLY B N 1
ATOM 3085 C CA . GLY B 1 146 ? -7.754 -7.453 -4.914 1 98.81 146 GLY B CA 1
ATOM 3086 C C . GLY B 1 146 ? -7.547 -7.219 -6.398 1 98.81 146 GLY B C 1
ATOM 3087 O O . GLY B 1 146 ? -7.344 -8.172 -7.156 1 98.81 146 GLY B O 1
ATOM 3088 N N . ARG B 1 147 ? -7.633 -5.957 -6.867 1 98.81 147 ARG B N 1
ATOM 3089 C CA . ARG B 1 147 ? -7.363 -5.605 -8.258 1 98.81 147 ARG B CA 1
ATOM 3090 C C . ARG B 1 147 ? -5.867 -5.48 -8.516 1 98.81 147 ARG B C 1
ATOM 3092 O O . ARG B 1 147 ? -5.074 -5.426 -7.57 1 98.81 147 ARG B O 1
ATOM 3099 N N . PHE B 1 148 ? -5.531 -5.492 -9.734 1 98.88 148 PHE B N 1
ATOM 3100 C CA . PHE B 1 148 ? -4.152 -5.41 -10.195 1 98.88 148 PHE B CA 1
ATOM 3101 C C . PHE B 1 148 ? -3.803 -3.986 -10.609 1 98.88 148 PHE B C 1
ATOM 3103 O O . PHE B 1 148 ? -4.477 -3.398 -11.461 1 98.88 148 PHE B O 1
ATOM 3110 N N . VAL B 1 149 ? -2.768 -3.426 -10.031 1 98.81 149 VAL B N 1
ATOM 3111 C CA . VAL B 1 149 ? -2.336 -2.082 -10.398 1 98.81 149 VAL B CA 1
ATOM 3112 C C . VAL B 1 149 ? -1.099 -2.166 -11.297 1 98.81 149 VAL B C 1
ATOM 3114 O O . VAL B 1 149 ? 0.013 -2.379 -10.805 1 98.81 149 VAL B O 1
ATOM 3117 N N . PRO B 1 150 ? -1.268 -1.855 -12.578 1 98.62 150 PRO B N 1
ATOM 3118 C CA . PRO B 1 150 ? -0.166 -2.047 -13.523 1 98.62 150 PRO B CA 1
ATOM 3119 C C . PRO B 1 150 ? 1.063 -1.213 -13.172 1 98.62 150 PRO B C 1
ATOM 3121 O O . PRO B 1 150 ? 2.193 -1.701 -13.266 1 98.62 150 PRO B O 1
ATOM 3124 N N . ALA B 1 151 ? 0.895 -0.01 -12.758 1 98.75 151 ALA B N 1
ATOM 3125 C CA . ALA B 1 151 ? 2.021 0.867 -12.453 1 98.75 151 ALA B CA 1
ATOM 3126 C C . ALA B 1 151 ? 2.863 0.301 -11.312 1 98.75 151 ALA B C 1
ATOM 3128 O O . ALA B 1 151 ? 4.094 0.323 -11.375 1 98.75 151 ALA B O 1
ATOM 3129 N N . ASN B 1 152 ? 2.197 -0.207 -10.281 1 98.81 152 ASN B N 1
ATOM 3130 C CA . ASN B 1 152 ? 2.912 -0.806 -9.164 1 98.81 152 ASN B CA 1
ATOM 3131 C C . ASN B 1 152 ? 3.699 -2.041 -9.594 1 98.81 152 ASN B C 1
ATOM 3133 O O . ASN B 1 152 ? 4.816 -2.266 -9.125 1 98.81 152 ASN B O 1
ATOM 3137 N N . PHE B 1 153 ? 3.084 -2.787 -10.477 1 98.88 153 PHE B N 1
ATOM 3138 C CA . PHE B 1 153 ? 3.768 -3.969 -10.992 1 98.88 153 PHE B CA 1
ATOM 3139 C C . PHE B 1 153 ? 5.055 -3.578 -11.711 1 98.88 153 PHE B C 1
ATOM 3141 O O . PHE B 1 153 ? 6.113 -4.152 -11.453 1 98.88 153 PHE B O 1
ATOM 3148 N N . GLU B 1 154 ? 4.973 -2.609 -12.617 1 98.81 154 GLU B N 1
ATOM 3149 C CA . GLU B 1 154 ? 6.133 -2.156 -13.383 1 98.81 154 GLU B CA 1
ATOM 3150 C C . GLU B 1 154 ? 7.199 -1.564 -12.469 1 98.81 154 GLU B C 1
ATOM 3152 O O . GLU B 1 154 ? 8.398 -1.742 -12.711 1 98.81 154 GLU B O 1
ATOM 3157 N N . ASN B 1 155 ? 6.789 -0.983 -11.422 1 98.75 155 ASN B N 1
ATOM 3158 C CA . ASN B 1 155 ? 7.727 -0.332 -10.508 1 98.75 155 ASN B CA 1
ATOM 3159 C C . ASN B 1 155 ? 8.539 -1.353 -9.727 1 98.75 155 ASN B C 1
ATOM 3161 O O . ASN B 1 155 ? 9.625 -1.036 -9.219 1 98.75 155 ASN B O 1
ATOM 3165 N N . ILE B 1 156 ? 8.023 -2.582 -9.57 1 98.88 156 ILE B N 1
ATOM 3166 C CA . ILE B 1 156 ? 8.836 -3.627 -8.953 1 98.88 156 ILE B CA 1
ATOM 3167 C C . ILE B 1 156 ? 10.172 -3.736 -9.688 1 98.88 156 ILE B C 1
ATOM 3169 O O . ILE B 1 156 ? 11.234 -3.732 -9.055 1 98.88 156 ILE B O 1
ATOM 3173 N N . PHE B 1 157 ? 10.102 -3.732 -10.922 1 98.81 157 PHE B N 1
ATOM 3174 C CA . PHE B 1 157 ? 11.281 -4.023 -11.727 1 98.81 157 PHE B CA 1
ATOM 3175 C C . PHE B 1 157 ? 12.117 -2.766 -11.938 1 98.81 157 PHE B C 1
ATOM 3177 O O . PHE B 1 157 ? 13.344 -2.838 -12.016 1 98.81 157 PHE B O 1
ATOM 3184 N N . SER B 1 158 ? 11.445 -1.589 -12.023 1 98.44 158 SER B N 1
ATOM 3185 C CA . SER B 1 158 ? 12.227 -0.36 -12.133 1 98.44 158 SER B CA 1
ATOM 3186 C C . SER B 1 158 ? 13 -0.078 -10.852 1 98.44 158 SER B C 1
ATOM 3188 O O . SER B 1 158 ? 14.109 0.445 -10.898 1 98.44 158 SER B O 1
ATOM 3190 N N . LYS B 1 159 ? 12.477 -0.452 -9.734 1 98.69 159 LYS B N 1
ATOM 3191 C CA . LYS B 1 159 ? 13.094 -0.186 -8.438 1 98.69 159 LYS B CA 1
ATOM 3192 C C . LYS B 1 159 ? 14.18 -1.207 -8.125 1 98.69 159 LYS B C 1
ATOM 3194 O O . LYS B 1 159 ? 15.211 -0.864 -7.543 1 98.69 159 LYS B O 1
ATOM 3199 N N . TYR B 1 160 ? 13.969 -2.496 -8.547 1 98.81 160 TYR B N 1
ATOM 3200 C CA . TYR B 1 160 ? 14.766 -3.508 -7.867 1 98.81 160 TYR B CA 1
ATOM 3201 C C . TYR B 1 160 ? 15.484 -4.398 -8.875 1 98.81 160 TYR B C 1
ATOM 3203 O O . TYR B 1 160 ? 16.422 -5.121 -8.516 1 98.81 160 TYR B O 1
ATOM 3211 N N . ALA B 1 161 ? 14.961 -4.484 -10.109 1 98.69 161 ALA B N 1
ATOM 3212 C CA . ALA B 1 161 ? 15.672 -5.254 -11.125 1 98.69 161 ALA B CA 1
ATOM 3213 C C . ALA B 1 161 ? 16.875 -4.48 -11.664 1 98.69 161 ALA B C 1
ATOM 3215 O O . ALA B 1 161 ? 16.828 -3.955 -12.781 1 98.69 161 ALA B O 1
ATOM 3216 N N . LEU B 1 162 ? 17.969 -4.48 -10.922 1 98.31 162 LEU B N 1
ATOM 3217 C CA . LEU B 1 162 ? 19.094 -3.6 -11.203 1 98.31 162 LEU B CA 1
ATOM 3218 C C . LEU B 1 162 ? 20.188 -4.344 -11.953 1 98.31 162 LEU B C 1
ATOM 3220 O O . LEU B 1 162 ? 21 -3.727 -12.648 1 98.31 162 LEU B O 1
ATOM 3224 N N . THR B 1 163 ? 20.188 -5.625 -11.852 1 98.44 163 THR B N 1
ATOM 3225 C CA . THR B 1 163 ? 21.203 -6.422 -12.531 1 98.44 163 THR B CA 1
ATOM 3226 C C . THR B 1 163 ? 20.859 -6.598 -14.008 1 98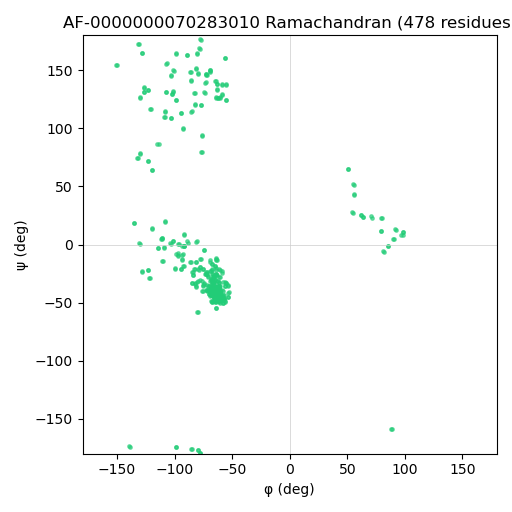.44 163 THR B C 1
ATOM 3228 O O . THR B 1 163 ? 21.688 -6.309 -14.883 1 98.44 163 THR B O 1
ATOM 3231 N N . VAL B 1 164 ? 19.75 -7.141 -14.336 1 98.31 164 VAL B N 1
ATOM 3232 C CA . VAL B 1 164 ? 19.172 -7.297 -15.672 1 98.31 164 VAL B CA 1
ATOM 3233 C C . VAL B 1 164 ? 17.734 -6.809 -15.68 1 98.31 164 VAL B C 1
ATOM 3235 O O . VAL B 1 164 ? 16.922 -7.227 -14.852 1 98.31 164 VAL B O 1
ATOM 3238 N N . PRO B 1 165 ? 17.406 -5.895 -16.625 1 97.44 165 PRO B N 1
ATOM 3239 C CA . PRO B 1 165 ? 16.031 -5.398 -16.656 1 97.44 165 PRO B CA 1
ATOM 3240 C C . PRO B 1 165 ? 14.992 -6.52 -16.781 1 97.44 165 PRO B C 1
ATOM 3242 O O . PRO B 1 165 ? 15.234 -7.5 -17.5 1 97.44 165 PRO B O 1
ATOM 3245 N N . ASP B 1 166 ? 13.906 -6.395 -16.016 1 97.88 166 ASP B N 1
ATOM 3246 C CA . ASP B 1 166 ? 12.703 -7.215 -16.109 1 97.88 166 ASP B CA 1
ATOM 3247 C C . ASP B 1 166 ? 12.969 -8.641 -15.625 1 97.88 166 ASP B C 1
ATOM 3249 O O . ASP B 1 166 ? 12.289 -9.578 -16.047 1 97.88 166 ASP B O 1
ATOM 3253 N N . LYS B 1 167 ? 13.891 -8.797 -14.852 1 98.31 167 LYS B N 1
ATOM 3254 C CA . LYS B 1 167 ? 14.078 -10.031 -14.094 1 98.31 167 LYS B CA 1
ATOM 3255 C C . LYS B 1 167 ? 14.773 -9.758 -12.766 1 98.31 167 LYS B C 1
ATOM 3257 O O . LYS B 1 167 ? 15.539 -8.789 -12.641 1 98.31 167 LYS B O 1
ATOM 3262 N N . LEU B 1 168 ? 14.562 -10.625 -11.766 1 98.88 168 LEU B N 1
ATOM 3263 C CA . LEU B 1 168 ? 15.047 -10.375 -10.406 1 98.88 168 LEU B CA 1
ATOM 3264 C C . LEU B 1 168 ? 15.938 -11.516 -9.93 1 98.88 168 LEU B C 1
ATOM 3266 O O . LEU B 1 168 ? 15.594 -12.688 -10.094 1 98.88 168 LEU B O 1
ATOM 3270 N N . THR B 1 169 ? 17.062 -11.18 -9.375 1 98.81 169 THR B N 1
ATOM 3271 C CA . THR B 1 169 ? 17.875 -12.148 -8.641 1 98.81 169 THR B CA 1
ATOM 3272 C C . THR B 1 169 ? 17.297 -12.383 -7.246 1 98.81 169 THR B C 1
ATOM 3274 O O . THR B 1 169 ? 16.438 -11.633 -6.785 1 98.81 169 THR B O 1
ATOM 3277 N N . LEU B 1 170 ? 17.828 -13.414 -6.613 1 98.69 170 LEU B N 1
ATOM 3278 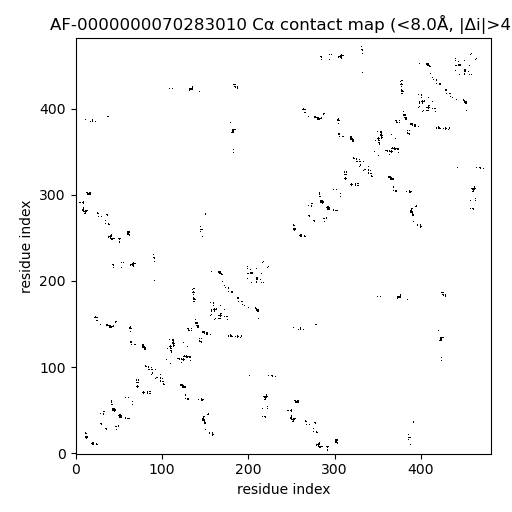C CA . LEU B 1 170 ? 17.422 -13.68 -5.242 1 98.69 170 LEU B CA 1
ATOM 3279 C C . LEU B 1 170 ? 17.75 -12.508 -4.332 1 98.69 170 LEU B C 1
ATOM 3281 O O . LEU B 1 170 ? 16.938 -12.133 -3.473 1 98.69 170 LEU B O 1
ATOM 3285 N N . LYS B 1 171 ? 18.891 -11.938 -4.555 1 98.75 171 LYS B N 1
ATOM 3286 C CA . LYS B 1 171 ? 19.312 -10.789 -3.762 1 98.75 171 LYS B CA 1
ATOM 3287 C C . LYS B 1 171 ? 18.391 -9.602 -3.977 1 98.75 171 LYS B C 1
ATOM 3289 O O . LYS B 1 171 ? 18.016 -8.906 -3.023 1 98.75 171 LYS B O 1
ATOM 3294 N N . GLU B 1 172 ? 18 -9.359 -5.199 1 98.88 172 GLU B N 1
ATOM 3295 C CA . GLU B 1 172 ? 17.094 -8.258 -5.527 1 98.88 172 GLU B CA 1
ATOM 3296 C C . GLU B 1 172 ? 15.703 -8.492 -4.965 1 98.88 172 GLU B C 1
ATOM 3298 O O . GLU B 1 172 ? 15.039 -7.551 -4.516 1 98.88 172 GLU B O 1
ATOM 3303 N N . ILE B 1 173 ? 15.281 -9.742 -4.926 1 98.88 173 ILE B N 1
ATOM 3304 C CA . ILE B 1 173 ? 14.023 -10.094 -4.289 1 98.88 173 ILE B CA 1
ATOM 3305 C C . ILE B 1 173 ? 14.102 -9.812 -2.789 1 98.88 173 ILE B C 1
ATOM 3307 O O . ILE B 1 173 ? 13.188 -9.219 -2.213 1 98.88 173 ILE B O 1
ATOM 3311 N N . TRP B 1 174 ? 15.227 -10.18 -2.201 1 98.75 174 TRP B N 1
ATOM 3312 C CA . TRP B 1 174 ? 15.43 -9.914 -0.781 1 98.75 174 TRP B CA 1
ATOM 3313 C C . TRP B 1 174 ? 15.406 -8.414 -0.5 1 98.75 174 TRP B C 1
ATOM 3315 O O . TRP B 1 174 ? 14.758 -7.965 0.45 1 98.75 174 TRP B O 1
ATOM 3325 N N . ASN B 1 175 ? 16.078 -7.641 -1.323 1 98.69 175 ASN B N 1
ATOM 3326 C CA . ASN B 1 175 ? 16.094 -6.191 -1.172 1 98.69 175 ASN B CA 1
ATOM 3327 C C . ASN B 1 175 ? 14.703 -5.59 -1.312 1 98.69 175 ASN B C 1
ATOM 3329 O O . ASN B 1 175 ? 14.352 -4.656 -0.592 1 98.69 175 ASN B O 1
ATOM 3333 N N . MET B 1 176 ? 13.961 -6.129 -2.227 1 98.81 176 MET B N 1
ATOM 3334 C CA . MET B 1 176 ? 12.594 -5.656 -2.414 1 98.81 176 MET B CA 1
ATOM 3335 C C . MET B 1 176 ? 11.75 -5.922 -1.17 1 98.81 176 MET B C 1
ATOM 3337 O O . MET B 1 176 ? 11.016 -5.047 -0.714 1 98.81 176 MET B O 1
ATOM 3341 N N . THR B 1 177 ? 11.875 -7.168 -0.641 1 98.69 177 THR B N 1
ATOM 3342 C CA . THR B 1 177 ? 11.078 -7.5 0.536 1 98.69 177 THR B CA 1
ATOM 3343 C C . THR B 1 177 ? 11.5 -6.652 1.731 1 98.69 177 THR B C 1
ATOM 3345 O O . THR B 1 177 ? 10.672 -6.305 2.574 1 98.69 177 THR B O 1
ATOM 3348 N N . GLU B 1 178 ? 12.766 -6.262 1.799 1 98.25 178 GLU B N 1
ATOM 3349 C CA . GLU B 1 178 ? 13.227 -5.344 2.836 1 98.25 178 GLU B CA 1
ATOM 3350 C C . GLU B 1 178 ? 12.672 -3.941 2.619 1 98.25 178 GLU B C 1
ATOM 3352 O O . GLU B 1 178 ? 12.234 -3.289 3.57 1 98.25 178 GLU B O 1
ATOM 3357 N N . GLY B 1 179 ? 12.688 -3.518 1.386 1 98.19 179 GLY B N 1
ATOM 3358 C CA . GLY B 1 179 ? 12.211 -2.186 1.053 1 98.19 179 GLY B CA 1
ATOM 3359 C C . GLY B 1 179 ? 10.711 -2.023 1.254 1 98.19 179 GLY B C 1
ATOM 3360 O O . GLY B 1 179 ? 10.227 -0.908 1.448 1 98.19 179 GLY B O 1
ATOM 3361 N N . ASN B 1 180 ? 9.969 -3.135 1.263 1 98.5 180 ASN B N 1
ATOM 3362 C CA . ASN B 1 180 ? 8.516 -3.115 1.373 1 98.5 180 ASN B CA 1
ATOM 3363 C C . ASN B 1 180 ? 8.062 -3.246 2.824 1 98.5 180 ASN B C 1
ATOM 3365 O O . ASN B 1 180 ? 6.863 -3.186 3.113 1 98.5 180 ASN B O 1
ATOM 3369 N N . ARG B 1 181 ? 8.977 -3.389 3.797 1 98.19 181 ARG B N 1
ATOM 3370 C CA . ARG B 1 181 ? 8.602 -3.625 5.188 1 98.19 181 ARG B CA 1
ATOM 3371 C C . ARG B 1 181 ? 7.828 -2.439 5.758 1 98.19 181 ARG B C 1
ATOM 3373 O O . ARG B 1 181 ? 8.281 -1.297 5.668 1 98.19 181 ARG B O 1
ATOM 3380 N N . ASN B 1 182 ? 6.68 -2.744 6.293 1 98.5 182 ASN B N 1
ATOM 3381 C CA . ASN B 1 182 ? 5.953 -1.774 7.105 1 98.5 182 ASN B CA 1
ATOM 3382 C C . ASN B 1 182 ? 6.402 -1.815 8.562 1 98.5 182 ASN B C 1
ATOM 3384 O O . ASN B 1 182 ? 6.812 -2.865 9.062 1 98.5 182 ASN B O 1
ATOM 3388 N N . ALA B 1 183 ? 6.32 -0.674 9.141 1 97.25 183 ALA B N 1
ATOM 3389 C CA . ALA B 1 183 ? 6.68 -0.598 10.555 1 97.25 183 ALA B CA 1
ATOM 3390 C C . ALA B 1 183 ? 5.809 -1.526 11.391 1 97.25 183 ALA B C 1
ATOM 3392 O O . ALA B 1 183 ? 4.582 -1.536 11.25 1 97.25 183 ALA B O 1
ATOM 3393 N N . LEU B 1 184 ? 6.496 -2.361 12.227 1 96.94 184 LEU B N 1
ATOM 3394 C CA . LEU B 1 184 ? 5.867 -3.225 13.219 1 96.94 184 LEU B CA 1
ATOM 3395 C C . LEU B 1 184 ? 4.832 -4.137 12.57 1 96.94 184 LEU B C 1
ATOM 3397 O O . LEU B 1 184 ? 3.711 -4.266 13.07 1 96.94 184 LEU B O 1
ATOM 3401 N N . ASP B 1 185 ? 5.125 -4.684 11.477 1 98.12 185 ASP B N 1
ATOM 3402 C CA . ASP B 1 185 ? 4.281 -5.609 10.719 1 98.12 185 ASP B CA 1
ATOM 3403 C C . ASP B 1 185 ? 4.961 -6.965 10.562 1 98.12 185 ASP B C 1
ATOM 3405 O O . ASP B 1 185 ? 5.152 -7.441 9.438 1 98.12 185 ASP B O 1
ATOM 3409 N N . PRO B 1 186 ? 5.234 -7.758 11.656 1 97.69 186 PRO B N 1
ATOM 3410 C CA . PRO B 1 186 ? 5.988 -9.016 11.539 1 97.69 186 PRO B CA 1
ATOM 3411 C C . PRO B 1 186 ? 5.289 -10.039 10.656 1 97.69 186 PRO B C 1
ATOM 3413 O O . PRO B 1 186 ? 5.949 -10.797 9.945 1 97.69 186 PRO B O 1
ATOM 3416 N N . PHE B 1 187 ? 3.967 -10.086 10.703 1 98 187 PHE B N 1
ATOM 3417 C CA . PHE B 1 187 ? 3.268 -11.023 9.828 1 98 187 PHE B CA 1
ATOM 3418 C C . PHE B 1 187 ? 3.508 -10.688 8.367 1 98 187 PHE B C 1
ATOM 3420 O O . PHE B 1 187 ? 3.818 -11.57 7.562 1 98 187 PHE B O 1
ATOM 3427 N N . GLY B 1 188 ? 3.354 -9.383 8.016 1 98.31 188 GLY B N 1
ATOM 3428 C CA . GLY B 1 188 ? 3.596 -8.945 6.645 1 98.31 188 GLY B CA 1
ATOM 3429 C C . GLY B 1 188 ? 5.02 -9.195 6.188 1 98.31 188 GLY B C 1
ATOM 3430 O O . GLY B 1 188 ? 5.254 -9.555 5.031 1 98.31 188 GLY B O 1
ATOM 3431 N N . TRP B 1 189 ? 6 -9.039 7.129 1 98.56 189 TRP B N 1
ATOM 3432 C CA . TRP B 1 189 ? 7.395 -9.305 6.805 1 98.56 189 TRP B CA 1
ATOM 3433 C C . TRP B 1 189 ? 7.59 -10.758 6.398 1 98.56 189 TRP B C 1
ATOM 3435 O O . TRP B 1 189 ? 8.18 -11.047 5.352 1 98.56 189 TRP B O 1
ATOM 3445 N N . ALA B 1 190 ? 7.043 -11.609 7.223 1 97.75 190 ALA B N 1
ATOM 3446 C CA . ALA B 1 190 ? 7.211 -13.039 6.996 1 97.75 190 ALA B CA 1
ATOM 3447 C C . ALA B 1 190 ? 6.457 -13.484 5.746 1 97.75 190 ALA B C 1
ATOM 3449 O O . ALA B 1 190 ? 6.984 -14.258 4.938 1 97.75 190 ALA B O 1
ATOM 3450 N N . ALA B 1 191 ? 5.246 -13.008 5.578 1 97.69 191 ALA B N 1
ATOM 3451 C CA . ALA B 1 191 ? 4.426 -13.383 4.43 1 97.69 191 ALA B CA 1
ATOM 3452 C C . ALA B 1 191 ? 5.082 -12.953 3.121 1 97.69 191 ALA B C 1
ATOM 3454 O O . ALA B 1 191 ? 5.172 -13.75 2.178 1 97.69 191 ALA B O 1
ATOM 3455 N N . GLY B 1 192 ? 5.566 -11.703 3.078 1 97.69 192 GLY B N 1
ATOM 3456 C CA . GLY B 1 192 ? 6.238 -11.211 1.885 1 97.69 192 GLY B CA 1
ATOM 3457 C C . GLY B 1 192 ? 7.457 -12.031 1.507 1 97.69 192 GLY B C 1
ATOM 3458 O O . GLY B 1 192 ? 7.625 -12.406 0.344 1 97.69 192 GLY B O 1
ATOM 3459 N N . LYS B 1 193 ? 8.281 -12.367 2.477 1 97.81 193 LYS B N 1
ATOM 3460 C CA . LYS B 1 193 ? 9.5 -13.117 2.221 1 97.81 193 LYS B CA 1
ATOM 3461 C C . LYS B 1 193 ? 9.188 -14.547 1.799 1 97.81 193 LYS B C 1
ATOM 3463 O O . LYS B 1 193 ? 9.828 -15.086 0.89 1 97.81 193 LYS B O 1
ATOM 3468 N N . LEU B 1 194 ? 8.219 -15.164 2.4 1 96.38 194 LEU B N 1
ATOM 3469 C CA . LEU B 1 194 ? 7.855 -16.531 2.059 1 96.38 194 LEU B CA 1
ATOM 3470 C C . LEU B 1 194 ? 7.242 -16.609 0.662 1 96.38 194 LEU B C 1
ATOM 3472 O O . LEU B 1 194 ? 7.586 -17.484 -0.128 1 96.38 194 LEU B O 1
ATOM 3476 N N . GLU B 1 195 ? 6.332 -15.648 0.343 1 96.75 195 GLU B N 1
ATOM 3477 C CA . GLU B 1 195 ? 5.691 -15.617 -0.969 1 96.75 195 GLU B CA 1
ATOM 3478 C C . GLU B 1 195 ? 6.727 -15.477 -2.084 1 96.75 195 GLU B C 1
ATOM 3480 O O . GLU B 1 195 ? 6.703 -16.234 -3.057 1 96.75 195 GLU B O 1
ATOM 3485 N N . TRP B 1 196 ? 7.641 -14.57 -1.938 1 98.38 196 TRP B N 1
ATOM 3486 C CA . TRP B 1 196 ? 8.633 -14.32 -2.984 1 98.38 196 TRP B CA 1
ATOM 3487 C C . TRP B 1 196 ? 9.672 -15.438 -3.021 1 98.38 196 TRP B C 1
ATOM 3489 O O . TRP B 1 196 ? 10.188 -15.773 -4.09 1 98.38 196 TRP B O 1
ATOM 3499 N N . GLY B 1 197 ? 9.984 -15.992 -1.816 1 97.5 197 GLY B N 1
ATOM 3500 C CA . GLY B 1 197 ? 10.859 -17.156 -1.783 1 97.5 197 GLY B CA 1
ATOM 3501 C C . GLY B 1 197 ? 10.297 -18.344 -2.535 1 97.5 197 GLY B C 1
ATOM 3502 O O . GLY B 1 197 ? 11 -18.984 -3.322 1 97.5 197 GLY B O 1
ATOM 3503 N N . PHE B 1 198 ? 9.039 -18.609 -2.32 1 96.69 198 PHE B N 1
ATOM 3504 C CA . PHE B 1 198 ? 8.375 -19.703 -3.02 1 96.69 198 PHE B CA 1
ATOM 3505 C C . PHE B 1 198 ? 8.336 -19.438 -4.52 1 96.69 198 PHE B C 1
ATOM 3507 O O . PHE B 1 198 ? 8.57 -20.344 -5.32 1 96.69 198 PHE B O 1
ATOM 3514 N N . LEU B 1 199 ? 8.031 -18.234 -4.914 1 97.88 199 LEU B N 1
ATOM 3515 C CA . LEU B 1 199 ? 8.008 -17.891 -6.328 1 97.88 199 LEU B CA 1
ATOM 3516 C C . LEU B 1 199 ? 9.383 -18.094 -6.957 1 97.88 199 LEU B C 1
ATOM 3518 O O . LEU B 1 199 ? 9.492 -18.578 -8.086 1 97.88 199 LEU B O 1
ATOM 3522 N N . TYR B 1 200 ? 10.438 -17.719 -6.188 1 98.56 200 TYR B N 1
ATOM 3523 C CA . TYR B 1 200 ? 11.797 -17.906 -6.684 1 98.56 200 TYR B CA 1
ATOM 3524 C C . TYR B 1 200 ? 12.07 -19.375 -6.98 1 98.56 200 TYR B C 1
ATOM 3526 O O . TYR B 1 200 ? 12.617 -19.703 -8.039 1 98.56 200 TYR B O 1
ATOM 3534 N N . VAL B 1 201 ? 11.703 -20.234 -6.098 1 97.25 201 VAL B N 1
ATOM 3535 C CA . VAL B 1 201 ? 11.93 -21.672 -6.273 1 97.25 201 VAL B CA 1
ATOM 3536 C C . VAL B 1 201 ? 11.102 -22.188 -7.449 1 97.25 201 VAL B C 1
ATOM 3538 O O . VAL B 1 201 ? 11.586 -22.984 -8.25 1 97.25 201 VAL B O 1
ATOM 3541 N N . LEU B 1 202 ? 9.969 -21.672 -7.574 1 96.44 202 LEU B N 1
ATOM 3542 C CA . LEU B 1 202 ? 9.023 -22.156 -8.578 1 96.44 202 LEU B CA 1
ATOM 3543 C C . LEU B 1 202 ? 9.43 -21.688 -9.969 1 96.44 202 LEU B C 1
ATOM 3545 O O . LEU B 1 202 ? 9.266 -22.422 -10.945 1 96.44 202 LEU B O 1
ATOM 3549 N N . ALA B 1 203 ? 10 -20.453 -10.078 1 97.44 203 ALA B N 1
ATOM 3550 C CA . ALA B 1 203 ? 9.977 -19.859 -11.406 1 97.44 203 ALA B CA 1
ATOM 3551 C C . ALA B 1 203 ? 11.367 -19.344 -11.789 1 97.44 203 ALA B C 1
ATOM 3553 O O . ALA B 1 203 ? 11.531 -18.719 -12.844 1 97.44 203 ALA B O 1
ATOM 3554 N N . ARG B 1 204 ? 12.383 -19.5 -10.945 1 97.75 204 ARG B N 1
ATOM 3555 C CA . ARG B 1 204 ? 13.711 -19.047 -11.336 1 97.75 204 ARG B CA 1
ATOM 3556 C C . ARG B 1 204 ? 14.164 -19.75 -12.617 1 97.75 204 ARG B C 1
ATOM 3558 O O . ARG B 1 204 ? 13.883 -20.938 -12.82 1 97.75 204 ARG B O 1
ATOM 3565 N N . ASP B 1 205 ? 14.734 -19 -13.438 1 97.56 205 ASP B N 1
ATOM 3566 C CA . ASP B 1 205 ? 15.242 -19.578 -14.68 1 97.56 205 ASP B CA 1
ATOM 3567 C C . ASP B 1 205 ? 16.641 -20.156 -14.484 1 97.56 205 ASP B C 1
ATOM 3569 O O . ASP B 1 205 ? 17.141 -20.219 -13.359 1 97.56 205 ASP B O 1
ATOM 3573 N N . GLU B 1 206 ? 17.25 -20.641 -15.539 1 97 206 GLU B N 1
ATOM 3574 C CA . GLU B 1 206 ? 18.516 -21.359 -15.484 1 97 206 GLU B CA 1
ATOM 3575 C C . GLU B 1 206 ? 19.641 -20.453 -14.977 1 97 206 GLU B C 1
ATOM 3577 O O . GLU B 1 206 ? 20.594 -20.922 -14.367 1 97 206 GLU B O 1
ATOM 3582 N N . ASP B 1 207 ? 19.453 -19.156 -15.188 1 97.75 207 ASP B N 1
ATOM 3583 C CA . ASP B 1 207 ? 20.484 -18.203 -14.797 1 97.75 207 ASP B CA 1
ATOM 3584 C C . ASP B 1 207 ? 20.25 -17.688 -13.383 1 97.75 207 ASP B C 1
ATOM 3586 O O . ASP B 1 207 ? 20.984 -16.812 -12.898 1 97.75 207 ASP B O 1
ATOM 3590 N N . GLY B 1 208 ? 19.188 -18.125 -12.734 1 97.94 208 GLY B N 1
ATOM 3591 C CA . GLY B 1 208 ? 18.922 -17.75 -11.352 1 97.94 208 GLY B CA 1
ATOM 3592 C C . GLY B 1 208 ? 18.062 -16.516 -11.227 1 97.94 208 GLY B C 1
ATOM 3593 O O . GLY B 1 208 ? 18.047 -15.867 -10.172 1 97.94 208 GLY B O 1
ATOM 3594 N N . PHE B 1 209 ? 17.438 -16.078 -12.297 1 98.75 209 PHE B N 1
ATOM 3595 C CA . PHE B 1 209 ? 16.547 -14.906 -12.305 1 98.75 209 PHE B CA 1
ATOM 3596 C C . PHE B 1 209 ? 15.094 -15.336 -12.32 1 98.75 209 PHE B C 1
ATOM 3598 O O . PHE B 1 209 ? 14.75 -16.375 -12.891 1 98.75 209 PHE B O 1
ATOM 3605 N N . VAL B 1 210 ? 14.258 -14.594 -11.672 1 98.81 210 VAL B N 1
ATOM 3606 C CA . VAL B 1 210 ? 12.812 -14.719 -11.867 1 98.81 210 VAL B CA 1
ATOM 3607 C C . VAL B 1 210 ? 12.344 -13.711 -12.914 1 98.81 210 VAL B C 1
ATOM 3609 O O . VAL B 1 210 ? 12.367 -12.5 -12.664 1 98.81 210 VAL B O 1
ATOM 3612 N N . PRO B 1 211 ? 11.906 -14.195 -14.047 1 98.69 211 PRO B N 1
ATOM 3613 C CA . PRO B 1 211 ? 11.5 -13.266 -15.102 1 98.69 211 PRO B CA 1
ATOM 3614 C C . PRO B 1 211 ? 10.219 -12.508 -14.758 1 98.69 211 PRO B C 1
ATOM 3616 O O . PRO B 1 211 ? 9.336 -13.047 -14.094 1 98.69 211 PRO B O 1
ATOM 3619 N N . LYS B 1 212 ? 10.109 -11.289 -15.281 1 98.69 212 LYS B N 1
ATOM 3620 C CA . LYS B 1 212 ? 8.938 -10.438 -15.109 1 98.69 212 LYS B CA 1
ATOM 3621 C C . LYS B 1 212 ? 7.664 -11.164 -15.516 1 98.69 212 LYS B C 1
ATOM 3623 O O . LYS B 1 212 ? 6.629 -11.039 -14.859 1 98.69 212 LYS B O 1
ATOM 3628 N N . GLU B 1 213 ? 7.699 -11.891 -16.578 1 97.88 213 GLU B N 1
ATOM 3629 C CA . GLU B 1 213 ? 6.535 -12.633 -17.047 1 97.88 213 GLU B CA 1
ATOM 3630 C C . GLU B 1 213 ? 6.066 -13.641 -16 1 97.88 213 GLU B C 1
ATOM 3632 O O . GLU B 1 213 ? 4.867 -13.805 -15.781 1 97.88 213 GLU B O 1
ATOM 3637 N N . ALA B 1 214 ? 6.965 -14.328 -15.391 1 98.12 214 ALA B N 1
ATOM 3638 C CA . ALA B 1 214 ? 6.609 -15.297 -14.359 1 98.12 214 ALA B CA 1
ATOM 3639 C C . ALA B 1 214 ? 5.945 -14.617 -13.164 1 98.12 214 ALA B C 1
ATOM 3641 O O . ALA B 1 214 ? 4.961 -15.117 -12.617 1 98.12 214 ALA B O 1
ATOM 3642 N N . VAL B 1 215 ? 6.504 -13.484 -12.781 1 98.75 215 VAL B N 1
ATOM 3643 C CA . VAL B 1 215 ? 5.934 -12.719 -11.68 1 98.75 215 VAL B CA 1
ATOM 3644 C C . VAL B 1 215 ? 4.516 -12.281 -12.031 1 98.75 215 VAL B C 1
ATOM 3646 O O . VAL B 1 215 ? 3.596 -12.414 -11.219 1 98.75 215 VAL B O 1
ATOM 3649 N N . ARG B 1 216 ? 4.375 -11.758 -13.211 1 98.69 216 ARG B N 1
ATOM 3650 C CA . ARG B 1 216 ? 3.068 -11.289 -13.664 1 98.69 216 ARG B CA 1
ATOM 3651 C C . ARG B 1 216 ? 2.045 -12.422 -13.641 1 98.69 216 ARG B C 1
ATOM 3653 O O . ARG B 1 216 ? 0.929 -12.25 -13.148 1 98.69 216 ARG B O 1
ATOM 3660 N N . ARG B 1 217 ? 2.43 -13.57 -14.109 1 98.38 217 ARG B N 1
ATOM 3661 C CA . ARG B 1 217 ? 1.528 -14.711 -14.188 1 98.38 217 ARG B CA 1
ATOM 3662 C C . ARG B 1 217 ? 1.244 -15.289 -12.805 1 98.38 217 ARG B C 1
ATOM 3664 O O . ARG B 1 217 ? 0.233 -15.961 -12.602 1 98.38 217 ARG B O 1
ATOM 3671 N N . CYS B 1 218 ? 2.148 -15.078 -11.891 1 98.44 218 CYS B N 1
ATOM 3672 C CA . CYS B 1 218 ? 1.874 -15.445 -10.508 1 98.44 218 CYS B CA 1
ATOM 3673 C C . CYS B 1 218 ? 0.718 -14.633 -9.945 1 98.44 218 CYS B C 1
ATOM 3675 O O . CYS B 1 218 ? -0.122 -15.156 -9.219 1 98.44 218 CYS B O 1
ATOM 3677 N N . TYR B 1 219 ? 0.611 -13.359 -10.289 1 98.62 219 TYR B N 1
ATOM 3678 C CA . TYR B 1 219 ? -0.422 -12.477 -9.758 1 98.62 219 TYR B CA 1
ATOM 3679 C C . TYR B 1 219 ? -1.807 -12.922 -10.211 1 98.62 219 TYR B C 1
ATOM 3681 O O . TYR B 1 219 ? -2.789 -12.75 -9.484 1 98.62 219 TYR B O 1
ATOM 3689 N N . ASP B 1 220 ? -1.933 -13.484 -11.398 1 98.19 220 ASP B N 1
ATOM 3690 C CA . ASP B 1 220 ? -3.254 -13.961 -11.797 1 98.19 220 ASP B CA 1
ATOM 3691 C C . ASP B 1 220 ? -3.352 -15.477 -11.688 1 98.19 220 ASP B C 1
ATOM 3693 O O . ASP B 1 220 ? -4.363 -16.078 -12.07 1 98.19 220 ASP B O 1
ATOM 3697 N N . GLY B 1 221 ? -2.312 -16.156 -11.25 1 98.19 221 GLY B N 1
ATOM 3698 C CA . GLY B 1 221 ? -2.338 -17.562 -10.906 1 98.19 221 GLY B CA 1
ATOM 3699 C C . GLY B 1 221 ? -2.119 -18.469 -12.102 1 98.19 221 GLY B C 1
ATOM 3700 O O . GLY B 1 221 ? -2.025 -19.688 -11.961 1 98.19 221 GLY B O 1
ATOM 3701 N N . THR B 1 222 ? -1.963 -17.938 -13.297 1 97.94 222 THR B N 1
ATOM 3702 C CA . THR B 1 222 ? -1.844 -18.75 -14.492 1 97.94 222 THR B CA 1
ATOM 3703 C C . THR B 1 222 ? -0.544 -19.562 -14.477 1 97.94 222 THR B C 1
ATOM 3705 O O . THR B 1 222 ? -0.46 -20.625 -15.078 1 97.94 222 THR B O 1
ATOM 3708 N N . ILE B 1 223 ? 0.425 -19.094 -13.781 1 97.75 223 ILE B N 1
ATOM 3709 C CA . ILE B 1 223 ? 1.709 -19.781 -13.734 1 97.75 223 ILE B CA 1
ATOM 3710 C C . ILE B 1 223 ? 1.547 -21.125 -13.016 1 97.75 223 ILE B C 1
ATOM 3712 O O . ILE B 1 223 ? 2.252 -22.094 -13.32 1 97.75 223 ILE B O 1
ATOM 3716 N N . PHE B 1 224 ? 0.664 -21.203 -12.039 1 98.06 224 PHE B N 1
ATOM 3717 C CA . PHE B 1 224 ? 0.487 -22.422 -11.258 1 98.06 224 PHE B CA 1
ATOM 3718 C C . PHE B 1 224 ? -0.048 -23.547 -12.125 1 98.06 224 PHE B C 1
ATOM 3720 O O . PHE B 1 224 ? 0.463 -24.672 -12.07 1 98.06 224 PHE B O 1
ATOM 3727 N N . GLU B 1 225 ? -1.034 -23.188 -12.922 1 95.06 225 GLU B N 1
ATOM 3728 C CA . GLU B 1 225 ? -1.583 -24.188 -13.836 1 95.06 225 GLU B CA 1
ATOM 3729 C C . GLU B 1 225 ? -0.525 -24.672 -14.828 1 95.06 225 GLU B C 1
ATOM 3731 O O . GLU B 1 225 ? -0.413 -25.859 -15.094 1 95.06 225 GLU B O 1
ATOM 3736 N N . TYR B 1 226 ? 0.133 -23.734 -15.32 1 95.12 226 TYR B N 1
ATOM 3737 C CA . TYR B 1 226 ? 1.187 -24.047 -16.281 1 95.12 226 TYR B CA 1
ATOM 3738 C C . TYR B 1 226 ? 2.227 -24.984 -15.672 1 95.12 226 TYR B C 1
ATOM 3740 O O . TYR B 1 226 ? 2.58 -26 -16.266 1 95.12 226 TYR B O 1
ATOM 3748 N N . CYS B 1 227 ? 2.73 -24.641 -14.508 1 96.25 227 CYS B N 1
ATOM 3749 C CA . CYS B 1 227 ? 3.764 -25.422 -13.844 1 96.25 227 CYS B CA 1
ATOM 3750 C C . CYS B 1 227 ? 3.244 -26.797 -13.477 1 96.25 227 CYS B C 1
ATOM 3752 O O . CYS B 1 227 ? 3.936 -27.797 -13.68 1 96.25 227 CYS B O 1
ATOM 3754 N N . ALA B 1 228 ? 2.061 -26.875 -12.961 1 97.19 228 ALA B N 1
ATOM 3755 C CA . ALA B 1 228 ? 1.479 -28.156 -12.57 1 97.19 228 ALA B CA 1
ATOM 3756 C C . ALA B 1 228 ? 1.336 -29.078 -13.773 1 97.19 228 ALA B C 1
ATOM 3758 O O . ALA B 1 228 ? 1.662 -30.266 -13.695 1 97.19 228 ALA B O 1
ATOM 3759 N N . LYS B 1 229 ? 0.866 -28.516 -14.859 1 95.62 229 LYS B N 1
ATOM 3760 C CA . LYS B 1 229 ? 0.711 -29.297 -16.078 1 95.62 229 LYS B CA 1
ATOM 3761 C C . LYS B 1 229 ? 2.061 -29.797 -16.594 1 95.62 229 LYS B C 1
ATOM 3763 O O . LYS B 1 229 ? 2.186 -30.938 -17.031 1 95.62 229 LYS B O 1
ATOM 3768 N N . THR B 1 230 ? 2.99 -28.938 -16.578 1 94.56 230 THR B N 1
ATOM 3769 C CA . THR B 1 230 ? 4.328 -29.266 -17.047 1 94.56 230 THR B CA 1
ATOM 3770 C C . THR B 1 230 ? 4.949 -30.375 -16.203 1 94.56 230 THR B C 1
ATOM 3772 O O . THR B 1 230 ? 5.551 -31.312 -16.719 1 94.56 230 THR B O 1
ATOM 3775 N N . ILE B 1 231 ? 4.812 -30.281 -14.938 1 94.31 231 ILE B N 1
ATOM 3776 C CA . ILE B 1 231 ? 5.375 -31.25 -14.008 1 94.31 231 ILE B CA 1
ATOM 3777 C C . ILE B 1 231 ? 4.672 -32.594 -14.195 1 94.31 231 ILE B C 1
ATOM 3779 O O . ILE B 1 231 ? 5.324 -33.656 -14.211 1 94.31 231 ILE B O 1
ATOM 3783 N N . ALA B 1 232 ? 3.379 -32.594 -14.32 1 93.88 232 ALA B N 1
ATOM 3784 C CA . ALA B 1 232 ? 2.617 -33.812 -14.547 1 93.88 232 ALA B CA 1
ATOM 3785 C C . ALA B 1 232 ? 3.039 -34.5 -15.844 1 93.88 232 ALA B C 1
ATOM 3787 O O . ALA B 1 232 ? 3.174 -35.719 -15.898 1 93.88 232 ALA B O 1
ATOM 3788 N N . ALA B 1 233 ? 3.248 -33.688 -16.797 1 93.31 233 ALA B N 1
ATOM 3789 C CA . ALA B 1 233 ? 3.656 -34.219 -18.094 1 93.31 233 ALA B CA 1
ATOM 3790 C C . ALA B 1 233 ? 5.047 -34.844 -18.016 1 93.31 233 ALA B C 1
ATOM 3792 O O . ALA B 1 233 ? 5.293 -35.906 -18.625 1 93.31 233 ALA B O 1
ATOM 3793 N N . ASN B 1 234 ? 5.871 -34.25 -17.375 1 91.88 234 ASN B N 1
ATOM 3794 C CA . ASN B 1 234 ? 7.223 -34.75 -17.219 1 91.88 234 ASN B CA 1
ATOM 3795 C C . ASN B 1 234 ? 7.227 -36.062 -16.422 1 91.88 234 ASN B C 1
ATOM 3797 O O . ASN B 1 234 ? 8.016 -36.969 -16.703 1 91.88 234 ASN B O 1
ATOM 3801 N N . LYS B 1 235 ? 6.406 -36.281 -15.484 1 89.19 235 LYS B N 1
ATOM 3802 C CA . LYS B 1 235 ? 6.297 -37.5 -14.695 1 89.19 235 LYS B CA 1
ATOM 3803 C C . LYS B 1 235 ? 5.766 -38.656 -15.539 1 89.19 235 LYS B C 1
ATOM 3805 O O . LYS B 1 235 ? 6.227 -39.781 -15.414 1 89.19 235 LYS B O 1
ATOM 3810 N N . ASP B 1 236 ? 4.828 -38.312 -16.328 1 89.75 236 ASP B N 1
ATOM 3811 C CA . ASP B 1 236 ? 4.262 -39.344 -17.219 1 89.75 236 ASP B CA 1
ATOM 3812 C C . ASP B 1 236 ? 5.289 -39.812 -18.25 1 89.75 236 ASP B C 1
ATOM 3814 O O . ASP B 1 236 ? 5.363 -41 -18.547 1 89.75 236 ASP B O 1
ATOM 3818 N N . GLU B 1 237 ? 5.93 -38.906 -18.75 1 87.88 237 GLU B N 1
ATOM 3819 C CA . GLU B 1 237 ? 6.977 -39.25 -19.703 1 87.88 237 GLU B CA 1
ATOM 3820 C C . GLU B 1 237 ? 8.062 -40.094 -19.031 1 87.88 237 GLU B C 1
ATOM 3822 O O . GLU B 1 237 ? 8.578 -41.031 -19.641 1 87.88 237 GLU B O 1
ATOM 3827 N N . ALA B 1 238 ? 8.398 -39.812 -17.922 1 83.81 238 ALA B N 1
ATOM 3828 C CA . ALA B 1 238 ? 9.422 -40.531 -17.188 1 83.81 238 ALA B CA 1
ATOM 3829 C C . ALA B 1 238 ? 8.961 -41.969 -16.875 1 83.81 238 ALA B C 1
ATOM 3831 O O . ALA B 1 238 ? 9.766 -42.906 -16.828 1 83.81 238 ALA B O 1
ATOM 3832 N N . LYS B 1 239 ? 7.699 -42.156 -16.734 1 80.62 239 LYS B N 1
ATOM 3833 C CA . LYS B 1 239 ? 7.137 -43.469 -16.453 1 80.62 239 LYS B CA 1
ATOM 3834 C C . LYS B 1 239 ? 7.125 -44.344 -17.703 1 80.62 239 LYS B C 1
ATOM 3836 O O . LYS B 1 239 ? 7.195 -45.594 -17.609 1 80.62 239 LYS B O 1
ATOM 3841 N N . MET B 1 240 ? 6.984 -43.688 -18.766 1 83.69 240 MET B N 1
ATOM 3842 C CA . MET B 1 240 ? 6.914 -44.438 -20.016 1 83.69 240 MET B CA 1
ATOM 3843 C C . MET B 1 240 ? 8.312 -44.75 -20.547 1 83.69 240 MET B C 1
ATOM 3845 O O . MET B 1 240 ? 8.484 -45.656 -21.359 1 83.69 240 MET B O 1
ATOM 3849 N N . GLY B 1 241 ? 9.32 -44 -20.188 1 68.12 241 GLY B N 1
ATOM 3850 C CA . GLY B 1 241 ? 10.672 -44.312 -20.625 1 68.12 241 GLY B CA 1
ATOM 3851 C C . GLY B 1 241 ? 11.477 -45.094 -19.625 1 68.12 241 GLY B C 1
ATOM 3852 O O . GLY B 1 241 ? 12.164 -46.062 -19.984 1 68.12 241 GLY B O 1
#

pLDDT: mean 96.2, std 6.25, range [55.12, 98.94]

Sequence (482 aa):
MSVEMERESMITEARNAPVTAQRRVRSDLETSIPKPYMARALTTPDTSHPQGTPGNKHNNLSVLQQHCAFFDQDGNGIIYPWETYTGFRALGFNVIVSVFMAIFINLGLSYPTLPYWFPSPLFPIYIHNIHRAKHGSDSGVYDTEGRFVPANFENIFSKYALTVPDKLTLKEIWNMTEGNRNALDPFGWAAGKLEWGFLYVLARDEDGFVPKEAVRRCYDGTIFEYCAKTIAANKDEAKMGMSVEMERESMITEARNAPVTAQRRVRSDLETSIPKPYMARALTTPDTSHPQGTPGNKHNNLSVLQQHCAFFDQDGNGIIYPWETYTGFRALGFNVIVSVFMAIFINLGLSYPTLPYWFPSPLFPIYIHNIHRAKHGSDSGVYDTEGRFVPANFENIFSKYALTVPDKLTLKEIWNMTEGNRNALDPFGWAAGKLEWGFLYVLARDEDGFVPKEAVRRCYDGTIFEYCAKTIAANKDEAKMG